Protein AF-0000000079921963 (afdb_homodimer)

Sequence (630 aa):
MKSNVCVDAGSIYCPCYLAETKDCIVCSHLGGDDFCDCTWQGVCIYQNFMKNNEKINEIRKDILCNIKRKTEIEKNIYLLEIEIPKNLALELVHPGSYVLLRGERRKEEKFNSPISVMNINLDENILSVVIEEIGPKTKDLLKNKKVYIKGPYGNGIFGLKYLKKIKDKKAILMTRGLSSVTLVNVTNQLLKNNNDVKIFIDKNGKKLLIVEEILKNKNIKLNYFDFSKEDFLIKNELKKELDLVFSAGSNSFNKKVMNLVDEVDEKIPLAITNNNLICCGEGLCGACIVNIKGEKIKTCKTQVEPRIYLKEALKMKSNVCVDAGSIYCPCYLAETKDCIVCSHLGGDDFCDCTWQGVCIYQNFMKNNEKINEIRKDILCNIKRKTEIEKNIYLLEIEIPKNLALELVHPGSYVLLRGERRKEEKFNSPISVMNINLDENILSVVIEEIGPKTKDLLKNKKVYIKGPYGNGIFGLKYLKKIKDKKAILMTRGLSSVTLVNVTNQLLKNNNDVKIFIDKNGKKLLIVEEILKNKNIKLNYFDFSKEDFLIKNELKKELDLVFSAGSNSFNKKVMNLVDEVDEKIPLAITNNNLICCGEGLCGACIVNIKGEKIKTCKTQVEPRIYLKEALK

Structure (mmCIF, N/CA/C/O backbone):
data_AF-0000000079921963-model_v1
#
loop_
_entity.id
_entity.type
_entity.pdbx_description
1 polymer 'NAD(P)H-flavin reductase'
#
loop_
_atom_site.group_PDB
_atom_site.id
_atom_site.type_symbol
_atom_site.label_atom_id
_atom_site.label_alt_id
_atom_site.label_comp_id
_atom_site.label_asym_id
_atom_site.label_entity_id
_atom_site.label_seq_id
_atom_site.pdbx_PDB_ins_code
_atom_site.Cartn_x
_atom_site.Cartn_y
_atom_site.Cartn_z
_atom_site.occupancy
_atom_site.B_iso_or_equiv
_atom_site.auth_seq_id
_atom_site.auth_comp_id
_atom_site.auth_asym_id
_atom_site.auth_atom_id
_atom_site.pdbx_PDB_model_num
ATOM 1 N N . MET A 1 1 ? -25.51 -6.729 -9.377 1 36.97 1 MET A N 1
ATOM 2 C CA . MET A 1 1 ? -24.988 -7.618 -8.343 1 36.97 1 MET A CA 1
ATOM 3 C C . MET A 1 1 ? -23.463 -7.625 -8.35 1 36.97 1 MET A C 1
ATOM 5 O O . MET A 1 1 ? -22.844 -7.849 -9.391 1 36.97 1 MET A O 1
ATOM 9 N N . LYS A 1 2 ? -22.839 -7.023 -7.405 1 50.98 2 LYS A N 1
ATOM 10 C CA . LYS A 1 2 ? -21.387 -6.918 -7.302 1 50.98 2 LYS A CA 1
ATOM 11 C C . LYS A 1 2 ? -20.733 -8.297 -7.319 1 50.98 2 LYS A C 1
ATOM 13 O O . LYS A 1 2 ? -20.989 -9.122 -6.44 1 50.98 2 LYS A O 1
ATOM 18 N N . SER A 1 3 ? -20.628 -9.05 -8.376 1 62.7 3 SER A N 1
ATOM 19 C CA . SER A 1 3 ? -20.141 -10.411 -8.577 1 62.7 3 SER A CA 1
ATOM 20 C C . SER A 1 3 ? -18.652 -10.517 -8.267 1 62.7 3 SER A C 1
ATOM 22 O O . SER A 1 3 ? -17.882 -11.049 -9.07 1 62.7 3 SER A O 1
ATOM 24 N N . ASN A 1 4 ? -18.322 -10.027 -6.995 1 78.42 4 ASN A N 1
ATOM 25 C CA . ASN A 1 4 ? -16.912 -10.19 -6.659 1 78.42 4 ASN A CA 1
ATOM 26 C C . ASN A 1 4 ? -16.629 -11.576 -6.084 1 78.42 4 ASN A C 1
ATOM 28 O O . ASN A 1 4 ? -17.483 -12.161 -5.417 1 78.42 4 ASN A O 1
ATOM 32 N N . VAL A 1 5 ? -15.636 -12.198 -6.515 1 85.76 5 VAL A N 1
ATOM 33 C CA . VAL A 1 5 ? -15.186 -13.493 -6.015 1 85.76 5 VAL A CA 1
ATOM 34 C C . VAL A 1 5 ? -13.953 -13.307 -5.134 1 85.76 5 VAL A C 1
ATOM 36 O O . VAL A 1 5 ? -12.967 -12.698 -5.555 1 85.76 5 VAL A O 1
ATOM 39 N N . CYS A 1 6 ? -14.155 -13.796 -3.887 1 92.01 6 CYS A N 1
ATOM 40 C CA . CYS A 1 6 ? -13.038 -13.748 -2.951 1 92.01 6 CYS A CA 1
ATOM 41 C C . CYS A 1 6 ? -12.306 -15.084 -2.906 1 92.01 6 CYS A C 1
ATOM 43 O O . CYS A 1 6 ? -12.933 -16.135 -2.761 1 92.01 6 CYS A O 1
ATOM 45 N N . VAL A 1 7 ? -11.029 -15.049 -2.915 1 91.99 7 VAL A N 1
ATOM 46 C CA . VAL A 1 7 ? -10.236 -16.272 -2.979 1 91.99 7 VAL A CA 1
ATOM 47 C C . VAL A 1 7 ? -10.273 -16.983 -1.628 1 91.99 7 VAL A C 1
ATOM 49 O O . VAL A 1 7 ? -9.975 -18.177 -1.539 1 91.99 7 VAL A O 1
ATOM 52 N N . ASP A 1 8 ? -10.596 -16.248 -0.568 1 91.72 8 ASP A N 1
ATOM 53 C CA . ASP A 1 8 ? -10.632 -16.842 0.765 1 91.72 8 ASP A CA 1
ATOM 54 C C . ASP A 1 8 ? -12.041 -17.31 1.119 1 91.72 8 ASP A C 1
ATOM 56 O O . ASP A 1 8 ? -12.257 -17.895 2.183 1 91.72 8 ASP A O 1
ATOM 60 N N . ALA A 1 9 ? -13.006 -17.051 0.234 1 88.48 9 ALA A N 1
ATOM 61 C CA . ALA A 1 9 ? -14.395 -17.364 0.555 1 88.48 9 ALA A CA 1
ATOM 62 C C . ALA A 1 9 ? -14.569 -18.852 0.847 1 88.48 9 ALA A C 1
ATOM 64 O O . ALA A 1 9 ? -14.181 -19.699 0.038 1 88.48 9 ALA A O 1
ATOM 65 N N . GLY A 1 10 ? -15.036 -19.144 2.031 1 84.68 10 GLY A N 1
ATOM 66 C CA . GLY A 1 10 ? -15.319 -20.523 2.396 1 84.68 10 GLY A CA 1
ATOM 67 C C . GLY A 1 10 ? -14.112 -21.251 2.958 1 84.68 10 GLY A C 1
ATOM 68 O O . GLY A 1 10 ? -14.226 -22.391 3.415 1 84.68 10 GLY A O 1
ATOM 69 N N . SER A 1 11 ? -12.966 -20.686 2.949 1 88.16 11 SER A N 1
ATOM 70 C CA . SER A 1 11 ? -11.775 -21.304 3.524 1 88.16 11 SER A CA 1
ATOM 71 C C . SER A 1 11 ? -11.755 -21.159 5.042 1 88.16 11 SER A C 1
ATOM 73 O O . SER A 1 11 ? -12.706 -20.644 5.634 1 88.16 11 SER A O 1
ATOM 75 N N . ILE A 1 12 ? -10.75 -21.632 5.65 1 90.89 12 ILE A N 1
ATOM 76 C CA . ILE A 1 12 ? -10.604 -21.554 7.1 1 90.89 12 ILE A CA 1
ATOM 77 C C . ILE A 1 12 ? -10.342 -20.107 7.514 1 90.89 12 ILE A C 1
ATOM 79 O O . ILE A 1 12 ? -10.438 -19.767 8.696 1 90.89 12 ILE A O 1
ATOM 83 N N . TYR A 1 13 ? -10.067 -19.233 6.623 1 92.02 13 TYR A N 1
ATOM 84 C CA . TYR A 1 13 ? -9.781 -17.835 6.925 1 92.02 13 TYR A CA 1
ATOM 85 C C . TYR A 1 13 ? -11.017 -16.968 6.715 1 92.02 13 TYR A C 1
ATOM 87 O O . TYR A 1 13 ? -10.941 -15.739 6.785 1 92.02 13 TYR A O 1
ATOM 95 N N . CYS A 1 14 ? -12.14 -17.583 6.478 1 91.33 14 CYS A N 1
ATOM 96 C CA . CYS A 1 14 ? -13.434 -16.941 6.275 1 91.33 14 CYS A CA 1
ATOM 97 C C . CYS A 1 14 ? -14.439 -17.394 7.327 1 91.33 14 CYS A C 1
ATOM 99 O O . CYS A 1 14 ? -14.614 -18.594 7.548 1 91.33 14 CYS A O 1
ATOM 101 N N . PRO A 1 15 ? -15.107 -16.461 7.955 1 92.94 15 PRO A N 1
ATOM 102 C CA . PRO A 1 15 ? -15.146 -15.003 7.825 1 92.94 15 PRO A CA 1
ATOM 103 C C . PRO A 1 15 ? -13.894 -14.327 8.379 1 92.94 15 PRO A C 1
ATOM 105 O O . PRO A 1 15 ? -13.307 -14.81 9.352 1 92.94 15 PRO A O 1
ATOM 108 N N . CYS A 1 16 ? -13.542 -13.359 7.747 1 93.75 16 CYS A N 1
ATOM 109 C CA . CYS A 1 16 ? -12.337 -12.642 8.149 1 93.75 16 CYS A CA 1
ATOM 110 C C . CYS A 1 16 ? -12.687 -11.306 8.794 1 93.75 16 CYS A C 1
ATOM 112 O O . CYS A 1 16 ? -13.844 -11.064 9.142 1 93.75 16 CYS A O 1
ATOM 114 N N . TYR A 1 17 ? -11.69 -10.438 9 1 92.73 17 TYR A N 1
ATOM 115 C CA . TYR A 1 17 ? -11.872 -9.166 9.692 1 92.73 17 TYR A CA 1
ATOM 116 C C . TYR A 1 17 ? -12.821 -8.257 8.92 1 92.73 17 TYR A C 1
ATOM 118 O O . TYR A 1 17 ? -13.573 -7.484 9.517 1 92.73 17 TYR A O 1
ATOM 126 N N . LEU A 1 18 ? -12.843 -8.34 7.643 1 94.08 18 LEU A N 1
ATOM 127 C CA . LEU A 1 18 ? -13.73 -7.518 6.827 1 94.08 18 LEU A CA 1
ATOM 128 C C . LEU A 1 18 ? -15.191 -7.811 7.149 1 94.08 18 LEU A C 1
ATOM 130 O O . LEU A 1 18 ? -16.037 -6.916 7.083 1 94.08 18 LEU A O 1
ATOM 134 N N . ALA A 1 19 ? -15.437 -9.014 7.482 1 91.84 19 ALA A N 1
ATOM 135 C CA . ALA A 1 19 ? -16.795 -9.397 7.858 1 91.84 19 ALA A CA 1
ATOM 136 C C . ALA A 1 19 ? -17.219 -8.712 9.154 1 91.84 19 ALA A C 1
ATOM 138 O O . ALA A 1 19 ? -18.352 -8.237 9.271 1 91.84 19 ALA A O 1
ATOM 139 N N . GLU A 1 20 ? -16.308 -8.631 10.071 1 90.95 20 GLU A N 1
ATOM 140 C CA . GLU A 1 20 ? -16.581 -8.036 11.376 1 90.95 20 GLU A CA 1
ATOM 141 C C . GLU A 1 20 ? -16.979 -6.569 11.242 1 90.95 20 GLU A C 1
ATOM 143 O O . GLU A 1 20 ? -17.784 -6.064 12.027 1 90.95 20 GLU A O 1
ATOM 148 N N . THR A 1 21 ? -16.508 -5.893 10.301 1 92.61 21 THR A N 1
ATOM 149 C CA . THR A 1 21 ? -16.731 -4.458 10.169 1 92.61 21 THR A CA 1
ATOM 150 C C . THR A 1 21 ? -17.738 -4.167 9.06 1 92.61 21 THR A C 1
ATOM 152 O O . THR A 1 21 ? -17.869 -3.024 8.617 1 92.61 21 THR A O 1
ATOM 155 N N . LYS A 1 22 ? -18.322 -5.191 8.506 1 91.64 22 LYS A N 1
ATOM 156 C CA . LYS A 1 22 ? -19.317 -5.068 7.443 1 91.64 22 LYS A CA 1
ATOM 157 C C . LYS A 1 22 ? -18.692 -4.511 6.168 1 91.64 22 LYS A C 1
ATOM 159 O O . LYS A 1 22 ? -19.257 -3.619 5.531 1 91.64 22 LYS A O 1
ATOM 164 N N . ASP A 1 23 ? -17.519 -5.057 5.9 1 92.89 23 ASP A N 1
ATOM 165 C CA . ASP A 1 23 ? -16.805 -4.674 4.685 1 92.89 23 ASP A CA 1
ATOM 166 C C . ASP A 1 23 ? -16.495 -5.896 3.823 1 92.89 23 ASP A C 1
ATOM 168 O O . ASP A 1 23 ? -15.574 -5.867 3.005 1 92.89 23 ASP A O 1
ATOM 172 N N . CYS A 1 24 ? -17.217 -6.936 4.048 1 91.66 24 CYS A N 1
ATOM 173 C CA . CYS A 1 24 ? -17.003 -8.154 3.275 1 91.66 24 CYS A CA 1
ATOM 174 C C . CYS A 1 24 ? -17.189 -7.895 1.785 1 91.66 24 CYS A C 1
ATOM 176 O O . CYS A 1 24 ? -18.12 -7.194 1.384 1 91.66 24 CYS A O 1
ATOM 178 N N . ILE A 1 25 ? -16.366 -8.483 1.027 1 89.62 25 ILE A N 1
ATOM 179 C CA . ILE A 1 25 ? -16.391 -8.213 -0.407 1 89.62 25 ILE A CA 1
ATOM 180 C C . ILE A 1 25 ? -17.434 -9.101 -1.082 1 89.62 25 ILE A C 1
ATOM 182 O O . ILE A 1 25 ? -17.844 -8.836 -2.214 1 89.62 25 ILE A O 1
ATOM 186 N N . VAL A 1 26 ? -17.856 -10.134 -0.413 1 88.6 26 VAL A N 1
ATOM 187 C CA . VAL A 1 26 ? -18.707 -11.13 -1.056 1 88.6 26 VAL A CA 1
ATOM 188 C C . VAL A 1 26 ? -20.103 -11.093 -0.439 1 88.6 26 VAL A C 1
ATOM 190 O O . VAL A 1 26 ? -21.1 -10.951 -1.151 1 88.6 26 VAL A O 1
ATOM 193 N N . CYS A 1 27 ? -20.274 -11.152 0.889 1 86.06 27 CYS A N 1
ATOM 194 C CA . CYS A 1 27 ? -21.55 -11.215 1.592 1 86.06 27 CYS A CA 1
ATOM 195 C C . CYS A 1 27 ? -22.188 -9.834 1.689 1 86.06 27 CYS A C 1
ATOM 197 O O . CYS A 1 27 ? -21.618 -8.923 2.291 1 86.06 27 CYS A O 1
ATOM 199 N N . SER A 1 28 ? -23.307 -9.661 1.231 1 86.58 28 SER A N 1
ATOM 200 C CA . SER A 1 28 ? -23.985 -8.369 1.231 1 86.58 28 SER A CA 1
ATOM 201 C C . SER A 1 28 ? -24.31 -7.915 2.65 1 86.58 28 SER A C 1
ATOM 203 O O . SER A 1 28 ? -24.165 -6.736 2.979 1 86.58 28 SER A O 1
ATOM 205 N N . HIS A 1 29 ? -24.721 -8.868 3.489 1 87.31 29 HIS A N 1
ATOM 206 C CA . HIS A 1 29 ? -25.029 -8.537 4.876 1 87.31 29 HIS A CA 1
ATOM 207 C C . HIS A 1 29 ? -23.795 -8.018 5.606 1 87.31 29 HIS A C 1
ATOM 209 O O . HIS A 1 29 ? -23.852 -6.981 6.27 1 87.31 29 HIS A O 1
ATOM 215 N N . LEU A 1 30 ? -22.793 -8.71 5.311 1 88.45 30 LEU A N 1
ATOM 216 C CA . LEU A 1 30 ? -21.556 -8.374 6.008 1 88.45 30 LEU A CA 1
ATOM 217 C C . LEU A 1 30 ? -20.773 -7.311 5.245 1 88.45 30 LEU A C 1
ATOM 219 O O . LEU A 1 30 ? -19.672 -6.934 5.652 1 88.45 30 LEU A O 1
ATOM 223 N N . GLY A 1 31 ? -21.314 -6.947 4.166 1 87.48 31 GLY A N 1
ATOM 224 C CA . GLY A 1 31 ? -20.748 -5.845 3.405 1 87.48 31 GLY A CA 1
ATOM 225 C C . GLY A 1 31 ? -21.452 -4.525 3.652 1 87.48 31 GLY A C 1
ATOM 226 O O . GLY A 1 31 ? -21.057 -3.493 3.105 1 87.48 31 GLY A O 1
ATOM 227 N N . GLY A 1 32 ? -22.521 -4.539 4.473 1 84.37 32 GLY A N 1
ATOM 228 C CA . GLY A 1 32 ? -23.153 -3.281 4.838 1 84.37 32 GLY A CA 1
ATOM 229 C C . GLY A 1 32 ? -24.628 -3.23 4.487 1 84.37 32 GLY A C 1
ATOM 230 O O . GLY A 1 32 ? -25.345 -2.328 4.926 1 84.37 32 GLY A O 1
ATOM 231 N N . ASP A 1 33 ? -25.106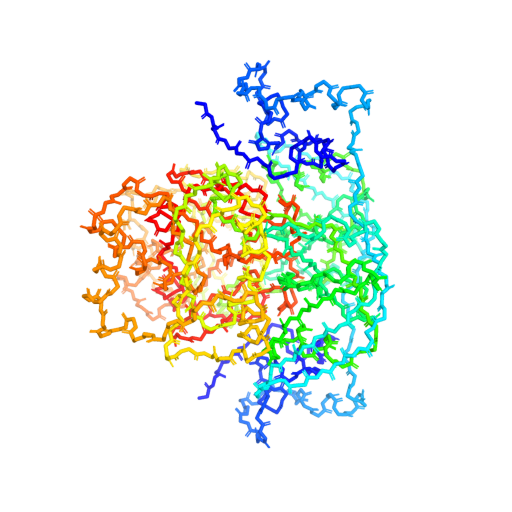 -4.262 3.755 1 84.59 33 ASP A N 1
ATOM 232 C CA . ASP A 1 33 ? -26.512 -4.266 3.362 1 84.59 33 ASP A CA 1
ATOM 233 C C . ASP A 1 33 ? -27.373 -4.967 4.41 1 84.59 33 ASP A C 1
ATOM 235 O O . ASP A 1 33 ? -26.859 -5.716 5.243 1 84.59 33 ASP A O 1
ATOM 239 N N . ASP A 1 34 ? -28.645 -4.706 4.255 1 84.51 34 ASP A N 1
ATOM 240 C CA . ASP A 1 34 ? -29.567 -5.29 5.224 1 84.51 34 ASP A CA 1
ATOM 241 C C . ASP A 1 34 ? -30.23 -6.546 4.664 1 84.51 34 ASP A C 1
ATOM 243 O O . ASP A 1 34 ? -31.012 -7.203 5.355 1 84.51 34 ASP A O 1
ATOM 247 N N . PHE A 1 35 ? -29.921 -6.836 3.371 1 83.61 35 PHE A N 1
ATOM 248 C CA . PHE A 1 35 ? -30.556 -7.988 2.742 1 83.61 35 PHE A CA 1
ATOM 249 C C . PHE A 1 35 ? -29.533 -8.82 1.977 1 83.61 35 PHE A C 1
ATOM 251 O O . PHE A 1 35 ? -28.459 -8.325 1.628 1 83.61 35 PHE A O 1
ATOM 258 N N . CYS A 1 36 ? -29.904 -10.133 1.903 1 77.93 36 CYS A N 1
ATOM 259 C CA . CYS A 1 36 ? -29.034 -11.043 1.167 1 77.93 36 CYS A CA 1
ATOM 260 C C . CYS A 1 36 ? -29.15 -10.813 -0.335 1 77.93 36 CYS A C 1
ATOM 262 O O . CYS A 1 36 ? -30.256 -10.765 -0.876 1 77.93 36 CYS A O 1
ATOM 264 N N . ASP A 1 37 ? -28.021 -10.486 -0.952 1 73.29 37 ASP A N 1
ATOM 265 C CA . ASP A 1 37 ? -27.961 -10.343 -2.404 1 73.29 37 ASP A CA 1
ATOM 266 C C . ASP A 1 37 ? -26.771 -11.106 -2.982 1 73.29 37 ASP A C 1
ATOM 268 O O . ASP A 1 37 ? -26.051 -10.588 -3.838 1 73.29 37 ASP A O 1
ATOM 272 N N . CYS A 1 38 ? -26.61 -12.331 -2.386 1 72.38 38 CYS A N 1
ATOM 273 C CA . CYS A 1 38 ? -25.383 -13.007 -2.791 1 72.38 38 CYS A CA 1
ATOM 274 C C . CYS A 1 38 ? -25.666 -14.063 -3.852 1 72.38 38 CYS A C 1
ATOM 276 O O . CYS A 1 38 ? -26.802 -14.522 -3.989 1 72.38 38 CYS A O 1
ATOM 278 N N . THR A 1 39 ? -24.627 -14.296 -4.757 1 68.53 39 THR A N 1
ATOM 279 C CA . THR A 1 39 ? -24.682 -15.42 -5.686 1 68.53 39 THR A CA 1
ATOM 280 C C . THR A 1 39 ? -24.187 -16.699 -5.016 1 68.53 39 THR A C 1
ATOM 282 O O . THR A 1 39 ? -22.988 -16.984 -5.02 1 68.53 39 THR A O 1
ATOM 285 N N . TRP A 1 40 ? -24.865 -17.087 -4.071 1 61.75 40 TRP A N 1
ATOM 286 C CA . TRP A 1 40 ? -24.519 -18.256 -3.268 1 61.75 40 TRP A CA 1
ATOM 287 C C . TRP A 1 40 ? -23.229 -18.898 -3.768 1 61.75 40 TRP A C 1
ATOM 289 O O . TRP A 1 40 ? -23.08 -19.156 -4.964 1 61.75 40 TRP A O 1
ATOM 299 N N . GLN A 1 41 ? -22.177 -18.963 -2.994 1 66.2 41 GLN A N 1
ATOM 300 C CA . GLN A 1 41 ? -20.858 -19.483 -3.338 1 66.2 41 GLN A CA 1
ATOM 301 C C . GLN A 1 41 ? -20.632 -20.862 -2.725 1 66.2 41 GLN A C 1
ATOM 303 O O . GLN A 1 41 ? -19.49 -21.295 -2.562 1 66.2 41 GLN A O 1
ATOM 308 N N . GLY A 1 42 ? -21.71 -21.497 -2.288 1 66.55 42 GLY A N 1
ATOM 309 C CA . GLY A 1 42 ? -21.589 -22.814 -1.683 1 66.55 42 GLY A CA 1
ATOM 310 C C . GLY A 1 42 ? -21.613 -22.779 -0.167 1 66.55 42 GLY A C 1
ATOM 311 O O . GLY A 1 42 ? -21.903 -23.789 0.478 1 66.55 42 GLY A O 1
ATOM 312 N N . VAL A 1 43 ? -21.248 -21.662 0.335 1 73.74 43 VAL A N 1
ATOM 313 C CA . VAL A 1 43 ? -21.269 -21.498 1.785 1 73.74 43 VAL A CA 1
ATOM 314 C C . VAL A 1 43 ? -21.855 -20.135 2.143 1 73.74 43 VAL A C 1
ATOM 316 O O . VAL A 1 43 ? -21.68 -19.163 1.405 1 73.74 43 VAL A O 1
ATOM 319 N N . CYS A 1 44 ? -22.622 -20.115 3.131 1 82.39 44 CYS A N 1
ATOM 320 C CA . CYS A 1 44 ? -23.143 -18.836 3.599 1 82.39 44 CYS A CA 1
ATOM 321 C C . CYS A 1 44 ? -22.177 -18.18 4.579 1 82.39 44 CYS A C 1
ATOM 323 O O . CYS A 1 44 ? -22.124 -18.558 5.751 1 82.39 44 CYS A O 1
ATOM 325 N N . ILE A 1 45 ? -21.522 -17.274 4.143 1 86.48 45 ILE A N 1
ATOM 326 C CA . ILE A 1 45 ? -20.515 -16.582 4.941 1 86.48 45 ILE A CA 1
ATOM 327 C C . ILE A 1 45 ? -21.182 -15.894 6.13 1 86.48 45 ILE A C 1
ATOM 329 O O . ILE A 1 45 ? -20.632 -15.875 7.233 1 86.48 45 ILE A O 1
ATOM 333 N N . TYR A 1 46 ? -22.367 -15.387 5.936 1 87.08 46 TYR A N 1
ATOM 334 C CA . TYR A 1 46 ? -23.117 -14.717 6.992 1 87.08 46 TYR A CA 1
ATOM 335 C C . TYR A 1 46 ? -23.458 -15.687 8.118 1 87.08 46 TYR A C 1
ATOM 337 O O . TYR A 1 46 ? -23.204 -15.4 9.29 1 87.08 46 TYR A O 1
ATOM 345 N N . GLN A 1 47 ? -23.976 -16.768 7.703 1 85.27 47 GLN A N 1
ATOM 346 C CA . GLN A 1 47 ? -24.354 -17.77 8.694 1 85.27 47 GLN A CA 1
ATOM 347 C C . GLN A 1 47 ? -23.133 -18.282 9.452 1 85.27 47 GLN A C 1
ATOM 349 O O . GLN A 1 47 ? -23.202 -18.528 10.658 1 85.27 47 GLN A O 1
ATOM 354 N N . ASN A 1 48 ? -22.087 -18.474 8.675 1 86.72 48 ASN A N 1
ATOM 355 C CA . ASN A 1 48 ? -20.859 -18.907 9.333 1 86.72 48 ASN A CA 1
ATOM 356 C C . ASN A 1 48 ? -20.391 -17.89 10.371 1 86.72 48 ASN A C 1
ATOM 358 O O . ASN A 1 48 ? -19.921 -18.265 11.446 1 86.72 48 ASN A O 1
ATOM 362 N N . PHE A 1 49 ? -20.559 -16.669 10.066 1 90.67 49 PHE A N 1
ATOM 363 C CA . PHE A 1 49 ? -20.185 -15.593 10.976 1 90.67 49 PHE A CA 1
ATOM 364 C C . PHE A 1 49 ? -21.079 -15.592 12.21 1 90.67 49 PHE A C 1
ATOM 366 O O . PHE A 1 49 ? -20.589 -15.495 13.337 1 90.67 49 PHE A O 1
ATOM 373 N N . MET A 1 50 ? -22.307 -15.791 12.027 1 90.31 50 MET A N 1
ATOM 374 C CA . MET A 1 50 ? -23.265 -15.801 13.128 1 90.31 50 MET A CA 1
ATOM 375 C C . MET A 1 50 ? -23.067 -17.029 14.01 1 90.31 50 MET A C 1
ATOM 377 O O . MET A 1 50 ? -23.115 -16.931 15.238 1 90.31 50 MET A O 1
ATOM 381 N N . LYS A 1 51 ? -22.837 -18.11 13.36 1 86.36 51 LYS A N 1
ATOM 382 C CA . LYS A 1 51 ? -22.648 -19.361 14.09 1 86.36 51 LYS A CA 1
ATOM 383 C C . LYS A 1 51 ? -21.385 -19.312 14.945 1 86.36 51 LYS A C 1
ATOM 385 O O . LYS A 1 51 ? -21.299 -19.987 15.974 1 86.36 51 LYS A O 1
ATOM 390 N N . ASN A 1 52 ? -20.443 -18.515 14.447 1 88.07 52 ASN A N 1
ATOM 391 C CA . ASN A 1 52 ? -19.197 -18.346 15.188 1 88.07 52 ASN A CA 1
ATOM 392 C C . ASN A 1 52 ? -19.294 -17.202 16.194 1 88.07 52 ASN A C 1
ATOM 394 O O . ASN A 1 52 ? -18.307 -16.513 16.454 1 88.07 52 ASN A O 1
ATOM 398 N N . ASN A 1 53 ? -20.485 -16.855 16.603 1 90.19 53 ASN A N 1
ATOM 399 C CA . ASN A 1 53 ? -20.743 -15.81 17.588 1 90.19 53 ASN A CA 1
ATOM 400 C C . ASN A 1 53 ? -20.198 -14.461 17.13 1 90.19 53 ASN A C 1
ATOM 402 O O . ASN A 1 53 ? -19.615 -13.72 17.924 1 90.19 53 ASN A O 1
ATOM 406 N N . GLU A 1 54 ? -20.171 -14.263 15.819 1 88.34 54 GLU A N 1
ATOM 407 C CA . GLU A 1 54 ? -19.783 -13.004 15.19 1 88.34 54 GLU A CA 1
ATOM 408 C C . GLU A 1 54 ? -18.298 -12.719 15.394 1 88.34 54 GLU A C 1
ATOM 410 O O . GLU A 1 54 ? -17.907 -11.575 15.635 1 88.34 54 GLU A O 1
ATOM 415 N N . LYS A 1 55 ? -17.638 -13.79 15.461 1 88.92 55 LYS A N 1
ATOM 416 C CA . LYS A 1 55 ? -16.181 -13.708 15.524 1 88.92 55 LYS A CA 1
ATOM 417 C C . LYS A 1 55 ? -15.547 -14.19 14.223 1 88.92 55 LYS A C 1
ATOM 419 O O . LYS A 1 55 ? -16.134 -14.999 13.502 1 88.92 55 LYS A O 1
ATOM 424 N N . ILE A 1 56 ? -14.36 -13.681 13.971 1 90.23 56 ILE A N 1
ATOM 425 C CA . ILE A 1 56 ? -13.649 -14.075 12.76 1 90.23 56 ILE A CA 1
ATOM 426 C C . ILE A 1 56 ? -12.983 -15.433 12.972 1 90.23 56 ILE A C 1
ATOM 428 O O . ILE A 1 56 ? -12.823 -15.882 14.109 1 90.23 56 ILE A O 1
ATOM 432 N N . ASN A 1 57 ? -12.636 -16.089 11.846 1 89.67 57 ASN A N 1
ATOM 433 C CA . ASN A 1 57 ? -11.96 -17.382 11.875 1 89.67 57 ASN A CA 1
ATOM 434 C C . ASN A 1 57 ? -10.461 -17.225 12.115 1 89.67 57 ASN A C 1
ATOM 436 O O . ASN A 1 57 ? -10.027 -16.263 12.752 1 89.67 57 ASN A O 1
ATOM 440 N N . GLU A 1 58 ? -9.699 -18.145 11.662 1 81.82 58 GLU A N 1
ATOM 441 C CA . GLU A 1 58 ? -8.252 -18.197 11.846 1 81.82 58 GLU A CA 1
ATOM 442 C C . GLU A 1 58 ? -7.562 -17.044 11.123 1 81.82 58 GLU A C 1
ATOM 444 O O . GLU A 1 58 ? -8.003 -16.624 10.051 1 81.82 58 GLU A O 1
ATOM 449 N N . ILE A 1 59 ? -6.559 -16.554 11.755 1 87.46 59 ILE A N 1
ATOM 450 C CA . ILE A 1 59 ? -5.703 -15.537 11.156 1 87.46 59 ILE A CA 1
ATOM 451 C C . ILE A 1 59 ? -4.374 -16.162 10.738 1 87.46 59 ILE A C 1
ATOM 453 O O . ILE A 1 59 ? -3.872 -17.072 11.402 1 87.46 59 ILE A O 1
ATOM 457 N N . ARG A 1 60 ? -3.912 -15.795 9.668 1 93.63 60 ARG A N 1
ATOM 458 C CA . ARG A 1 60 ? -2.613 -16.284 9.217 1 93.63 60 ARG A CA 1
ATOM 459 C C . ARG A 1 60 ? -1.509 -15.878 10.187 1 93.63 60 ARG A C 1
ATOM 461 O O . ARG A 1 60 ? -1.406 -14.709 10.565 1 93.63 60 ARG A O 1
ATOM 468 N N . LYS A 1 61 ? -0.711 -16.809 10.53 1 92.31 61 LYS A N 1
ATOM 469 C CA . LYS A 1 61 ? 0.35 -16.573 11.505 1 92.31 61 LYS A CA 1
ATOM 470 C C . LYS A 1 61 ? 1.721 -16.575 10.836 1 92.31 61 LYS A C 1
ATOM 472 O O . LYS A 1 61 ? 1.893 -17.155 9.762 1 92.31 61 LYS A O 1
ATOM 477 N N . ASP A 1 62 ? 2.657 -15.928 11.473 1 95.97 62 ASP A N 1
ATOM 478 C CA . ASP A 1 62 ? 4.055 -15.967 11.053 1 95.97 62 ASP A CA 1
ATOM 479 C C . ASP A 1 62 ? 4.733 -17.253 11.519 1 95.97 62 ASP A C 1
ATOM 481 O O . ASP A 1 62 ? 4.648 -17.615 12.694 1 95.97 62 ASP A O 1
ATOM 485 N N . ILE A 1 63 ? 5.356 -17.899 10.61 1 97.65 63 ILE A N 1
ATOM 486 C CA . ILE A 1 63 ? 6.106 -19.105 10.944 1 97.65 63 ILE A CA 1
ATOM 487 C C . ILE A 1 63 ? 7.583 -18.901 10.617 1 97.65 63 ILE A C 1
ATOM 489 O O . ILE A 1 63 ? 7.93 -18.51 9.5 1 97.65 63 ILE A O 1
ATOM 493 N N . LEU A 1 64 ? 8.406 -19.09 11.607 1 98.23 64 LEU A N 1
ATOM 494 C CA . LEU A 1 64 ? 9.842 -19.015 11.363 1 98.23 64 LEU A CA 1
ATOM 495 C C . LEU A 1 64 ? 10.35 -20.298 10.713 1 98.23 64 LEU A C 1
ATOM 497 O O . LEU A 1 64 ? 10.157 -21.391 11.251 1 98.23 64 LEU A O 1
ATOM 501 N N . CYS A 1 65 ? 10.953 -20.171 9.56 1 98.6 65 CYS A N 1
ATOM 502 C CA . CYS A 1 65 ? 11.39 -21.331 8.791 1 98.6 65 CYS A CA 1
ATOM 503 C C . CYS A 1 65 ? 12.863 -21.215 8.419 1 98.6 65 CYS A C 1
ATOM 505 O O . CYS A 1 65 ? 13.379 -20.109 8.246 1 98.6 65 CYS A O 1
ATOM 507 N N . ASN A 1 66 ? 13.501 -22.294 8.157 1 98.37 66 ASN A N 1
ATOM 508 C CA . ASN A 1 66 ? 14.905 -22.345 7.764 1 98.37 66 ASN A CA 1
ATOM 509 C C . ASN A 1 66 ? 15.066 -22.272 6.248 1 98.37 66 ASN A C 1
ATOM 511 O O . ASN A 1 66 ? 14.335 -22.934 5.51 1 98.37 66 ASN A O 1
ATOM 515 N N . ILE A 1 67 ? 16.027 -21.521 5.86 1 98.54 67 ILE A N 1
ATOM 516 C CA . ILE A 1 67 ? 16.458 -21.568 4.467 1 98.54 67 ILE A CA 1
ATOM 517 C C . ILE A 1 67 ? 17.45 -22.712 4.272 1 98.54 67 ILE A C 1
ATOM 519 O O . ILE A 1 67 ? 18.569 -22.665 4.789 1 98.54 67 ILE A O 1
ATOM 523 N N . LYS A 1 68 ? 17.066 -23.629 3.564 1 98.14 68 LYS A N 1
ATOM 524 C CA . LYS A 1 68 ? 17.919 -24.793 3.337 1 98.14 68 LYS A CA 1
ATOM 525 C C . LYS A 1 68 ? 19.018 -24.48 2.326 1 98.14 68 LYS A C 1
ATOM 527 O O . LYS A 1 68 ? 20.145 -24.961 2.458 1 98.14 68 LYS A O 1
ATOM 532 N N . ARG A 1 69 ? 18.64 -23.817 1.33 1 97.46 69 ARG A N 1
ATOM 533 C CA . ARG A 1 69 ? 19.572 -23.503 0.252 1 97.46 69 ARG A CA 1
ATOM 534 C C . ARG A 1 69 ? 19.28 -22.129 -0.342 1 97.46 69 ARG A C 1
ATOM 536 O O . ARG A 1 69 ? 18.118 -21.76 -0.524 1 97.46 69 ARG A O 1
ATOM 543 N N . LYS A 1 70 ? 20.298 -21.414 -0.582 1 97.37 70 LYS A N 1
ATOM 544 C CA . LYS A 1 70 ? 20.281 -20.13 -1.276 1 97.37 70 LYS A CA 1
ATOM 545 C C . LYS A 1 70 ? 21.289 -20.111 -2.422 1 97.37 70 LYS A C 1
ATOM 547 O O . LYS A 1 70 ? 22.491 -20.274 -2.201 1 97.37 70 LYS A O 1
ATOM 552 N N . THR A 1 71 ? 20.806 -19.877 -3.63 1 97 71 THR A N 1
ATOM 553 C CA . THR A 1 71 ? 21.672 -19.907 -4.803 1 97 71 THR A CA 1
ATOM 554 C C . THR A 1 71 ? 21.411 -18.7 -5.7 1 97 71 THR A C 1
ATOM 556 O O . THR A 1 71 ? 20.263 -18.418 -6.051 1 97 71 THR A O 1
ATOM 559 N N . GLU A 1 72 ? 22.416 -17.979 -6.039 1 96.38 72 GLU A N 1
ATOM 560 C CA . GLU A 1 72 ? 22.26 -16.931 -7.043 1 96.38 72 GLU A CA 1
ATOM 561 C C . GLU A 1 72 ? 22.156 -17.522 -8.446 1 96.38 72 GLU A C 1
ATOM 563 O O . GLU A 1 72 ? 23.103 -18.138 -8.938 1 96.38 72 GLU A O 1
ATOM 568 N N . ILE A 1 73 ? 21.105 -17.35 -9.087 1 95.21 73 ILE A N 1
ATOM 569 C CA . ILE A 1 73 ? 20.876 -18.018 -10.364 1 95.21 73 ILE A CA 1
ATOM 570 C C . ILE A 1 73 ? 21.082 -17.028 -11.508 1 95.21 73 ILE A C 1
ATOM 572 O O . ILE A 1 73 ? 21.299 -17.43 -12.654 1 95.21 73 ILE A O 1
ATOM 576 N N . GLU A 1 74 ? 20.895 -15.822 -11.285 1 93.52 74 GLU A N 1
ATOM 577 C CA . GLU A 1 74 ? 21.225 -14.685 -12.139 1 93.52 74 GLU A CA 1
ATOM 578 C C . GLU A 1 74 ? 21.73 -13.505 -11.316 1 93.52 74 GLU A C 1
ATOM 580 O O . GLU A 1 74 ? 21.663 -13.525 -10.085 1 93.52 74 GLU A O 1
ATOM 585 N N . LYS A 1 75 ? 22.311 -12.581 -12.012 1 93.28 75 LYS A N 1
ATOM 586 C CA . LYS A 1 75 ? 22.809 -11.413 -11.291 1 93.28 75 LYS A CA 1
ATOM 587 C C .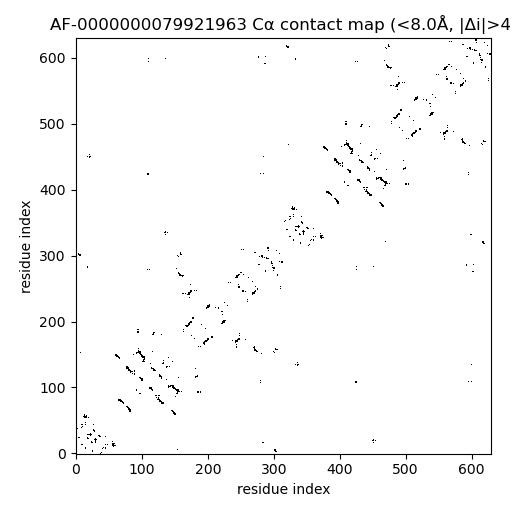 LYS A 1 75 ? 21.725 -10.815 -10.399 1 93.28 75 LYS A C 1
ATOM 589 O O . LYS A 1 75 ? 20.672 -10.399 -10.886 1 93.28 75 LYS A O 1
ATOM 594 N N . ASN A 1 76 ? 21.867 -10.842 -9.12 1 94.96 76 ASN A N 1
ATOM 595 C CA . ASN A 1 76 ? 20.99 -10.269 -8.105 1 94.96 76 ASN A CA 1
ATOM 596 C C . ASN A 1 76 ? 19.659 -11.012 -8.029 1 94.96 76 ASN A C 1
ATOM 598 O O . ASN A 1 76 ? 18.653 -10.45 -7.593 1 94.96 76 ASN A O 1
ATOM 602 N N . ILE A 1 77 ? 19.667 -12.203 -8.602 1 97.22 77 ILE A N 1
ATOM 603 C CA . ILE A 1 77 ? 18.474 -13.04 -8.52 1 97.22 77 ILE A CA 1
ATOM 604 C C . ILE A 1 77 ? 18.813 -14.353 -7.818 1 97.22 77 ILE A C 1
ATOM 606 O O . ILE A 1 77 ? 19.742 -15.057 -8.219 1 97.22 77 ILE A O 1
ATOM 610 N N . TYR A 1 78 ? 18.002 -14.723 -6.828 1 98.11 78 TYR A N 1
ATOM 611 C CA . TYR A 1 78 ? 18.34 -15.85 -5.965 1 98.11 78 TYR A CA 1
ATOM 612 C C . TYR A 1 78 ? 17.192 -16.851 -5.901 1 98.11 78 TYR A C 1
ATOM 614 O O . TYR A 1 78 ? 16.024 -16.462 -5.828 1 98.11 78 TYR A O 1
ATOM 622 N N . LEU A 1 79 ? 17.541 -18.084 -5.963 1 98.05 79 LEU A N 1
ATOM 623 C CA . LEU A 1 79 ? 16.645 -19.182 -5.621 1 98.05 79 LEU A CA 1
ATOM 624 C C . LEU A 1 79 ? 16.764 -19.54 -4.143 1 98.05 79 LEU A C 1
ATOM 626 O O . LEU A 1 79 ? 17.86 -19.821 -3.654 1 98.05 79 LEU A O 1
ATOM 630 N N . LEU A 1 80 ? 15.655 -19.481 -3.446 1 98.53 80 LEU A N 1
ATOM 631 C CA . LEU A 1 80 ? 15.604 -19.91 -2.053 1 98.53 80 LEU A CA 1
ATOM 632 C C . LEU A 1 80 ? 14.775 -21.181 -1.905 1 98.53 80 LEU A C 1
ATOM 634 O O . LEU A 1 80 ? 13.67 -21.273 -2.444 1 98.53 80 LEU A O 1
ATOM 638 N N . GLU A 1 81 ? 15.347 -22.086 -1.272 1 98.68 81 GLU A N 1
ATOM 639 C CA . GLU A 1 81 ? 14.628 -23.278 -0.834 1 98.68 81 GLU A CA 1
ATOM 640 C C . GLU A 1 81 ? 14.402 -23.263 0.675 1 98.68 81 GLU A C 1
ATOM 642 O O . GLU A 1 81 ? 15.356 -23.328 1.452 1 98.68 81 GLU A O 1
ATOM 647 N N . ILE A 1 82 ? 13.148 -23.288 1.034 1 98.82 82 ILE A N 1
ATOM 648 C CA . ILE A 1 82 ? 12.782 -23.079 2.431 1 98.82 82 ILE A CA 1
ATOM 649 C C . ILE A 1 82 ? 12.012 -24.291 2.949 1 98.82 82 ILE A C 1
ATOM 651 O O . ILE A 1 82 ? 11.058 -24.747 2.314 1 98.82 82 ILE A O 1
ATOM 655 N N . GLU A 1 83 ? 12.383 -24.793 4.077 1 98.71 83 GLU A N 1
ATOM 656 C CA . GLU A 1 83 ? 11.627 -25.853 4.737 1 98.71 83 GLU A CA 1
ATOM 657 C C . GLU A 1 83 ? 10.394 -25.294 5.442 1 98.71 83 GLU A C 1
ATOM 659 O O . GLU A 1 83 ? 10.507 -24.42 6.303 1 98.71 83 GLU A O 1
ATOM 664 N N . ILE A 1 84 ? 9.261 -25.827 5.054 1 98.45 84 ILE A N 1
ATOM 665 C CA . ILE A 1 84 ? 8.031 -25.299 5.634 1 98.45 84 ILE A CA 1
ATOM 666 C C . ILE A 1 84 ? 7.198 -26.443 6.207 1 98.45 84 ILE A C 1
ATOM 668 O O . ILE A 1 84 ? 7.428 -27.61 5.882 1 98.45 84 ILE A O 1
ATOM 672 N N . PRO A 1 85 ? 6.25 -26.154 7.085 1 97.77 85 PRO A N 1
ATOM 673 C CA . PRO A 1 85 ? 5.362 -27.204 7.591 1 97.77 85 PRO A CA 1
ATOM 674 C C . PRO A 1 85 ? 4.535 -27.859 6.486 1 97.77 85 PRO A C 1
ATOM 676 O O . PRO A 1 85 ? 4.136 -27.19 5.53 1 97.77 85 PRO A O 1
ATOM 679 N N . LYS A 1 86 ? 4.206 -29.053 6.72 1 96.99 86 LYS A N 1
ATOM 680 C CA . LYS A 1 86 ? 3.511 -29.854 5.716 1 96.99 86 LYS A CA 1
ATOM 681 C C . LYS A 1 86 ? 2.159 -29.242 5.363 1 96.99 86 LYS A C 1
ATOM 683 O O . LYS A 1 86 ? 1.782 -29.191 4.191 1 96.99 86 LYS A O 1
ATOM 688 N N . ASN A 1 87 ? 1.471 -28.816 6.346 1 95.2 87 ASN A N 1
ATOM 689 C CA . ASN A 1 87 ? 0.144 -28.259 6.103 1 95.2 87 ASN A CA 1
ATOM 690 C C . ASN A 1 87 ? 0.208 -27.03 5.202 1 95.2 87 ASN A C 1
ATOM 692 O O . ASN A 1 87 ? -0.626 -26.864 4.31 1 95.2 87 ASN A O 1
ATOM 696 N N . LEU A 1 88 ? 1.177 -26.206 5.411 1 96.84 88 LEU A N 1
ATOM 697 C CA . LEU A 1 88 ? 1.354 -25.027 4.571 1 96.84 88 LEU A CA 1
ATOM 698 C C . LEU A 1 88 ? 1.747 -25.424 3.152 1 96.84 88 LEU A C 1
ATOM 700 O O . LEU A 1 88 ? 1.25 -24.85 2.181 1 96.84 88 LEU A O 1
ATOM 704 N N . ALA A 1 89 ? 2.607 -26.385 3.056 1 97.17 89 ALA A N 1
ATOM 705 C CA . ALA A 1 89 ? 3.042 -26.873 1.75 1 97.17 89 ALA A CA 1
ATOM 706 C C . ALA A 1 89 ? 1.853 -27.332 0.912 1 97.17 89 ALA A C 1
ATOM 708 O O . ALA A 1 89 ? 1.748 -26.989 -0.268 1 97.17 89 ALA A O 1
ATOM 709 N N . LEU A 1 90 ? 0.934 -27.989 1.546 1 94.76 90 LEU A N 1
ATOM 710 C CA . LEU A 1 90 ? -0.235 -28.533 0.864 1 94.76 90 LEU A CA 1
ATOM 711 C C . LEU A 1 90 ? -1.115 -27.414 0.318 1 94.76 90 LEU A C 1
ATOM 713 O O . LEU A 1 90 ? -1.742 -27.568 -0.733 1 94.76 90 LEU A O 1
ATOM 717 N N . GLU A 1 91 ? -1.09 -26.338 0.958 1 94.11 91 GLU A N 1
ATOM 718 C CA . GLU A 1 91 ? -1.964 -25.23 0.583 1 94.11 91 GLU A CA 1
ATOM 719 C C . GLU A 1 91 ? -1.319 -24.356 -0.488 1 94.11 91 GLU A C 1
ATOM 721 O O . GLU A 1 91 ? -1.998 -23.558 -1.138 1 94.11 91 GLU A O 1
ATOM 726 N N . LEU A 1 92 ? -0.052 -24.514 -0.724 1 96.78 92 LEU A N 1
ATOM 727 C CA . LEU A 1 92 ? 0.681 -23.59 -1.583 1 96.78 92 LEU A CA 1
ATOM 728 C C . LEU A 1 92 ? 0.917 -24.201 -2.961 1 96.78 92 LEU A C 1
ATOM 730 O O . LEU A 1 92 ? 1.487 -23.554 -3.842 1 96.78 92 LEU A O 1
ATOM 734 N N . VAL A 1 93 ? 0.395 -25.364 -3.257 1 93.86 93 VAL A N 1
ATOM 735 C CA . VAL A 1 93 ? 0.682 -26.079 -4.497 1 93.86 93 VAL A CA 1
ATOM 736 C C . VAL A 1 93 ? -0.167 -25.507 -5.631 1 93.86 93 VAL A C 1
ATOM 738 O O . VAL A 1 93 ? 0.094 -25.775 -6.806 1 93.86 93 VAL A O 1
ATOM 741 N N . HIS A 1 94 ? -1.119 -24.706 -5.341 1 91.82 94 HIS A N 1
ATOM 742 C CA . HIS A 1 94 ? -2.082 -24.238 -6.332 1 91.82 94 HIS A CA 1
ATOM 743 C C . HIS A 1 94 ? -1.547 -23.027 -7.09 1 91.82 94 HIS A C 1
ATOM 745 O O . HIS A 1 94 ? -0.831 -22.2 -6.521 1 91.82 94 HIS A O 1
ATOM 751 N N . PRO A 1 95 ? -1.959 -22.926 -8.371 1 95.05 95 PRO A N 1
ATOM 752 C CA . PRO A 1 95 ? -1.57 -21.724 -9.113 1 95.05 95 PRO A CA 1
ATOM 753 C C . PRO A 1 95 ? -2.04 -20.437 -8.439 1 95.05 95 PRO A C 1
ATOM 755 O O . PRO A 1 95 ? -3.154 -20.382 -7.912 1 95.05 95 PRO A O 1
ATOM 758 N N . GLY A 1 96 ? -1.192 -19.453 -8.463 1 96.07 96 GLY A N 1
ATOM 759 C CA . GLY A 1 96 ? -1.567 -18.163 -7.904 1 96.07 96 GLY A CA 1
ATOM 760 C C . GLY A 1 96 ? -1.188 -18.013 -6.443 1 96.07 96 GLY A C 1
ATOM 761 O O . GLY A 1 96 ? -1.422 -16.964 -5.841 1 96.07 96 GLY A O 1
ATOM 762 N N . SER A 1 97 ? -0.518 -19.034 -5.914 1 97.49 97 SER A N 1
ATOM 763 C CA . SER A 1 97 ? -0.115 -18.997 -4.512 1 97.49 97 SER A CA 1
ATOM 764 C C . SER A 1 97 ? 1.086 -18.079 -4.307 1 97.49 97 SER A C 1
ATOM 766 O O . SER A 1 97 ? 2.003 -18.055 -5.13 1 97.49 97 SER A O 1
ATOM 768 N N . TYR A 1 98 ? 1.069 -17.346 -3.238 1 98.41 98 TYR A N 1
ATOM 769 C CA . TYR A 1 98 ? 2.219 -16.563 -2.8 1 98.41 98 TYR A CA 1
ATOM 770 C C . TYR A 1 98 ? 2.286 -16.495 -1.279 1 98.41 98 TYR A C 1
ATOM 772 O O . TYR A 1 98 ? 1.376 -16.963 -0.59 1 98.41 98 TYR A O 1
ATOM 780 N N . VAL A 1 99 ? 3.364 -16.062 -0.799 1 98.64 99 VAL A N 1
ATOM 781 C CA . VAL A 1 99 ? 3.601 -15.918 0.634 1 98.64 99 VAL A CA 1
ATOM 782 C C . VAL A 1 99 ? 4.226 -14.554 0.92 1 98.64 99 VAL A C 1
ATOM 784 O O . VAL A 1 99 ? 4.738 -13.896 0.011 1 98.64 99 VAL A O 1
ATOM 787 N N . LEU A 1 100 ? 4.083 -14.111 2.104 1 98.45 100 LEU A N 1
ATOM 788 C CA . LEU A 1 100 ? 4.834 -12.96 2.596 1 98.45 100 LEU A CA 1
ATOM 789 C C . LEU A 1 100 ? 6.072 -13.408 3.366 1 98.45 100 LEU A C 1
ATOM 791 O O . LEU A 1 100 ? 5.971 -14.2 4.305 1 98.45 100 LEU A O 1
ATOM 795 N N . LEU A 1 101 ? 7.233 -12.885 2.952 1 98.48 101 LEU A N 1
ATOM 796 C CA . LEU A 1 101 ? 8.494 -13.275 3.574 1 98.48 101 LEU A CA 1
ATOM 797 C C . LEU A 1 101 ? 9.172 -12.076 4.227 1 98.48 101 LEU A C 1
ATOM 799 O O . LEU A 1 101 ? 9.13 -10.966 3.692 1 98.48 101 LEU A O 1
ATOM 803 N N . ARG A 1 102 ? 9.789 -12.292 5.281 1 97.27 102 ARG A N 1
ATOM 804 C CA . ARG A 1 102 ? 10.656 -11.3 5.909 1 97.27 102 ARG A CA 1
ATOM 805 C C . ARG A 1 102 ? 11.795 -11.971 6.669 1 97.27 102 ARG A C 1
ATOM 807 O O . ARG A 1 102 ? 11.661 -13.11 7.12 1 97.27 102 ARG A O 1
ATOM 814 N N . GLY A 1 103 ? 12.885 -11.307 6.779 1 96.6 103 GLY A N 1
ATOM 815 C CA . GLY A 1 103 ? 14.038 -11.853 7.478 1 96.6 103 GLY A CA 1
ATOM 816 C C . GLY A 1 103 ? 13.773 -12.12 8.948 1 96.6 103 GLY A C 1
ATOM 817 O O . GLY A 1 103 ? 12.923 -11.47 9.559 1 96.6 103 GLY A O 1
ATOM 818 N N . GLU A 1 104 ? 14.494 -12.942 9.513 1 96.34 104 GLU A N 1
ATOM 819 C CA . GLU A 1 104 ? 14.282 -13.391 10.886 1 96.34 104 GLU A CA 1
ATOM 820 C C . GLU A 1 104 ? 14.522 -12.259 11.881 1 96.34 104 GLU A C 1
ATOM 822 O O . GLU A 1 104 ? 13.978 -12.271 12.987 1 96.34 104 GLU A O 1
ATOM 827 N N . ARG A 1 105 ? 15.259 -11.296 11.485 1 92.03 105 ARG A N 1
ATOM 828 C CA . ARG A 1 105 ? 15.605 -10.215 12.402 1 92.03 105 ARG A CA 1
ATOM 829 C C . ARG A 1 105 ? 14.535 -9.129 12.396 1 92.03 105 ARG A C 1
ATOM 831 O O . ARG A 1 105 ? 14.593 -8.189 13.191 1 92.03 105 ARG A O 1
ATOM 838 N N . ARG A 1 106 ? 13.612 -9.279 11.502 1 92.75 106 ARG A N 1
ATOM 839 C CA . ARG A 1 106 ? 12.568 -8.275 11.323 1 92.75 106 ARG A CA 1
ATOM 840 C C . ARG A 1 106 ? 11.218 -8.797 11.802 1 92.75 106 ARG A C 1
ATOM 842 O O . ARG A 1 106 ? 10.473 -9.407 11.03 1 92.75 106 ARG A O 1
ATOM 849 N N . LYS A 1 107 ? 10.814 -8.386 12.952 1 89.7 107 LYS A N 1
ATOM 850 C CA . LYS A 1 107 ? 9.578 -8.918 13.52 1 89.7 107 LYS A CA 1
ATOM 851 C C . LYS A 1 107 ? 8.367 -8.122 13.043 1 89.7 107 LYS A C 1
ATOM 853 O O . LYS A 1 107 ? 7.249 -8.641 13.015 1 89.7 107 LYS A O 1
ATOM 858 N N . GLU A 1 108 ? 8.574 -6.941 12.637 1 92.62 108 GLU A N 1
ATOM 859 C CA . GLU A 1 108 ? 7.473 -6.064 12.252 1 92.62 108 GLU A CA 1
ATOM 860 C C . GLU A 1 108 ? 6.941 -6.421 10.866 1 92.62 108 GLU A C 1
ATOM 862 O O . GLU A 1 108 ? 7.716 -6.731 9.959 1 92.62 108 GLU A O 1
ATOM 867 N N . GLU A 1 109 ? 5.675 -6.241 10.635 1 93.94 109 GLU A N 1
ATOM 868 C CA . GLU A 1 109 ? 5.001 -6.668 9.412 1 93.94 109 GLU A CA 1
ATOM 869 C C . GLU A 1 109 ? 5.363 -5.763 8.239 1 93.94 109 GLU A C 1
ATOM 871 O O . GLU A 1 109 ? 5.201 -6.147 7.078 1 93.94 109 GLU A O 1
ATOM 876 N N . LYS A 1 110 ? 5.794 -4.646 8.571 1 93.82 110 LYS A N 1
ATOM 877 C CA . LYS A 1 110 ? 6.125 -3.716 7.495 1 93.82 110 LYS A CA 1
ATOM 878 C C . LYS A 1 110 ? 7.249 -4.265 6.62 1 93.82 110 LYS A C 1
ATOM 880 O O . LYS A 1 110 ? 7.478 -3.772 5.513 1 93.82 110 LYS A O 1
ATOM 885 N N . PHE A 1 111 ? 7.981 -5.26 7.052 1 95.72 111 PHE A N 1
ATOM 886 C CA . PHE A 1 111 ? 9.099 -5.838 6.314 1 95.72 111 PHE A CA 1
ATOM 887 C C . PHE A 1 111 ? 8.631 -6.999 5.445 1 95.72 111 PHE A C 1
ATOM 889 O O . PHE A 1 111 ? 9.421 -7.581 4.699 1 95.72 111 PHE A O 1
ATOM 896 N N . ASN A 1 112 ? 7.352 -7.308 5.477 1 97.27 112 ASN A N 1
ATOM 897 C CA . ASN A 1 112 ? 6.823 -8.394 4.658 1 97.27 112 ASN A CA 1
ATOM 898 C C . ASN A 1 112 ? 6.97 -8.095 3.169 1 97.27 112 ASN A C 1
ATOM 900 O O . ASN A 1 112 ? 6.715 -6.973 2.728 1 97.27 112 ASN A O 1
ATOM 904 N N . SER A 1 113 ? 7.393 -9.102 2.461 1 97.43 113 SER A N 1
ATOM 905 C CA . SER A 1 113 ? 7.479 -9.029 1.006 1 97.43 113 SER A CA 1
ATOM 906 C C . SER A 1 113 ? 6.677 -10.147 0.348 1 97.43 113 SER A C 1
ATOM 908 O O . SER A 1 113 ? 6.895 -11.326 0.636 1 97.43 113 SER A O 1
ATOM 910 N N . PRO A 1 114 ? 5.754 -9.771 -0.479 1 97.76 114 PRO A N 1
ATOM 911 C CA . PRO A 1 114 ? 5.047 -10.82 -1.217 1 97.76 114 PRO A CA 1
ATOM 912 C C . PRO A 1 114 ? 5.933 -11.515 -2.248 1 97.76 114 PRO A C 1
ATOM 914 O O . PRO A 1 114 ? 6.579 -10.85 -3.062 1 97.76 114 PRO A O 1
ATOM 917 N N . ILE A 1 115 ? 5.979 -12.816 -2.196 1 98.43 115 ILE A N 1
ATOM 918 C CA . ILE A 1 115 ? 6.814 -13.6 -3.1 1 98.43 115 ILE A CA 1
ATOM 919 C C . ILE A 1 115 ? 6.002 -14.755 -3.682 1 98.43 115 ILE A C 1
ATOM 921 O O . ILE A 1 115 ? 5.357 -15.503 -2.943 1 98.43 115 ILE A O 1
ATOM 925 N N . SER A 1 116 ? 6.062 -14.88 -4.961 1 98.02 116 SER A N 1
ATOM 926 C CA . SER A 1 116 ? 5.347 -15.956 -5.64 1 98.02 116 SER A CA 1
ATOM 927 C C . SER A 1 116 ? 5.935 -17.318 -5.289 1 98.02 116 SER A C 1
ATOM 929 O O . SER A 1 116 ? 7.153 -17.463 -5.171 1 98.02 116 SER A O 1
ATOM 931 N N . VAL A 1 117 ? 5.082 -18.292 -5.18 1 98.25 117 VAL A N 1
ATOM 932 C CA . VAL A 1 117 ? 5.513 -19.675 -5.005 1 98.25 117 VAL A CA 1
ATOM 933 C C . VAL A 1 117 ? 5.886 -20.276 -6.358 1 98.25 117 VAL A C 1
ATOM 935 O O . VAL A 1 117 ? 5.041 -20.386 -7.25 1 98.25 117 VAL A O 1
ATOM 938 N N . MET A 1 118 ? 7.044 -20.628 -6.494 1 97.91 118 MET A N 1
ATOM 939 C CA . MET A 1 118 ? 7.47 -21.242 -7.749 1 97.91 118 MET A CA 1
ATOM 940 C C . MET A 1 118 ? 7.14 -22.731 -7.765 1 97.91 118 MET A C 1
ATOM 942 O O . MET A 1 118 ? 6.592 -23.239 -8.745 1 97.91 118 MET A O 1
ATOM 946 N N . ASN A 1 119 ? 7.504 -23.325 -6.649 1 96.22 119 ASN A N 1
ATOM 947 C CA . ASN A 1 119 ? 7.338 -24.773 -6.582 1 96.22 119 ASN A CA 1
ATOM 948 C C . ASN A 1 119 ? 7.301 -25.267 -5.138 1 96.22 119 ASN A C 1
ATOM 950 O O . ASN A 1 119 ? 7.854 -24.625 -4.244 1 96.22 119 ASN A O 1
ATOM 954 N N . ILE A 1 120 ? 6.603 -26.374 -4.959 1 97.23 120 ILE A N 1
ATOM 955 C CA . ILE A 1 120 ? 6.573 -27.071 -3.678 1 97.23 120 ILE A CA 1
ATOM 956 C C . ILE A 1 120 ? 6.997 -28.525 -3.872 1 97.23 120 ILE A C 1
ATOM 958 O O . ILE A 1 120 ? 6.43 -29.238 -4.703 1 97.23 120 ILE A O 1
ATOM 962 N N . ASN A 1 121 ? 8.008 -28.872 -3.188 1 96.33 121 ASN A N 1
ATOM 963 C CA . ASN A 1 121 ? 8.311 -30.291 -3.039 1 96.33 121 ASN A CA 1
ATOM 964 C C . ASN A 1 121 ? 7.605 -30.891 -1.827 1 96.33 121 ASN A C 1
ATOM 966 O O . ASN A 1 121 ? 8.04 -30.696 -0.69 1 96.33 121 ASN A O 1
ATOM 970 N N . LEU A 1 122 ? 6.583 -31.578 -2.01 1 95.3 122 LEU A N 1
ATOM 971 C CA . LEU A 1 122 ? 5.739 -32.08 -0.931 1 95.3 122 LEU A CA 1
ATOM 972 C C . LEU A 1 122 ? 6.449 -33.184 -0.155 1 95.3 122 LEU A C 1
ATOM 974 O O . LEU A 1 122 ? 6.206 -33.362 1.041 1 95.3 122 LEU A O 1
ATOM 978 N N . ASP A 1 123 ? 7.311 -33.938 -0.782 1 96.11 123 ASP A N 1
ATOM 979 C CA . ASP A 1 123 ? 8.02 -35.031 -0.124 1 96.11 123 ASP A CA 1
ATOM 980 C C . ASP A 1 123 ? 8.975 -34.503 0.943 1 96.11 123 ASP A C 1
ATOM 982 O O . ASP A 1 123 ? 9.128 -35.113 2.004 1 96.11 123 ASP A O 1
ATOM 986 N N . GLU A 1 124 ? 9.507 -33.363 0.651 1 97.28 124 GLU A N 1
ATOM 987 C CA . GLU A 1 124 ? 10.502 -32.807 1.563 1 97.28 124 GLU A CA 1
ATOM 988 C C . GLU A 1 124 ? 9.971 -31.56 2.264 1 97.28 124 GLU A C 1
ATOM 990 O O . GLU A 1 124 ? 10.643 -30.995 3.13 1 97.28 124 GLU A O 1
ATOM 995 N N . ASN A 1 125 ? 8.794 -31.125 1.893 1 97.75 125 ASN A N 1
ATOM 996 C CA . ASN A 1 125 ? 8.186 -29.905 2.414 1 97.75 125 ASN A CA 1
ATOM 997 C C . ASN A 1 125 ? 9.073 -28.688 2.17 1 97.75 125 ASN A C 1
ATOM 999 O O . ASN A 1 125 ? 9.356 -27.924 3.095 1 97.75 125 ASN A O 1
ATOM 1003 N N . ILE A 1 126 ? 9.492 -28.571 0.944 1 98.61 126 ILE A N 1
ATOM 1004 C CA . ILE A 1 126 ? 10.372 -27.468 0.572 1 98.61 126 ILE A CA 1
ATOM 1005 C C . ILE A 1 126 ? 9.623 -26.495 -0.336 1 98.61 126 ILE A C 1
ATOM 1007 O O . ILE A 1 126 ? 9.056 -26.897 -1.355 1 98.61 126 ILE A O 1
ATOM 1011 N N . LEU A 1 127 ? 9.633 -25.312 0.05 1 98.69 127 LEU A N 1
ATOM 1012 C CA . LEU A 1 127 ? 9.137 -24.2 -0.753 1 98.69 127 LEU A CA 1
ATOM 1013 C C . LEU A 1 127 ? 10.265 -23.568 -1.562 1 98.69 127 LEU A C 1
ATOM 1015 O O . LEU A 1 127 ? 11.298 -23.192 -1.006 1 98.69 127 LEU A O 1
ATOM 1019 N N . SER A 1 128 ? 10.11 -23.473 -2.854 1 98.5 128 SER A N 1
ATOM 1020 C CA . SER A 1 128 ? 11.07 -22.796 -3.72 1 98.5 128 SER A CA 1
ATOM 1021 C C . SER A 1 128 ? 10.539 -21.443 -4.181 1 98.5 128 SER A C 1
ATOM 1023 O O . SER A 1 128 ? 9.446 -21.358 -4.744 1 98.5 128 SER A O 1
ATOM 1025 N N . VAL A 1 129 ? 11.343 -20.435 -3.953 1 98.44 129 VAL A N 1
ATOM 1026 C CA . VAL A 1 129 ? 10.986 -19.094 -4.403 1 98.44 129 VAL A CA 1
ATOM 1027 C C . VAL A 1 129 ? 12.189 -18.438 -5.078 1 98.44 129 VAL A C 1
ATOM 1029 O O . VAL A 1 129 ? 13.335 -18.816 -4.822 1 98.44 129 VAL A O 1
ATOM 1032 N N . VAL A 1 130 ? 11.905 -17.507 -5.954 1 98.16 130 VAL A N 1
ATOM 1033 C CA . VAL A 1 130 ? 12.935 -16.703 -6.604 1 98.16 130 VAL A CA 1
ATOM 1034 C C . VAL A 1 130 ? 12.779 -15.239 -6.201 1 98.16 130 VAL A C 1
ATOM 1036 O O . VAL A 1 130 ? 11.681 -14.682 -6.274 1 98.16 130 VAL A O 1
ATOM 1039 N N . ILE A 1 131 ? 13.85 -14.638 -5.753 1 97.74 131 ILE A N 1
ATOM 1040 C CA . ILE A 1 131 ? 13.816 -13.272 -5.241 1 97.74 131 ILE A CA 1
ATOM 1041 C C . ILE A 1 131 ? 14.877 -12.43 -5.945 1 97.74 131 ILE A C 1
ATOM 1043 O O . ILE A 1 131 ? 16.034 -12.842 -6.054 1 97.74 131 ILE A O 1
ATOM 1047 N N . GLU A 1 132 ? 14.435 -11.352 -6.472 1 96.51 132 GLU A N 1
ATOM 1048 C CA . GLU A 1 132 ? 15.372 -10.359 -6.99 1 96.51 132 GLU A CA 1
ATOM 1049 C C . GLU A 1 132 ? 15.77 -9.359 -5.908 1 96.51 132 GLU A C 1
ATOM 1051 O O . GLU A 1 132 ? 14.91 -8.812 -5.215 1 96.51 132 GLU A O 1
ATOM 1056 N N . GLU A 1 133 ? 17.015 -9.207 -5.72 1 95.42 133 GLU A N 1
ATOM 1057 C CA . GLU A 1 133 ? 17.54 -8.255 -4.746 1 95.42 133 GLU A CA 1
ATOM 1058 C C . GLU A 1 133 ? 17.423 -6.822 -5.255 1 95.42 133 GLU A C 1
ATOM 1060 O O . GLU A 1 133 ? 18.364 -6.288 -5.845 1 95.42 133 GLU A O 1
ATOM 1065 N N . ILE A 1 134 ? 16.344 -6.166 -4.969 1 91.24 134 ILE A N 1
ATOM 1066 C CA . ILE A 1 134 ? 16.082 -4.871 -5.588 1 91.24 134 ILE A CA 1
ATOM 1067 C C . ILE A 1 134 ? 15.848 -3.82 -4.505 1 91.24 134 ILE A C 1
ATOM 1069 O O . ILE A 1 134 ? 16.334 -2.692 -4.611 1 91.24 134 ILE A O 1
ATOM 1073 N N . GLY A 1 135 ? 15.142 -4.118 -3.512 1 92.19 135 GLY A N 1
ATOM 1074 C CA . GLY A 1 135 ? 14.76 -3.135 -2.51 1 92.19 135 GLY A CA 1
ATOM 1075 C C . GLY A 1 135 ? 15.215 -3.502 -1.11 1 92.19 135 GLY A C 1
ATOM 1076 O O . GLY A 1 135 ? 15.852 -4.539 -0.911 1 92.19 135 GLY A O 1
ATOM 1077 N N . PRO A 1 136 ? 14.928 -2.599 -0.154 1 93.69 136 PRO A N 1
ATOM 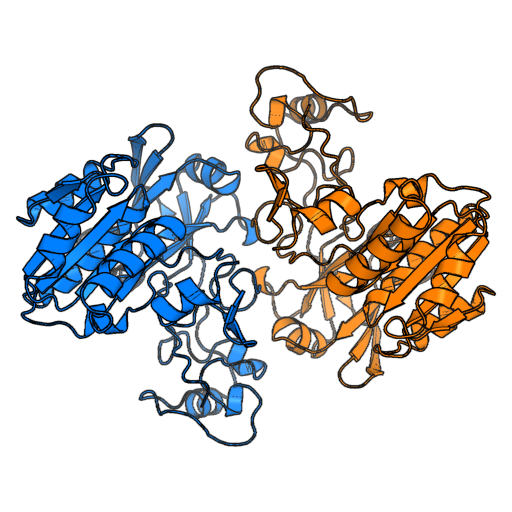1078 C CA . PRO A 1 136 ? 15.414 -2.804 1.213 1 93.69 136 PRO A CA 1
ATOM 1079 C C . PRO A 1 136 ? 14.941 -4.125 1.815 1 93.69 136 PRO A C 1
ATOM 1081 O O . PRO A 1 136 ? 15.708 -4.802 2.505 1 93.69 136 PRO A O 1
ATOM 1084 N N . LYS A 1 137 ? 13.78 -4.521 1.572 1 96.17 137 LYS A N 1
ATOM 1085 C CA . LYS A 1 137 ? 13.227 -5.723 2.19 1 96.17 137 LYS A CA 1
ATOM 1086 C C . LYS A 1 137 ? 13.887 -6.981 1.634 1 96.17 137 LYS A C 1
ATOM 1088 O O . LYS A 1 137 ? 14.284 -7.867 2.393 1 96.17 137 LYS A O 1
ATOM 1093 N N . THR A 1 138 ? 14 -7.039 0.306 1 96.85 138 THR A N 1
ATOM 1094 C CA . THR A 1 138 ? 14.571 -8.237 -0.3 1 96.85 138 THR A CA 1
ATOM 1095 C C . THR A 1 138 ? 16.071 -8.316 -0.033 1 96.85 138 THR A C 1
ATOM 1097 O O . THR A 1 138 ? 16.611 -9.402 0.187 1 96.85 138 THR A O 1
ATOM 1100 N N . LYS A 1 139 ? 16.765 -7.172 -0.019 1 95.8 139 LYS A N 1
ATOM 1101 C CA . LYS A 1 139 ? 18.18 -7.147 0.341 1 95.8 139 LYS A CA 1
ATOM 1102 C C . LYS A 1 139 ? 18.396 -7.671 1.758 1 95.8 139 LYS A C 1
ATOM 1104 O O . LYS A 1 139 ? 19.29 -8.487 1.994 1 95.8 139 LYS A O 1
ATOM 1109 N N . ASP A 1 140 ? 17.544 -7.237 2.64 1 95.33 140 ASP A N 1
ATOM 1110 C CA . ASP A 1 140 ? 17.648 -7.673 4.029 1 95.33 140 ASP A CA 1
ATOM 1111 C C . ASP A 1 140 ? 17.335 -9.161 4.162 1 95.33 140 ASP A C 1
ATOM 1113 O O . ASP A 1 140 ? 18.06 -9.895 4.838 1 95.33 140 ASP A O 1
ATOM 1117 N N . LEU A 1 141 ? 16.298 -9.53 3.538 1 96.46 141 LEU A N 1
ATOM 1118 C CA . LEU A 1 141 ? 15.829 -10.91 3.585 1 96.46 141 LEU A CA 1
ATOM 1119 C C . LEU A 1 141 ? 16.933 -11.874 3.161 1 96.46 141 LEU A C 1
ATOM 1121 O O . LEU A 1 141 ? 17.137 -12.909 3.799 1 96.46 141 LEU A O 1
ATOM 1125 N N . LEU A 1 142 ? 17.686 -11.561 2.169 1 96.73 142 LEU A N 1
ATOM 1126 C CA . LEU A 1 142 ? 18.667 -12.442 1.546 1 96.73 142 LEU A CA 1
ATOM 1127 C C . LEU A 1 142 ? 19.917 -12.562 2.412 1 96.73 142 LEU A C 1
ATOM 1129 O O . LEU A 1 142 ? 20.767 -13.422 2.168 1 96.73 142 LEU A O 1
ATOM 1133 N N . LYS A 1 143 ? 20.011 -11.79 3.488 1 95.37 143 LYS A N 1
ATOM 1134 C CA . LYS A 1 143 ? 21.148 -11.85 4.402 1 95.37 143 LYS A CA 1
ATOM 1135 C C . LYS A 1 143 ? 20.865 -12.791 5.57 1 95.37 143 LYS A C 1
ATOM 1137 O O . LYS A 1 143 ? 21.724 -12.999 6.429 1 95.37 143 LYS A O 1
ATOM 1142 N N . ASN A 1 144 ? 19.707 -13.433 5.584 1 96.41 144 ASN A N 1
ATOM 1143 C CA . ASN A 1 144 ? 19.278 -14.224 6.733 1 96.41 144 ASN A CA 1
ATOM 1144 C C . ASN A 1 144 ? 19.358 -15.72 6.445 1 96.41 144 ASN A C 1
ATOM 1146 O O . ASN A 1 144 ? 19.343 -16.135 5.285 1 96.41 144 ASN A O 1
ATOM 1150 N N . LYS A 1 145 ? 19.442 -16.515 7.514 1 97.24 145 LYS A N 1
ATOM 1151 C CA . LYS A 1 145 ? 19.424 -17.971 7.411 1 97.24 145 LYS A CA 1
ATOM 1152 C C . LYS A 1 145 ? 18.017 -18.52 7.627 1 97.24 145 LYS A C 1
ATOM 1154 O O . LYS A 1 145 ? 17.733 -19.668 7.277 1 97.24 145 LYS A O 1
ATOM 1159 N N . LYS A 1 146 ? 17.238 -17.739 8.309 1 98.34 146 LYS A N 1
ATOM 1160 C CA . LYS A 1 146 ? 15.827 -18.049 8.518 1 98.34 146 LYS A CA 1
ATOM 1161 C C . LYS A 1 146 ? 14.936 -16.91 8.031 1 98.34 146 LYS A C 1
ATOM 1163 O O . LYS A 1 146 ? 15.404 -15.785 7.843 1 98.34 146 LYS A O 1
ATOM 1168 N N . VAL A 1 147 ? 13.699 -17.283 7.803 1 98.47 147 VAL A N 1
ATOM 1169 C CA . VAL A 1 147 ? 12.733 -16.277 7.372 1 98.47 147 VAL A CA 1
ATOM 1170 C C . VAL A 1 147 ? 11.382 -16.541 8.033 1 98.47 147 VAL A C 1
ATOM 1172 O O . VAL A 1 147 ? 11.025 -17.694 8.29 1 98.47 147 VAL A O 1
ATOM 1175 N N . TYR A 1 148 ? 10.697 -15.485 8.336 1 98.43 148 TYR A N 1
ATOM 1176 C CA . TYR A 1 148 ? 9.279 -15.593 8.662 1 98.43 148 TYR A CA 1
ATOM 1177 C C . TYR A 1 148 ? 8.438 -15.735 7.399 1 98.43 148 TYR A C 1
ATOM 1179 O O . TYR A 1 148 ? 8.651 -15.017 6.42 1 98.43 148 TYR A O 1
ATOM 1187 N N . ILE A 1 149 ? 7.536 -16.709 7.455 1 98.56 149 ILE A N 1
ATOM 1188 C CA . ILE A 1 149 ? 6.61 -16.926 6.349 1 98.56 149 ILE A CA 1
ATOM 1189 C C . ILE A 1 149 ? 5.175 -16.732 6.832 1 98.56 149 ILE A C 1
ATOM 1191 O O . ILE A 1 149 ? 4.775 -17.296 7.853 1 98.56 149 ILE A O 1
ATOM 1195 N N . LYS A 1 150 ? 4.511 -15.942 6.164 1 97.72 150 LYS A N 1
ATOM 1196 C CA . LYS A 1 150 ? 3.074 -15.795 6.374 1 97.72 150 LYS A CA 1
ATOM 1197 C C . LYS A 1 150 ? 2.292 -16.191 5.125 1 97.72 150 LYS A C 1
ATOM 1199 O O . LYS A 1 150 ? 2.561 -15.687 4.033 1 97.72 150 LYS A O 1
ATOM 1204 N N . GLY A 1 151 ? 1.343 -17.068 5.182 1 96.73 151 GLY A N 1
ATOM 1205 C CA . GLY A 1 151 ? 0.535 -17.594 4.094 1 96.73 151 GLY A CA 1
ATOM 1206 C C . GLY A 1 151 ? -0.397 -18.71 4.527 1 96.73 151 GLY A C 1
ATOM 1207 O O . GLY A 1 151 ? -0.527 -18.988 5.721 1 96.73 151 GLY A O 1
ATOM 1208 N N . PRO A 1 152 ? -1.182 -19.303 3.69 1 96.95 152 PRO A N 1
ATOM 1209 C CA . PRO A 1 152 ? -1.103 -19.13 2.238 1 96.95 152 PRO A CA 1
ATOM 1210 C C . PRO A 1 152 ? -1.981 -17.987 1.732 1 96.95 152 PRO A C 1
ATOM 1212 O O . PRO A 1 152 ? -3.002 -17.669 2.347 1 96.95 152 PRO A O 1
ATOM 1215 N N . TYR A 1 153 ? -1.534 -17.377 0.608 1 97.9 153 TYR A N 1
ATOM 1216 C CA . TYR A 1 153 ? -2.349 -16.451 -0.17 1 97.9 153 TYR A CA 1
ATOM 1217 C C . TYR A 1 153 ? -2.571 -16.974 -1.584 1 97.9 153 TYR A C 1
ATOM 1219 O O . TYR A 1 153 ? -1.707 -17.654 -2.144 1 97.9 153 TYR A O 1
ATOM 1227 N N . GLY A 1 154 ? -3.741 -16.67 -2.174 1 96.23 154 GLY A N 1
ATOM 1228 C CA . GLY A 1 154 ? -4.075 -17.428 -3.369 1 96.23 154 GLY A CA 1
ATOM 1229 C C . GLY A 1 154 ? -4.449 -16.549 -4.548 1 96.23 154 GLY A C 1
ATOM 1230 O O . GLY A 1 154 ? -4.905 -17.046 -5.58 1 96.23 154 GLY A O 1
ATOM 1231 N N . ASN A 1 155 ? -4.226 -15.195 -4.433 1 96.89 155 ASN A N 1
ATOM 1232 C CA . ASN A 1 155 ? -4.696 -14.331 -5.511 1 96.89 155 ASN A CA 1
ATOM 1233 C C . ASN A 1 155 ? -3.534 -13.755 -6.316 1 96.89 155 ASN A C 1
ATOM 1235 O O . ASN A 1 155 ? -3.517 -12.562 -6.622 1 96.89 155 ASN A O 1
ATOM 1239 N N . GLY A 1 156 ? -2.625 -14.614 -6.628 1 98.07 156 GLY A N 1
ATOM 1240 C CA . GLY A 1 156 ? -1.493 -14.192 -7.437 1 98.07 156 GLY A CA 1
ATOM 1241 C C . GLY A 1 156 ? -1.785 -14.209 -8.926 1 98.07 156 GLY A C 1
ATOM 1242 O O . GLY A 1 156 ? -0.966 -13.757 -9.729 1 98.07 156 GLY A O 1
ATOM 1243 N N . ILE A 1 157 ? -2.937 -14.741 -9.319 1 98.03 157 ILE A N 1
ATOM 1244 C CA . ILE A 1 157 ? -3.344 -14.836 -10.717 1 98.03 157 ILE A CA 1
ATOM 1245 C C . ILE A 1 157 ? -4.797 -14.389 -10.862 1 98.03 157 ILE A C 1
ATOM 1247 O O . ILE A 1 157 ? -5.652 -14.763 -10.056 1 98.03 157 ILE A O 1
ATOM 1251 N N . PHE A 1 158 ? -5.023 -13.494 -11.808 1 97.61 158 PHE A N 1
ATOM 1252 C CA . PHE A 1 158 ? -6.388 -13.202 -12.229 1 97.61 158 PHE A CA 1
ATOM 1253 C C . PHE A 1 158 ? -6.856 -14.201 -13.281 1 97.61 158 PHE A C 1
ATOM 1255 O O . PHE A 1 158 ? -6.096 -14.563 -14.181 1 97.61 158 PHE A O 1
ATOM 1262 N N . GLY A 1 159 ? -8.131 -14.659 -13.15 1 96.37 159 GLY A N 1
ATOM 1263 C CA . GLY A 1 159 ? -8.664 -15.633 -14.09 1 96.37 159 GLY A CA 1
ATOM 1264 C C . GLY A 1 159 ? -8.402 -17.068 -13.674 1 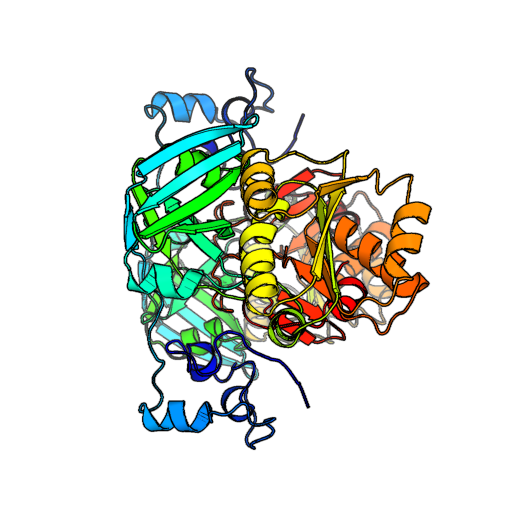96.37 159 GLY A C 1
ATOM 1265 O O . GLY A 1 159 ? -8.25 -17.948 -14.524 1 96.37 159 GLY A O 1
ATOM 1266 N N . LEU A 1 160 ? -8.26 -17.279 -12.396 1 93.99 160 LEU A N 1
ATOM 1267 C CA . LEU A 1 160 ? -8.003 -18.611 -11.858 1 93.99 160 LEU A CA 1
ATOM 1268 C C . LEU A 1 160 ? -9.083 -19.593 -12.299 1 93.99 160 LEU A C 1
ATOM 1270 O O . LEU A 1 160 ? -8.798 -20.769 -12.536 1 93.99 160 LEU A O 1
ATOM 1274 N N . LYS A 1 161 ? -10.282 -19.125 -12.425 1 91.56 161 LYS A N 1
ATOM 1275 C CA . LYS A 1 161 ? -11.4 -19.984 -12.805 1 91.56 161 LYS A CA 1
ATOM 1276 C C . LYS A 1 161 ? -11.149 -20.648 -14.155 1 91.56 161 LYS A C 1
ATOM 1278 O O . LYS A 1 161 ? -11.523 -21.804 -14.363 1 91.56 161 LYS A O 1
ATOM 1283 N N . TYR A 1 162 ? -10.472 -19.987 -14.998 1 94.08 162 TYR A N 1
ATOM 1284 C CA . TYR A 1 162 ? -10.212 -20.528 -16.327 1 94.08 162 TYR A CA 1
ATOM 1285 C C . TYR A 1 162 ? -9.171 -21.64 -16.27 1 94.08 162 TYR A C 1
ATOM 1287 O O . TYR A 1 162 ? -9.24 -22.603 -17.037 1 94.08 162 TYR A O 1
ATOM 1295 N N . LEU A 1 163 ? -8.246 -21.492 -15.346 1 92.23 163 LEU A N 1
ATOM 1296 C CA . LEU A 1 163 ? -7.218 -22.511 -15.164 1 92.23 163 LEU A CA 1
ATOM 1297 C C . LEU A 1 163 ? -7.806 -23.77 -14.535 1 92.23 163 LEU A C 1
ATOM 1299 O O . LEU A 1 163 ? -7.391 -24.884 -14.863 1 92.23 163 LEU A O 1
ATOM 1303 N N . LYS A 1 164 ? -8.745 -23.57 -13.732 1 86.52 164 LYS A N 1
ATOM 1304 C CA . LYS A 1 164 ? -9.314 -24.683 -12.977 1 86.52 164 LYS A CA 1
ATOM 1305 C C . LYS A 1 164 ? -10.357 -25.431 -13.803 1 86.52 164 LYS A C 1
ATOM 1307 O O . LYS A 1 164 ? -10.57 -26.629 -13.605 1 86.52 164 LYS A O 1
ATOM 1312 N N . LYS A 1 165 ? -10.911 -24.836 -14.782 1 89.18 165 LYS A N 1
ATOM 1313 C CA . LYS A 1 165 ? -12.053 -25.395 -15.499 1 89.18 165 LYS A CA 1
ATOM 1314 C C . LYS A 1 165 ? -11.608 -26.103 -16.776 1 89.18 165 LYS A C 1
ATOM 1316 O O . LYS A 1 165 ? -12.373 -26.867 -17.367 1 89.18 165 LYS A O 1
ATOM 1321 N N . ILE A 1 166 ? -10.421 -25.997 -17.134 1 91.78 166 ILE A N 1
ATOM 1322 C CA . ILE A 1 166 ? -9.984 -26.486 -18.437 1 91.78 166 ILE A CA 1
ATOM 1323 C C . ILE A 1 166 ? -9.511 -27.933 -18.314 1 91.78 166 ILE A C 1
ATOM 1325 O O . ILE A 1 166 ? -8.779 -28.276 -17.383 1 91.78 166 ILE A O 1
ATOM 1329 N N . LYS A 1 167 ? -10.025 -28.85 -19.159 1 94.01 167 LYS A N 1
ATOM 1330 C CA . LYS A 1 167 ? -9.658 -30.263 -19.217 1 94.01 167 LYS A CA 1
ATOM 1331 C C . LYS A 1 167 ? -9.63 -30.765 -20.657 1 94.01 167 LYS A C 1
ATOM 1333 O O . LYS A 1 167 ? -10.529 -30.46 -21.444 1 94.01 167 LYS A O 1
ATOM 1338 N N . ASP A 1 168 ? -8.59 -31.499 -20.996 1 95.25 168 ASP A N 1
ATOM 1339 C CA . ASP A 1 168 ? -8.44 -32.111 -22.313 1 95.25 168 ASP A CA 1
ATOM 1340 C C . ASP A 1 168 ? -8.531 -31.062 -23.419 1 95.25 168 ASP A C 1
ATOM 1342 O O . ASP A 1 168 ? -9.232 -31.26 -24.413 1 95.25 168 ASP A O 1
ATOM 1346 N N . LYS A 1 169 ? -7.926 -29.978 -23.139 1 94.86 169 LYS A N 1
ATOM 1347 C CA . LYS A 1 169 ? -7.965 -28.864 -24.081 1 94.86 169 LYS A CA 1
ATOM 1348 C C . LYS A 1 169 ? -6.566 -28.313 -24.339 1 94.86 169 LYS A C 1
ATOM 1350 O O . LYS A 1 169 ? -5.574 -28.885 -23.883 1 94.86 169 LYS A O 1
ATOM 1355 N N . LYS A 1 170 ? -6.529 -27.305 -25.176 1 94.88 170 LYS A N 1
ATOM 1356 C CA . LYS A 1 170 ? -5.257 -26.699 -25.557 1 94.88 170 LYS A CA 1
ATOM 1357 C C . LYS A 1 170 ? -5.045 -25.368 -24.84 1 94.88 170 LYS A C 1
ATOM 1359 O O . LYS A 1 170 ? -5.936 -24.517 -24.825 1 94.88 170 LYS A O 1
ATOM 1364 N N . ALA A 1 171 ? -3.868 -25.276 -24.228 1 95.71 171 ALA A N 1
ATOM 1365 C CA . ALA A 1 171 ? -3.517 -24.049 -23.518 1 95.71 171 ALA A CA 1
ATOM 1366 C C . ALA A 1 171 ? -2.162 -23.518 -23.978 1 95.71 171 ALA A C 1
ATOM 1368 O O . ALA A 1 171 ? -1.228 -24.291 -24.202 1 95.71 171 ALA A O 1
ATOM 1369 N N . ILE A 1 172 ? -2.066 -22.198 -24.12 1 96.1 172 ILE A N 1
ATOM 1370 C CA . ILE A 1 172 ? -0.809 -21.528 -24.433 1 96.1 172 ILE A CA 1
ATOM 1371 C C . ILE A 1 172 ? -0.397 -20.632 -23.267 1 96.1 172 ILE A C 1
ATOM 1373 O O . ILE A 1 172 ? -1.198 -19.829 -22.78 1 96.1 172 ILE A O 1
ATOM 1377 N N . LEU A 1 173 ? 0.781 -20.825 -22.823 1 97.26 173 LEU A N 1
ATOM 1378 C CA . LEU A 1 173 ? 1.359 -19.995 -21.772 1 97.26 173 LEU A CA 1
ATOM 1379 C C . LEU A 1 173 ? 2.442 -19.081 -22.334 1 97.26 173 LEU A C 1
ATOM 1381 O O . LEU A 1 173 ? 3.323 -19.535 -23.07 1 97.26 173 LEU A O 1
ATOM 1385 N N . MET A 1 174 ? 2.389 -17.824 -22.019 1 96.55 174 MET A N 1
ATOM 1386 C CA . MET A 1 174 ? 3.373 -16.836 -22.45 1 96.55 174 MET A CA 1
ATOM 1387 C C . MET A 1 174 ? 3.984 -16.117 -21.252 1 96.55 174 MET A C 1
ATOM 1389 O O . MET A 1 174 ? 3.282 -15.797 -20.291 1 96.55 174 MET A O 1
ATOM 1393 N N . THR A 1 175 ? 5.302 -15.917 -21.337 1 97.38 175 THR A N 1
ATOM 1394 C CA . THR A 1 175 ? 5.927 -15.296 -20.174 1 97.38 175 THR A CA 1
ATOM 1395 C C . THR A 1 175 ? 7.088 -14.401 -20.598 1 97.38 175 THR A C 1
ATOM 1397 O O . THR A 1 175 ? 7.637 -14.562 -21.69 1 97.38 175 THR A O 1
ATOM 1400 N N . ARG A 1 176 ? 7.327 -13.444 -19.746 1 95.63 176 ARG A N 1
ATOM 1401 C CA . ARG A 1 176 ? 8.489 -12.567 -19.851 1 95.63 176 ARG A CA 1
ATOM 1402 C C . ARG A 1 176 ? 9.078 -12.272 -18.475 1 95.63 176 ARG A C 1
ATOM 1404 O O . ARG A 1 176 ? 8.355 -11.881 -17.556 1 95.63 176 ARG A O 1
ATOM 1411 N N . GLY A 1 177 ? 10.355 -12.528 -18.33 1 93.58 177 GLY A N 1
ATOM 1412 C CA . GLY A 1 177 ? 11.072 -12.104 -17.138 1 93.58 177 GLY A CA 1
ATOM 1413 C C . GLY A 1 177 ? 10.831 -13.007 -15.943 1 93.58 177 GLY A C 1
ATOM 1414 O O . GLY A 1 177 ? 10.717 -14.226 -16.092 1 93.58 177 GLY A O 1
ATOM 1415 N N . LEU A 1 178 ? 10.828 -12.448 -14.748 1 94.95 178 LEU A N 1
ATOM 1416 C CA . LEU A 1 178 ? 10.79 -13.182 -13.488 1 94.95 178 LEU A CA 1
ATOM 1417 C C . LEU A 1 178 ? 9.428 -13.838 -13.282 1 94.95 178 LEU A C 1
ATOM 1419 O O . LEU A 1 178 ? 9.303 -14.787 -12.505 1 94.95 178 LEU A O 1
ATOM 1423 N N . SER A 1 179 ? 8.447 -13.365 -13.968 1 96.3 179 SER A N 1
ATOM 1424 C CA . SER A 1 179 ? 7.1 -13.902 -13.807 1 96.3 179 SER A CA 1
ATOM 1425 C C . SER A 1 179 ? 7.021 -15.35 -14.281 1 96.3 179 SER A C 1
ATOM 1427 O O . SER A 1 179 ? 6.046 -16.049 -13.998 1 96.3 179 SER A O 1
ATOM 1429 N N . SER A 1 180 ? 8.068 -15.849 -14.945 1 96.69 180 SER A N 1
ATOM 1430 C CA . SER A 1 180 ? 8.103 -17.226 -15.428 1 96.69 180 SER A CA 1
ATOM 1431 C C . SER A 1 180 ? 8.015 -18.219 -14.274 1 96.69 180 SER A C 1
ATOM 1433 O O . SER A 1 180 ? 7.649 -19.379 -14.472 1 96.69 180 SER A O 1
ATOM 1435 N N . VAL A 1 181 ? 8.27 -17.758 -13.069 1 97.35 181 VAL A N 1
ATOM 1436 C CA . VAL A 1 181 ? 8.24 -18.634 -11.902 1 97.35 181 VAL A CA 1
ATOM 1437 C C . VAL A 1 181 ? 6.833 -19.195 -11.714 1 97.35 181 VAL A C 1
ATOM 1439 O O . VAL A 1 181 ? 6.662 -20.289 -11.171 1 97.35 181 VAL A O 1
ATOM 1442 N N . THR A 1 182 ? 5.868 -18.51 -12.173 1 97.09 182 THR A N 1
ATOM 1443 C CA . THR A 1 182 ? 4.479 -18.908 -11.975 1 97.09 182 THR A CA 1
ATOM 1444 C C . THR A 1 182 ? 4.099 -20.039 -12.926 1 97.09 182 THR A C 1
ATOM 1446 O O . THR A 1 182 ? 3.087 -20.713 -12.725 1 97.09 182 THR A O 1
ATOM 1449 N N . LEU A 1 183 ? 4.877 -20.285 -13.935 1 97.4 183 LEU A N 1
ATOM 1450 C CA . LEU A 1 183 ? 4.545 -21.267 -14.961 1 97.4 183 LEU A CA 1
ATOM 1451 C C . LEU A 1 183 ? 4.577 -22.681 -14.391 1 97.4 183 LEU A C 1
ATOM 1453 O O . LEU A 1 183 ? 3.863 -23.564 -14.871 1 97.4 183 LEU A O 1
ATOM 1457 N N . VAL A 1 184 ? 5.375 -22.874 -13.382 1 96.6 184 VAL A N 1
ATOM 1458 C CA . VAL A 1 184 ? 5.575 -24.226 -12.868 1 96.6 184 VAL A CA 1
ATOM 1459 C C . VAL A 1 184 ? 4.261 -24.766 -12.31 1 96.6 184 VAL A C 1
ATOM 1461 O O . VAL A 1 184 ? 3.75 -25.784 -12.781 1 96.6 184 VAL A O 1
ATOM 1464 N N . ASN A 1 185 ? 3.673 -24.033 -11.419 1 95.38 185 ASN A N 1
ATOM 1465 C CA . ASN A 1 185 ? 2.435 -24.492 -10.799 1 95.38 185 ASN A CA 1
ATOM 1466 C C . ASN A 1 185 ? 1.271 -24.465 -11.785 1 95.38 185 ASN A C 1
ATOM 1468 O O . ASN A 1 185 ? 0.391 -25.327 -11.736 1 95.38 185 ASN A O 1
ATOM 1472 N N . VAL A 1 186 ? 1.282 -23.5 -12.63 1 97.1 186 VAL A N 1
ATOM 1473 C CA . VAL A 1 186 ? 0.226 -23.421 -13.633 1 97.1 186 VAL A CA 1
ATOM 1474 C C . VAL A 1 186 ? 0.299 -24.633 -14.559 1 97.1 186 VAL A C 1
ATOM 1476 O O . VAL A 1 186 ? -0.716 -25.279 -14.828 1 97.1 186 VAL A O 1
ATOM 1479 N N . THR A 1 187 ? 1.503 -24.96 -15.004 1 96.97 187 THR A N 1
ATOM 1480 C CA . THR A 1 187 ? 1.706 -26.106 -15.883 1 96.97 187 THR A CA 1
ATOM 1481 C C . THR A 1 187 ? 1.319 -27.404 -15.179 1 96.97 187 THR A C 1
ATOM 1483 O O . THR A 1 187 ? 0.651 -28.258 -15.764 1 96.97 187 THR A O 1
ATOM 1486 N N . ASN A 1 188 ? 1.729 -27.526 -13.903 1 94.18 188 ASN A N 1
ATOM 1487 C CA . ASN A 1 188 ? 1.35 -28.707 -13.136 1 94.18 188 ASN A CA 1
ATOM 1488 C C . ASN A 1 188 ? -0.163 -28.907 -13.125 1 94.18 188 ASN A C 1
ATOM 1490 O O . ASN A 1 188 ? -0.649 -30.016 -13.351 1 94.18 188 ASN A O 1
ATOM 1494 N N . GLN A 1 189 ? -0.858 -27.825 -12.921 1 92.76 189 GLN A N 1
ATOM 1495 C CA . GLN A 1 189 ? -2.315 -27.88 -12.856 1 92.76 189 GLN A CA 1
ATOM 1496 C C . GLN A 1 189 ? -2.911 -28.27 -14.206 1 92.76 189 GLN A C 1
ATOM 1498 O O . GLN A 1 189 ? -3.825 -29.094 -14.272 1 92.76 189 GLN A O 1
ATOM 1503 N N . LEU A 1 190 ? -2.42 -27.749 -15.242 1 95.13 190 LEU A N 1
ATOM 1504 C CA . LEU A 1 190 ? -2.954 -27.991 -16.578 1 95.13 190 LEU A CA 1
ATOM 1505 C C . LEU A 1 190 ? -2.668 -29.42 -17.027 1 95.13 190 LEU A C 1
ATOM 1507 O O . LEU A 1 190 ? -3.528 -30.07 -17.626 1 95.13 190 LEU A O 1
ATOM 1511 N N . LEU A 1 191 ? -1.473 -29.908 -16.71 1 95.69 191 LEU A N 1
ATOM 1512 C CA . LEU A 1 191 ? -1.098 -31.263 -17.102 1 95.69 191 LEU A CA 1
ATOM 1513 C C . LEU A 1 191 ? -1.9 -32.297 -16.32 1 95.69 191 LEU A C 1
ATOM 1515 O O . LEU A 1 191 ? -2.246 -33.354 -16.853 1 95.69 191 LEU A O 1
ATOM 1519 N N . LYS A 1 192 ? -2.142 -31.966 -15.089 1 92.47 192 LYS A N 1
ATOM 1520 C CA . LYS A 1 192 ? -2.953 -32.853 -14.261 1 92.47 192 LYS A CA 1
ATOM 1521 C C . LYS A 1 192 ? -4.314 -33.112 -14.902 1 92.47 192 LYS A C 1
ATOM 1523 O O . LYS A 1 192 ? -4.886 -34.192 -14.741 1 92.47 192 LYS A O 1
ATOM 1528 N N . ASN A 1 193 ? -4.798 -32.164 -15.646 1 93.06 193 ASN A N 1
ATOM 1529 C CA . ASN A 1 193 ? -6.099 -32.276 -16.295 1 93.06 193 ASN A CA 1
ATOM 1530 C C . ASN A 1 193 ? -5.961 -32.641 -17.77 1 93.06 193 ASN A C 1
ATOM 1532 O O . ASN A 1 193 ? -6.863 -32.377 -18.567 1 93.06 193 ASN A O 1
ATOM 1536 N N . ASN A 1 194 ? -4.851 -33.132 -18.184 1 94.69 194 ASN A N 1
ATOM 1537 C CA . ASN A 1 194 ? -4.565 -33.687 -19.503 1 94.69 194 ASN A CA 1
ATOM 1538 C C . ASN A 1 194 ? -4.666 -32.623 -20.592 1 94.69 194 ASN A C 1
ATOM 1540 O O . ASN A 1 194 ? -5.185 -32.888 -21.678 1 94.69 194 ASN A O 1
ATOM 1544 N N . ASN A 1 195 ? -4.37 -31.422 -20.248 1 94.44 195 ASN A N 1
ATOM 1545 C CA . ASN A 1 195 ? -4.347 -30.366 -21.255 1 94.44 195 ASN A CA 1
ATOM 1546 C C . ASN A 1 195 ? -3.055 -30.395 -22.067 1 94.44 195 ASN A C 1
ATOM 1548 O O . ASN A 1 195 ? -2.009 -30.809 -21.564 1 94.44 195 ASN A O 1
ATOM 1552 N N . ASP A 1 196 ? -3.196 -30.092 -23.339 1 94.69 196 ASP A N 1
ATOM 1553 C CA . ASP A 1 196 ? -2.027 -29.851 -24.179 1 94.69 196 ASP A CA 1
ATOM 1554 C C . ASP A 1 196 ? -1.47 -28.447 -23.956 1 94.69 196 ASP A C 1
ATOM 1556 O O . ASP A 1 196 ? -2.145 -27.454 -24.233 1 94.69 196 ASP A O 1
ATOM 1560 N N . VAL A 1 197 ? -0.202 -28.406 -23.477 1 96.02 197 VAL A N 1
ATOM 1561 C CA . VAL A 1 197 ? 0.351 -27.125 -23.05 1 96.02 197 VAL A CA 1
ATOM 1562 C C . VAL A 1 197 ? 1.515 -26.736 -23.959 1 96.02 197 VAL A C 1
ATOM 1564 O O . VAL A 1 197 ? 2.426 -27.535 -24.187 1 96.02 197 VAL A O 1
ATOM 1567 N N . LYS A 1 198 ? 1.461 -25.545 -24.49 1 94.29 198 LYS A N 1
ATOM 1568 C CA . LYS A 1 198 ? 2.568 -24.922 -25.211 1 94.29 198 LYS A CA 1
ATOM 1569 C C . LYS A 1 198 ? 3.043 -23.657 -24.502 1 94.29 198 LYS A C 1
ATOM 1571 O O . LYS A 1 198 ? 2.229 -22.849 -24.051 1 94.29 198 LYS A O 1
ATOM 1576 N N . ILE A 1 199 ? 4.343 -23.516 -24.411 1 96.36 199 ILE A N 1
ATOM 1577 C CA . ILE A 1 199 ? 4.881 -22.378 -23.673 1 96.36 199 ILE A CA 1
ATOM 1578 C C . ILE A 1 199 ? 5.712 -21.503 -24.608 1 96.36 199 ILE A C 1
ATOM 1580 O O . ILE A 1 199 ? 6.538 -22.008 -25.371 1 96.36 199 ILE A O 1
ATOM 1584 N N . PHE A 1 200 ? 5.461 -20.231 -24.563 1 94.91 200 PHE A N 1
ATOM 1585 C CA . PHE A 1 200 ? 6.212 -19.222 -25.301 1 94.91 200 PHE A CA 1
ATOM 1586 C C . PHE A 1 200 ? 6.935 -18.28 -24.346 1 94.91 200 PHE A C 1
ATOM 1588 O O . PHE A 1 200 ? 6.31 -17.664 -23.481 1 94.91 200 PHE A O 1
ATOM 1595 N N . ILE A 1 201 ? 8.247 -18.125 -24.488 1 95.52 201 ILE A N 1
ATOM 1596 C CA . ILE A 1 201 ? 9.08 -17.289 -23.63 1 95.52 201 ILE A CA 1
ATOM 1597 C C . ILE A 1 201 ? 9.638 -16.118 -24.436 1 95.52 201 ILE A C 1
ATOM 1599 O O . ILE A 1 201 ? 10.182 -16.309 -25.526 1 95.52 201 ILE A O 1
ATOM 1603 N N . ASP A 1 202 ? 9.506 -14.965 -23.925 1 94.85 202 ASP A N 1
ATOM 1604 C CA . ASP A 1 202 ? 10.062 -13.784 -24.578 1 94.85 202 ASP A CA 1
ATOM 1605 C C . ASP A 1 202 ? 11.587 -13.79 -24.518 1 94.85 202 ASP A C 1
ATOM 1607 O O . ASP A 1 202 ? 12.171 -13.85 -23.434 1 94.85 202 ASP A O 1
ATOM 1611 N N . LYS A 1 203 ? 12.228 -13.56 -25.608 1 91.97 203 LYS A N 1
ATOM 1612 C CA . LYS A 1 203 ? 13.684 -13.604 -25.715 1 91.97 203 LYS A CA 1
ATOM 1613 C C . LYS A 1 203 ? 14.321 -12.385 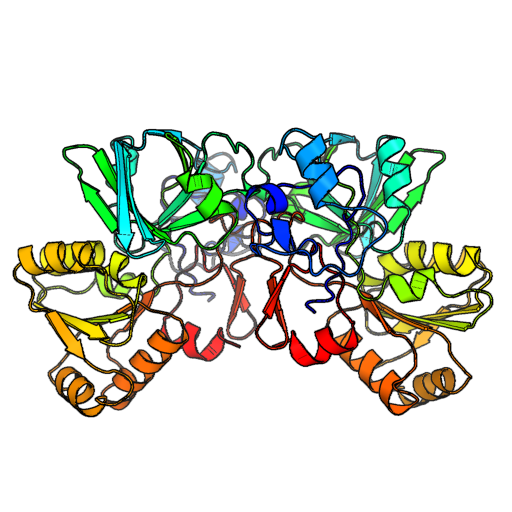-25.056 1 91.97 203 LYS A C 1
ATOM 1615 O O . LYS A 1 203 ? 15.493 -12.42 -24.675 1 91.97 203 LYS A O 1
ATOM 1620 N N . ASN A 1 204 ? 13.561 -11.411 -24.883 1 90.35 204 ASN A N 1
ATOM 1621 C CA . ASN A 1 204 ? 14.111 -10.133 -24.444 1 90.35 204 ASN A CA 1
ATOM 1622 C C . ASN A 1 204 ? 14.019 -9.974 -22.929 1 90.35 204 ASN A C 1
ATOM 1624 O O . ASN A 1 204 ? 14.506 -8.987 -22.374 1 90.35 204 ASN A O 1
ATOM 1628 N N . GLY A 1 205 ? 13.482 -10.88 -22.251 1 88.41 205 GLY A N 1
ATOM 1629 C CA . GLY A 1 205 ? 13.364 -10.796 -20.804 1 88.41 205 GLY A CA 1
ATOM 1630 C C . GLY A 1 205 ? 14.42 -11.601 -20.071 1 88.41 205 GLY A C 1
ATOM 1631 O O . GLY A 1 205 ? 15.193 -12.333 -20.693 1 88.41 205 GLY A O 1
ATOM 1632 N N . LYS A 1 206 ? 14.475 -11.442 -18.706 1 87.71 206 LYS A N 1
ATOM 1633 C CA . LYS A 1 206 ? 15.349 -12.258 -17.868 1 87.71 206 LYS A CA 1
ATOM 1634 C C . LYS A 1 206 ? 15.015 -13.74 -18.006 1 87.71 206 LYS A C 1
ATOM 1636 O O . LYS A 1 206 ? 13.842 -14.118 -18.032 1 87.71 206 LYS A O 1
ATOM 1641 N N . LYS A 1 207 ? 16.013 -14.473 -18.093 1 86.17 207 LYS A N 1
ATOM 1642 C CA . LYS A 1 207 ? 15.82 -15.914 -18.234 1 86.17 207 LYS A CA 1
ATOM 1643 C C . LYS A 1 207 ? 16.086 -16.635 -16.916 1 86.17 207 LYS A C 1
ATOM 1645 O O . LYS A 1 207 ? 17.073 -16.35 -16.234 1 86.17 207 LYS A O 1
ATOM 1650 N N . LEU A 1 208 ? 15.125 -17.474 -16.594 1 93.83 208 LEU A N 1
ATOM 1651 C CA . LEU A 1 208 ? 15.298 -18.333 -15.427 1 93.83 208 LEU A CA 1
ATOM 1652 C C . LEU A 1 208 ? 15.495 -19.786 -15.847 1 93.83 208 LEU A C 1
ATOM 1654 O O . LEU A 1 208 ? 14.524 -20.532 -15.993 1 93.83 208 LEU A O 1
ATOM 1658 N N . LEU A 1 209 ? 16.72 -20.179 -15.951 1 93.46 209 LEU A N 1
ATOM 1659 C CA . LEU A 1 209 ? 17.076 -21.494 -16.474 1 93.46 209 LEU A CA 1
ATOM 1660 C C . LEU A 1 209 ? 16.474 -22.601 -15.616 1 93.46 209 LEU A C 1
ATOM 1662 O O . LEU A 1 209 ? 16.073 -23.646 -16.135 1 93.46 209 LEU A O 1
ATOM 1666 N N . ILE A 1 210 ? 16.419 -22.371 -14.395 1 94.22 210 ILE A N 1
ATOM 1667 C CA . ILE A 1 210 ? 15.9 -23.386 -13.485 1 94.22 210 ILE A CA 1
ATOM 1668 C C . ILE A 1 210 ? 14.437 -23.673 -13.812 1 94.22 210 ILE A C 1
ATOM 1670 O O . ILE A 1 210 ? 13.996 -24.824 -13.756 1 94.22 210 ILE A O 1
ATOM 1674 N N . VAL A 1 211 ? 13.696 -22.64 -14.111 1 95.43 211 VAL A N 1
ATOM 1675 C CA . VAL A 1 211 ? 12.291 -22.805 -14.468 1 95.43 211 VAL A CA 1
ATOM 1676 C C . VAL A 1 211 ? 12.178 -23.556 -15.793 1 95.43 211 VAL A C 1
ATOM 1678 O O . VAL A 1 211 ? 11.374 -24.482 -15.922 1 95.43 211 VAL A O 1
ATOM 1681 N N . GLU A 1 212 ? 13.026 -23.177 -16.711 1 95.42 212 GLU A N 1
ATOM 1682 C CA . GLU A 1 212 ? 13.02 -23.82 -18.022 1 95.42 212 GLU A CA 1
ATOM 1683 C C . GLU A 1 212 ? 13.341 -25.307 -17.908 1 95.42 212 GLU A C 1
ATOM 1685 O O . GLU A 1 212 ? 12.705 -26.137 -18.561 1 95.42 212 GLU A O 1
ATOM 1690 N N . GLU A 1 213 ? 14.257 -25.574 -17.081 1 95.23 213 GLU A N 1
ATOM 1691 C CA . GLU A 1 213 ? 14.646 -26.967 -16.882 1 95.23 213 GLU A CA 1
ATOM 1692 C C . GLU A 1 213 ? 13.505 -27.777 -16.272 1 95.23 213 GLU A C 1
ATOM 1694 O O . GLU A 1 213 ? 13.241 -28.904 -16.696 1 95.23 213 GLU A O 1
ATOM 1699 N N . ILE A 1 214 ? 12.866 -27.219 -15.288 1 94.29 214 ILE A N 1
ATOM 1700 C CA . ILE A 1 214 ? 11.739 -27.891 -14.65 1 94.29 214 ILE A CA 1
ATOM 1701 C C . ILE A 1 214 ? 10.661 -28.19 -15.689 1 94.29 214 ILE A C 1
ATOM 1703 O O . ILE A 1 214 ? 10.11 -29.293 -15.722 1 94.29 214 ILE A O 1
ATOM 1707 N N . LEU A 1 215 ? 10.429 -27.241 -16.558 1 95.75 215 LEU A N 1
ATOM 1708 C CA . LEU A 1 215 ? 9.375 -27.371 -17.558 1 95.75 215 LEU A CA 1
ATOM 1709 C C . LEU A 1 215 ? 9.776 -28.362 -18.645 1 95.75 215 LEU A C 1
ATOM 1711 O O . LEU A 1 215 ? 8.951 -29.157 -19.102 1 95.75 215 LEU A O 1
ATOM 1715 N N . LYS A 1 216 ? 11.029 -28.35 -19.042 1 94.74 216 LYS A N 1
ATOM 1716 C CA . LYS A 1 216 ? 11.525 -29.295 -20.038 1 94.74 216 LYS A CA 1
ATOM 1717 C C . LYS A 1 216 ? 11.425 -30.731 -19.531 1 94.74 216 LYS A C 1
ATOM 1719 O O . LYS A 1 216 ? 11.13 -31.647 -20.301 1 94.74 216 LYS A O 1
ATOM 1724 N N . ASN A 1 217 ? 11.63 -30.884 -18.322 1 93.39 217 ASN A N 1
ATOM 1725 C CA . ASN A 1 217 ? 11.559 -32.208 -17.714 1 93.39 217 ASN A CA 1
ATOM 1726 C C . ASN A 1 217 ? 10.136 -32.758 -17.733 1 93.39 217 ASN A C 1
ATOM 1728 O O . ASN A 1 217 ? 9.927 -33.959 -17.55 1 93.39 217 ASN A O 1
ATOM 1732 N N . LYS A 1 218 ? 9.19 -31.932 -17.947 1 92.5 218 LYS A N 1
ATOM 1733 C CA . LYS A 1 218 ? 7.797 -32.355 -18.067 1 92.5 218 LYS A CA 1
ATOM 1734 C C . LYS A 1 218 ? 7.419 -32.593 -19.526 1 92.5 218 LYS A C 1
ATOM 1736 O O . LYS A 1 218 ? 6.237 -32.71 -19.856 1 92.5 218 LYS A O 1
ATOM 1741 N N . ASN A 1 219 ? 8.408 -32.579 -20.424 1 90.18 219 ASN A N 1
ATOM 1742 C CA . ASN A 1 219 ? 8.263 -32.83 -21.854 1 90.18 219 ASN A CA 1
ATOM 1743 C C . ASN A 1 219 ? 7.443 -31.737 -22.535 1 90.18 219 ASN A C 1
ATOM 1745 O O . ASN A 1 219 ? 6.591 -32.028 -23.376 1 90.18 219 ASN A O 1
ATOM 1749 N N . ILE A 1 220 ? 7.578 -30.619 -22.034 1 93.06 220 ILE A N 1
ATOM 1750 C CA . ILE A 1 220 ? 6.92 -29.475 -22.657 1 93.06 220 ILE A CA 1
ATOM 1751 C C . ILE A 1 220 ? 7.917 -28.722 -23.535 1 93.06 220 ILE A C 1
ATOM 1753 O O . ILE A 1 220 ? 9.04 -28.44 -23.11 1 93.06 220 ILE A O 1
ATOM 1757 N N . LYS A 1 221 ? 7.513 -28.488 -24.738 1 88.75 221 LYS A N 1
ATOM 1758 C CA . LYS A 1 221 ? 8.348 -27.722 -25.659 1 88.75 221 LYS A CA 1
ATOM 1759 C C . LYS A 1 221 ? 8.297 -26.231 -25.337 1 88.75 221 LYS A C 1
ATOM 1761 O O . LYS A 1 221 ? 7.215 -25.651 -25.229 1 88.75 221 LYS A O 1
ATOM 1766 N N . LEU A 1 222 ? 9.465 -25.636 -25.164 1 94.98 222 LEU A N 1
ATOM 1767 C CA . LEU A 1 222 ? 9.59 -24.201 -24.931 1 94.98 222 LEU A CA 1
ATOM 1768 C C . LEU A 1 222 ? 9.909 -23.466 -26.229 1 94.98 222 LEU A C 1
ATOM 1770 O O . LEU A 1 222 ? 10.819 -23.859 -26.962 1 94.98 222 LEU A O 1
ATOM 1774 N N . ASN A 1 223 ? 9.144 -22.487 -26.55 1 93.29 223 ASN A N 1
ATOM 1775 C CA . ASN A 1 223 ? 9.341 -21.647 -27.727 1 93.29 223 ASN A CA 1
ATOM 1776 C C . ASN A 1 223 ? 9.8 -20.243 -27.343 1 93.29 223 ASN A C 1
ATOM 1778 O O . ASN A 1 223 ? 9.206 -19.609 -26.47 1 93.29 223 ASN A O 1
ATOM 1782 N N . TYR A 1 224 ? 10.871 -19.881 -27.979 1 93.53 224 TYR A N 1
ATOM 1783 C CA . TYR A 1 224 ? 11.412 -18.556 -27.699 1 93.53 224 TYR A CA 1
ATOM 1784 C C . TYR A 1 224 ? 11.043 -17.572 -28.803 1 93.53 224 TYR A C 1
ATOM 1786 O O . TYR A 1 224 ? 11.224 -17.862 -29.988 1 93.53 224 TYR A O 1
ATOM 1794 N N . PHE A 1 225 ? 10.472 -16.424 -28.37 1 89.5 225 PHE A N 1
ATOM 1795 C CA . PHE A 1 225 ? 9.972 -15.454 -29.338 1 89.5 225 PHE A CA 1
ATOM 1796 C C . PHE A 1 225 ? 10.308 -14.033 -28.903 1 89.5 225 PHE A C 1
ATOM 1798 O O . PHE A 1 225 ? 10.441 -13.759 -27.709 1 89.5 225 PHE A O 1
ATOM 1805 N N . ASP A 1 226 ? 10.439 -13.204 -29.958 1 91.84 226 ASP A N 1
ATOM 1806 C CA . ASP A 1 226 ? 10.504 -11.767 -29.714 1 91.84 226 ASP A CA 1
ATOM 1807 C C . ASP A 1 226 ? 9.118 -11.132 -29.799 1 91.84 226 ASP A C 1
ATOM 1809 O O . ASP A 1 226 ? 8.66 -10.771 -30.885 1 91.84 226 ASP A O 1
ATOM 1813 N N . PHE A 1 227 ? 8.514 -10.879 -28.724 1 88.85 227 PHE A N 1
ATOM 1814 C CA . PHE A 1 227 ? 7.141 -10.391 -28.662 1 88.85 227 PHE A CA 1
ATOM 1815 C C . PHE A 1 227 ? 7.044 -8.978 -29.227 1 88.85 227 PHE A C 1
ATOM 1817 O O . PHE A 1 227 ? 5.948 -8.494 -29.517 1 88.85 227 PHE A O 1
ATOM 1824 N N . SER A 1 228 ? 8.105 -8.292 -29.362 1 84.93 228 SER A N 1
ATOM 1825 C CA . SER A 1 228 ? 8.109 -6.943 -29.92 1 84.93 228 SER A CA 1
ATOM 1826 C C . SER A 1 228 ? 8.134 -6.976 -31.444 1 84.93 228 SER A C 1
ATOM 1828 O O . SER A 1 228 ? 7.738 -6.009 -32.097 1 84.93 228 SER A O 1
ATOM 1830 N N . LYS A 1 229 ? 8.503 -8.14 -32.08 1 85.32 229 LYS A N 1
ATOM 1831 C CA . LYS A 1 229 ? 8.743 -8.149 -33.52 1 85.32 229 LYS A CA 1
ATOM 1832 C C . LYS A 1 229 ? 7.986 -9.289 -34.196 1 85.32 229 LYS A C 1
ATOM 1834 O O . LYS A 1 229 ? 7.745 -9.25 -35.405 1 85.32 229 LYS A O 1
ATOM 1839 N N . GLU A 1 230 ? 7.696 -10.306 -33.462 1 86.99 230 GLU A N 1
ATOM 1840 C CA . GLU A 1 230 ? 7.217 -11.53 -34.098 1 86.99 230 GLU A CA 1
ATOM 1841 C C . GLU A 1 230 ? 5.756 -11.799 -33.748 1 86.99 230 GLU A C 1
ATOM 1843 O O . GLU A 1 230 ? 5.369 -12.946 -33.517 1 86.99 230 GLU A O 1
ATOM 1848 N N . ASP A 1 231 ? 5.009 -10.801 -33.68 1 85.47 231 ASP A N 1
ATOM 1849 C CA . ASP A 1 231 ? 3.599 -10.888 -33.315 1 85.47 231 ASP A CA 1
ATOM 1850 C C . ASP A 1 231 ? 2.846 -11.83 -34.251 1 85.47 231 ASP A C 1
ATOM 1852 O O . ASP A 1 231 ? 1.95 -12.558 -33.819 1 85.47 231 ASP A O 1
ATOM 1856 N N . PHE A 1 232 ? 3.237 -11.833 -35.502 1 86.17 232 PHE A N 1
ATOM 1857 C CA . PHE A 1 232 ? 2.53 -12.629 -36.499 1 86.17 232 PHE A CA 1
ATOM 1858 C C . PHE A 1 232 ? 2.668 -14.117 -36.2 1 86.17 232 PHE A C 1
ATOM 1860 O O . PHE A 1 232 ? 1.729 -14.887 -36.412 1 86.17 232 PHE A O 1
ATOM 1867 N N . LEU A 1 233 ? 3.777 -14.527 -35.691 1 84.31 233 LEU A N 1
ATOM 1868 C CA . LEU A 1 233 ? 3.999 -15.932 -35.365 1 84.31 233 LEU A CA 1
ATOM 1869 C C . LEU A 1 233 ? 3.116 -16.365 -34.199 1 84.31 233 LEU A C 1
ATOM 1871 O O . LEU A 1 233 ? 2.563 -17.467 -34.209 1 84.31 233 LEU A O 1
ATOM 1875 N N . ILE A 1 234 ? 3.01 -15.52 -33.251 1 84.8 234 ILE A N 1
ATOM 1876 C CA . ILE A 1 234 ? 2.195 -15.814 -32.078 1 84.8 234 ILE A CA 1
ATOM 1877 C C . ILE A 1 234 ? 0.722 -15.884 -32.477 1 84.8 234 ILE A C 1
ATOM 1879 O O . ILE A 1 234 ? -0.007 -16.771 -32.029 1 84.8 234 ILE A O 1
ATOM 1883 N N . LYS A 1 235 ? 0.326 -14.961 -33.314 1 88.09 235 LYS A N 1
ATOM 1884 C CA . LYS A 1 235 ? -1.058 -14.939 -33.777 1 88.09 235 LYS A CA 1
ATOM 1885 C C . LYS A 1 235 ? -1.415 -16.232 -34.505 1 88.09 235 LYS A C 1
ATOM 1887 O O . LYS A 1 235 ? -2.523 -16.751 -34.353 1 88.09 235 LYS A O 1
ATOM 1892 N N . ASN A 1 236 ? -0.454 -16.709 -35.253 1 88.32 236 ASN A N 1
ATOM 1893 C CA . ASN A 1 236 ? -0.684 -17.961 -35.968 1 88.32 236 ASN A CA 1
ATOM 1894 C C . ASN A 1 236 ? -0.898 -19.125 -35.005 1 88.32 236 ASN A C 1
ATOM 1896 O O . ASN A 1 236 ? -1.688 -20.029 -35.282 1 88.32 236 ASN A O 1
ATOM 1900 N N . GLU A 1 237 ? -0.202 -19.104 -33.955 1 86.43 237 GLU A N 1
ATOM 1901 C CA . GLU A 1 237 ? -0.366 -20.141 -32.941 1 86.43 237 GLU A CA 1
ATOM 1902 C C . GLU A 1 237 ? -1.719 -20.024 -32.246 1 86.43 237 GLU A C 1
ATOM 1904 O O . GLU A 1 237 ? -2.335 -21.034 -31.899 1 86.43 237 GLU A O 1
ATOM 1909 N N . LEU A 1 238 ? -2.17 -18.849 -32.092 1 87.49 238 LEU A N 1
ATOM 1910 C CA . LEU A 1 238 ? -3.422 -18.584 -31.39 1 87.49 238 LEU A CA 1
ATOM 1911 C C . LEU A 1 238 ? -4.618 -19.01 -32.234 1 87.49 238 LEU A C 1
ATOM 1913 O O . LEU A 1 238 ? -5.689 -19.303 -31.697 1 87.49 238 LEU A O 1
ATOM 1917 N N . LYS A 1 239 ? -4.498 -19.062 -33.521 1 86.56 239 LYS A N 1
ATOM 1918 C CA . LYS A 1 239 ? -5.578 -19.407 -34.441 1 86.56 239 LYS A CA 1
ATOM 1919 C C . LYS A 1 239 ? -5.877 -20.903 -34.4 1 86.56 239 LYS A C 1
ATOM 1921 O O . LYS A 1 239 ? -6.901 -21.351 -34.922 1 86.56 239 LYS A O 1
ATOM 1926 N N . LYS A 1 240 ? -5.043 -21.707 -33.787 1 80.28 240 LYS A N 1
ATOM 1927 C CA . LYS A 1 240 ? -5.189 -23.16 -33.753 1 80.28 240 LYS A CA 1
ATOM 1928 C C . LYS A 1 240 ? -6.155 -23.59 -32.653 1 80.28 240 LYS A C 1
ATOM 1930 O O . LYS A 1 240 ? -5.915 -24.582 -31.962 1 80.28 240 LYS A O 1
ATOM 1935 N N . GLU A 1 241 ? -7.293 -23.058 -32.498 1 75.58 241 GLU A N 1
ATOM 1936 C CA . GLU A 1 241 ? -8.365 -23.385 -31.562 1 75.58 241 GLU A CA 1
ATOM 1937 C C . GLU A 1 241 ? -7.839 -23.48 -30.132 1 75.58 241 GLU A C 1
ATOM 1939 O O . GLU A 1 241 ? -7.718 -24.577 -29.582 1 75.58 241 GLU A O 1
ATOM 1944 N N . LEU A 1 242 ? -7.675 -22.502 -29.519 1 85.84 242 LEU A N 1
ATOM 1945 C CA . LEU A 1 242 ? -7.149 -22.425 -28.16 1 85.84 242 LEU A CA 1
ATOM 1946 C C . LEU A 1 242 ? -8.277 -22.257 -27.149 1 85.84 242 LEU A C 1
ATOM 1948 O O . LEU A 1 242 ? -9.267 -21.574 -27.423 1 85.84 242 LEU A O 1
ATOM 1952 N N . ASP A 1 243 ? -8.02 -22.941 -26.018 1 91.38 243 ASP A N 1
ATOM 1953 C CA . ASP A 1 243 ? -9.04 -22.905 -24.974 1 91.38 243 ASP A CA 1
ATOM 1954 C C . ASP A 1 243 ? -8.609 -22.007 -23.817 1 91.38 243 ASP A C 1
ATOM 1956 O O . ASP A 1 243 ? -9.438 -21.594 -23.003 1 91.38 243 ASP A O 1
ATOM 1960 N N . LEU A 1 244 ? -7.354 -21.674 -23.806 1 96.54 244 LEU A N 1
ATOM 1961 C CA . LEU A 1 244 ? -6.869 -20.839 -22.712 1 96.54 244 LEU A CA 1
ATOM 1962 C C . LEU A 1 244 ? -5.521 -20.217 -23.059 1 96.54 244 LEU A C 1
ATOM 1964 O O . LEU A 1 244 ? -4.659 -20.878 -23.644 1 96.54 244 LEU A O 1
ATOM 1968 N N . VAL A 1 245 ? -5.382 -18.963 -22.721 1 97.57 245 VAL A N 1
ATOM 1969 C CA . VAL A 1 245 ? -4.084 -18.297 -22.745 1 97.57 245 VAL A CA 1
ATOM 1970 C C . VAL A 1 245 ? -3.735 -17.795 -21.346 1 97.57 245 VAL A C 1
ATOM 1972 O O . VAL A 1 245 ? -4.563 -17.17 -20.679 1 97.57 245 VAL A O 1
ATOM 1975 N N . PHE A 1 246 ? -2.561 -18.105 -20.877 1 98.19 246 PHE A N 1
ATOM 1976 C CA . PHE A 1 246 ? -2.023 -17.565 -19.634 1 98.19 246 PHE A CA 1
ATOM 1977 C C . PHE A 1 246 ? -0.829 -16.659 -19.91 1 98.19 246 PHE A C 1
ATOM 1979 O O . PHE A 1 246 ? 0.114 -17.058 -20.596 1 98.19 246 PHE A O 1
ATOM 1986 N N . SER A 1 247 ? -0.904 -15.468 -19.42 1 98.31 247 SER A N 1
ATOM 1987 C CA . SER A 1 247 ? 0.154 -14.482 -19.617 1 98.31 247 SER A CA 1
ATOM 1988 C C . SER A 1 247 ? 0.825 -14.119 -18.297 1 98.31 247 SER A C 1
ATOM 1990 O O . SER A 1 247 ? 0.166 -13.65 -17.367 1 98.31 247 SER A O 1
ATOM 1992 N N . ALA A 1 248 ? 2.108 -14.346 -18.22 1 98.19 248 ALA A N 1
ATOM 1993 C CA . ALA A 1 248 ? 2.894 -14.044 -17.026 1 98.19 248 ALA A CA 1
ATOM 1994 C C . ALA A 1 248 ? 3.984 -13.022 -17.332 1 98.19 248 ALA A C 1
ATOM 1996 O O . ALA A 1 248 ? 5.026 -13.365 -17.895 1 98.19 248 ALA A O 1
ATOM 1997 N N . GLY A 1 249 ? 3.825 -11.828 -16.938 1 97.06 249 GLY A N 1
ATOM 1998 C CA . GLY A 1 249 ? 4.739 -10.715 -17.139 1 97.06 249 GLY A CA 1
ATOM 1999 C C . GLY A 1 249 ? 4.253 -9.422 -16.512 1 97.06 249 GLY A C 1
ATOM 2000 O O . GLY A 1 249 ? 3.34 -9.433 -15.684 1 97.06 249 GLY A O 1
ATOM 2001 N N . SER A 1 250 ? 4.894 -8.328 -16.849 1 95.81 250 SER A N 1
ATOM 2002 C CA . SER A 1 250 ? 4.447 -7.015 -16.397 1 95.81 250 SER A CA 1
ATOM 2003 C C . SER A 1 250 ? 3.055 -6.691 -16.931 1 95.81 250 SER A C 1
ATOM 2005 O O . SER A 1 250 ? 2.549 -7.381 -17.818 1 95.81 250 SER A O 1
ATOM 2007 N N . ASN A 1 251 ? 2.486 -5.681 -16.375 1 96.44 251 ASN A N 1
ATOM 2008 C CA . ASN A 1 251 ? 1.169 -5.271 -16.85 1 96.44 251 ASN A CA 1
ATOM 2009 C C . ASN A 1 251 ? 1.205 -4.866 -18.321 1 96.44 251 ASN A C 1
ATOM 2011 O O . ASN A 1 251 ? 0.275 -5.161 -19.073 1 96.44 251 ASN A O 1
ATOM 2015 N N . SER A 1 252 ? 2.279 -4.255 -18.718 1 94.83 252 SER A N 1
ATOM 2016 C CA . SER A 1 252 ? 2.418 -3.897 -20.126 1 94.83 252 SER A CA 1
ATOM 2017 C C . SER A 1 252 ? 2.521 -5.138 -21.005 1 94.83 252 SER A C 1
ATOM 2019 O O . SER A 1 252 ? 1.929 -5.19 -22.086 1 94.83 252 SER A O 1
ATOM 2021 N N . PHE A 1 253 ? 3.232 -6.114 -20.562 1 96.08 253 PHE A N 1
ATOM 2022 C CA . PHE A 1 253 ? 3.336 -7.372 -21.293 1 96.08 253 PHE A CA 1
ATOM 2023 C C . PHE A 1 253 ? 1.981 -8.063 -21.378 1 96.08 253 PHE A C 1
ATOM 2025 O O . PHE A 1 253 ? 1.565 -8.495 -22.455 1 96.08 253 PHE A O 1
ATOM 2032 N N . ASN A 1 254 ? 1.293 -8.156 -20.279 1 97.78 254 ASN A N 1
ATOM 2033 C CA . ASN A 1 254 ? -0.017 -8.797 -20.245 1 97.78 254 ASN A CA 1
ATOM 2034 C C . ASN A 1 254 ? -1.01 -8.095 -21.167 1 97.78 254 ASN A C 1
ATOM 2036 O O . ASN A 1 254 ? -1.844 -8.746 -21.799 1 97.78 254 ASN A O 1
ATOM 2040 N N . LYS A 1 255 ? -0.933 -6.791 -21.174 1 97.07 255 LYS A N 1
ATOM 2041 C CA . LYS A 1 255 ? -1.808 -6.035 -22.065 1 97.07 255 LYS A CA 1
ATOM 2042 C C . LYS A 1 255 ? -1.496 -6.335 -23.528 1 97.07 255 LYS A C 1
ATOM 2044 O O . LYS A 1 255 ? -2.407 -6.485 -24.345 1 97.07 255 LYS A O 1
ATOM 2049 N N . LYS A 1 256 ? -0.225 -6.434 -23.864 1 95.53 256 LYS A N 1
ATOM 2050 C CA . LYS A 1 256 ? 0.173 -6.796 -25.221 1 95.53 256 LYS A CA 1
ATOM 2051 C C . LYS A 1 256 ? -0.369 -8.17 -25.605 1 95.53 256 LYS A C 1
ATOM 2053 O O . LYS A 1 256 ? -0.912 -8.345 -26.698 1 95.53 256 LYS A O 1
ATOM 2058 N N . VAL A 1 257 ? -0.224 -9.087 -24.724 1 96.5 257 VAL A N 1
ATOM 2059 C CA . VAL A 1 257 ? -0.711 -10.44 -24.971 1 96.5 257 VAL A CA 1
ATOM 2060 C C . VAL A 1 257 ? -2.228 -10.418 -25.147 1 96.5 257 VAL A C 1
ATOM 2062 O O . VAL A 1 257 ? -2.761 -11.05 -26.062 1 96.5 257 VAL A O 1
ATOM 2065 N N . MET A 1 258 ? -2.905 -9.67 -24.25 1 97.18 258 MET A N 1
ATOM 2066 C CA . MET A 1 258 ? -4.356 -9.55 -24.358 1 97.18 258 MET A CA 1
ATOM 2067 C C . MET A 1 258 ? -4.759 -9.043 -25.738 1 97.18 258 MET A C 1
ATOM 2069 O O . MET A 1 258 ? -5.658 -9.6 -26.371 1 97.18 258 MET A O 1
ATOM 2073 N N . ASN A 1 259 ? -4.076 -8.023 -26.181 1 96.08 259 ASN A N 1
ATOM 2074 C CA . ASN A 1 259 ? -4.39 -7.446 -27.483 1 96.08 259 ASN A CA 1
ATOM 2075 C C . ASN A 1 259 ? -4.181 -8.456 -28.609 1 96.08 259 ASN A C 1
ATOM 2077 O O . ASN A 1 259 ? -4.989 -8.535 -29.535 1 96.08 259 ASN A O 1
ATOM 2081 N N . LEU A 1 260 ? -3.125 -9.202 -28.562 1 94.55 260 LEU A N 1
ATOM 2082 C CA . LEU A 1 260 ? -2.855 -10.229 -29.562 1 94.55 260 LEU A CA 1
ATOM 2083 C C . LEU A 1 260 ? -3.958 -11.282 -29.572 1 94.55 260 LEU A C 1
ATOM 2085 O O . LEU A 1 260 ? -4.427 -11.686 -30.639 1 94.55 260 LEU A O 1
ATOM 2089 N N . VAL A 1 261 ? -4.355 -11.693 -28.376 1 95.75 261 VAL A N 1
ATOM 2090 C CA . VAL A 1 261 ? -5.4 -12.703 -28.248 1 95.75 261 VAL A CA 1
ATOM 2091 C C . VAL A 1 261 ? -6.717 -12.156 -28.795 1 95.75 261 VAL A C 1
ATOM 2093 O O . VAL A 1 261 ? -7.416 -12.839 -29.546 1 95.75 261 VAL A O 1
ATOM 2096 N N . ASP A 1 262 ? -6.992 -10.919 -28.443 1 95.45 262 ASP A N 1
ATOM 2097 C CA . ASP A 1 262 ? -8.26 -10.303 -28.821 1 95.45 262 ASP A CA 1
ATOM 2098 C C . ASP A 1 262 ? -8.334 -10.082 -30.33 1 95.45 262 ASP A C 1
ATOM 2100 O O . ASP A 1 262 ? -9.423 -10.08 -30.91 1 95.45 262 ASP A O 1
ATOM 2104 N N . GLU A 1 263 ? -7.228 -9.849 -30.956 1 94.3 263 GLU A N 1
ATOM 2105 C CA . GLU A 1 263 ? -7.178 -9.71 -32.408 1 94.3 263 GLU A CA 1
ATOM 2106 C C . GLU A 1 263 ? -7.599 -11.002 -33.102 1 94.3 263 GLU A C 1
ATOM 2108 O O . GLU A 1 263 ? -8.125 -10.972 -34.216 1 94.3 263 GLU A O 1
ATOM 2113 N N . VAL A 1 264 ? -7.355 -12.087 -32.475 1 93.97 264 VAL A N 1
ATOM 2114 C CA . VAL A 1 264 ? -7.699 -13.385 -33.044 1 93.97 264 VAL A CA 1
ATOM 2115 C C . VAL A 1 264 ? -9.114 -13.776 -32.623 1 93.97 264 VAL A C 1
ATOM 2117 O O . VAL A 1 264 ? -9.956 -14.089 -33.468 1 93.97 264 VAL A O 1
ATOM 2120 N N . ASP A 1 265 ? -9.37 -13.798 -31.309 1 94.51 265 ASP A N 1
ATOM 2121 C CA . ASP A 1 265 ? -10.673 -14.153 -30.756 1 94.51 265 ASP A CA 1
ATOM 2122 C C . ASP A 1 265 ? -10.82 -13.642 -29.324 1 94.51 265 ASP A C 1
ATOM 2124 O O . ASP A 1 265 ? -10.208 -14.183 -28.401 1 94.51 265 ASP A O 1
ATOM 2128 N N . GLU A 1 266 ? -11.686 -12.755 -29.104 1 93.59 266 GLU A N 1
ATOM 2129 C CA . GLU A 1 266 ? -11.869 -12.13 -27.798 1 93.59 266 GLU A CA 1
ATOM 2130 C C . GLU A 1 266 ? -12.525 -13.094 -26.812 1 93.59 266 GLU A C 1
ATOM 2132 O O . GLU A 1 266 ? -12.55 -12.836 -25.607 1 93.59 266 GLU A O 1
ATOM 2137 N N . LYS A 1 267 ? -13 -14.16 -27.307 1 94.3 267 LYS A N 1
ATOM 2138 C CA . LYS A 1 267 ? -13.713 -15.104 -26.451 1 94.3 267 LYS A CA 1
ATOM 2139 C C . LYS A 1 267 ? -12.747 -16.081 -25.787 1 94.3 267 LYS A C 1
ATOM 2141 O O . LYS A 1 267 ? -13.124 -16.801 -24.859 1 94.3 267 LYS A O 1
ATOM 2146 N N . ILE A 1 268 ? -11.538 -16.144 -26.261 1 95.26 268 ILE A N 1
ATOM 2147 C CA . ILE A 1 268 ? -10.544 -17.031 -25.668 1 95.26 268 ILE A CA 1
ATOM 2148 C C . ILE A 1 268 ? -10.289 -16.624 -24.218 1 95.26 268 ILE A C 1
ATOM 2150 O O . ILE A 1 268 ? -9.935 -15.476 -23.943 1 95.26 268 ILE A O 1
ATOM 2154 N N . PRO A 1 269 ? -10.473 -17.547 -23.262 1 96.5 269 PRO A N 1
ATOM 2155 C CA . PRO A 1 269 ? -10.196 -17.225 -21.86 1 96.5 269 PRO A CA 1
ATOM 2156 C C . PRO A 1 269 ? -8.749 -16.796 -21.628 1 96.5 269 PRO A C 1
ATOM 2158 O O . PRO A 1 269 ? -7.828 -17.378 -22.208 1 96.5 269 PRO A O 1
ATOM 2161 N N . LEU A 1 270 ? -8.623 -15.761 -20.878 1 97.91 270 LEU A N 1
ATOM 2162 C CA . LEU A 1 270 ? -7.317 -15.192 -20.563 1 97.91 270 LEU A CA 1
ATOM 2163 C C . LEU A 1 270 ? -7.094 -15.147 -19.055 1 97.91 270 LEU A C 1
ATOM 2165 O O . LEU A 1 270 ? -7.976 -14.723 -18.305 1 97.91 270 LEU A O 1
ATOM 2169 N N . ALA A 1 271 ? -5.997 -15.661 -18.603 1 98.3 271 ALA A N 1
ATOM 2170 C CA . ALA A 1 271 ? -5.527 -15.5 -17.229 1 98.3 271 ALA A CA 1
ATOM 2171 C C . ALA A 1 271 ? -4.184 -14.776 -17.191 1 98.3 271 ALA A C 1
ATOM 2173 O O . ALA A 1 271 ? -3.376 -14.904 -18.114 1 98.3 271 ALA A O 1
ATOM 2174 N N . ILE A 1 272 ? -3.966 -13.948 -16.151 1 98.7 272 ILE A N 1
ATOM 2175 C CA . ILE A 1 272 ? -2.737 -13.165 -16.08 1 98.7 272 ILE A CA 1
ATOM 2176 C C . ILE A 1 272 ? -2.219 -13.147 -14.644 1 98.7 272 ILE A C 1
ATOM 2178 O O . ILE A 1 272 ? -2.982 -13.363 -13.7 1 98.7 272 ILE A O 1
ATOM 2182 N N . THR A 1 273 ? -0.961 -12.87 -14.506 1 98.43 273 THR A N 1
ATOM 2183 C CA . THR A 1 273 ? -0.391 -12.675 -13.177 1 98.43 273 THR A CA 1
ATOM 2184 C C . THR A 1 273 ? -0.909 -11.383 -12.551 1 98.43 273 THR A C 1
ATOM 2186 O O . THR A 1 273 ? -1.104 -10.385 -13.247 1 98.43 273 THR A O 1
ATOM 2189 N N . ASN A 1 274 ? -1.156 -11.451 -11.263 1 97.76 274 ASN A N 1
ATOM 2190 C CA . ASN A 1 274 ? -1.503 -10.277 -10.47 1 97.76 274 ASN A CA 1
ATOM 2191 C C . ASN A 1 274 ? -0.258 -9.516 -10.021 1 97.76 274 ASN A C 1
ATOM 2193 O O . ASN A 1 274 ? 0.444 -9.951 -9.106 1 97.76 274 ASN A O 1
ATOM 2197 N N . ASN A 1 275 ? -0.018 -8.34 -10.587 1 96.1 275 ASN A N 1
ATOM 2198 C CA . ASN A 1 275 ? 1.204 -7.585 -10.334 1 96.1 275 ASN A CA 1
ATOM 2199 C C . ASN A 1 275 ? 0.955 -6.416 -9.385 1 96.1 275 ASN A C 1
ATOM 2201 O O . ASN A 1 275 ? 1.809 -5.541 -9.233 1 96.1 275 ASN A O 1
ATOM 2205 N N . ASN A 1 276 ? -0.222 -6.375 -8.859 1 95.39 276 ASN A N 1
ATOM 2206 C CA . ASN A 1 276 ? -0.541 -5.253 -7.983 1 95.39 276 ASN A CA 1
ATOM 2207 C C . ASN A 1 276 ? 0.294 -5.284 -6.706 1 95.39 276 ASN A C 1
ATOM 2209 O O . ASN A 1 276 ? 0.724 -6.351 -6.266 1 95.39 276 ASN A O 1
ATOM 2213 N N . LEU A 1 277 ? 0.561 -4.089 -6.185 1 95.69 277 LEU A N 1
ATOM 2214 C CA . LEU A 1 277 ? 1.244 -3.99 -4.9 1 95.69 277 LEU A CA 1
ATOM 2215 C C . LEU A 1 277 ? 0.407 -4.618 -3.79 1 95.69 277 LEU A C 1
ATOM 2217 O O . LEU A 1 277 ? -0.783 -4.323 -3.662 1 95.69 277 LEU A O 1
ATOM 2221 N N . ILE A 1 278 ? 0.992 -5.515 -3.062 1 97.01 278 ILE A N 1
ATOM 2222 C CA . ILE A 1 278 ? 0.354 -6.174 -1.927 1 97.01 278 ILE A CA 1
ATOM 2223 C C . ILE A 1 278 ? 1.219 -6.007 -0.68 1 97.01 278 ILE A C 1
ATOM 2225 O O . ILE A 1 278 ? 2.405 -6.345 -0.689 1 97.01 278 ILE A O 1
ATOM 2229 N N . CYS A 1 279 ? 0.636 -5.466 0.371 1 96.47 279 CYS A N 1
ATOM 2230 C CA . CYS A 1 279 ? 1.404 -5.26 1.594 1 96.47 279 CYS A CA 1
ATOM 2231 C C . CYS A 1 279 ? 0.922 -6.185 2.704 1 96.47 279 CYS A C 1
ATOM 2233 O O . CYS A 1 279 ? 1.723 -6.88 3.331 1 96.47 279 CYS A O 1
ATOM 2235 N N . CYS A 1 280 ? -0.389 -6.243 2.899 1 96.55 280 CYS A N 1
ATOM 2236 C CA . CYS A 1 280 ? -0.864 -7.052 4.015 1 96.55 280 CYS A CA 1
ATOM 2237 C C . CYS A 1 280 ? -1.434 -8.378 3.524 1 96.55 280 CYS A C 1
ATOM 2239 O O . CYS A 1 280 ? -1.497 -9.349 4.279 1 96.55 280 CYS A O 1
ATOM 2241 N N . GLY A 1 281 ? -2.019 -8.374 2.309 1 96.53 281 GLY A N 1
ATOM 2242 C CA . GLY A 1 281 ? -2.588 -9.582 1.733 1 96.53 281 GLY A CA 1
ATOM 2243 C C . GLY A 1 281 ? -3.949 -9.932 2.305 1 96.53 281 GLY A C 1
ATOM 2244 O O . GLY A 1 281 ? -4.5 -10.993 2.004 1 96.53 281 GLY A O 1
ATOM 2245 N N . GLU A 1 282 ? -4.56 -9.04 3.116 1 95.96 282 GLU A N 1
ATOM 2246 C CA . GLU A 1 282 ? -5.789 -9.365 3.833 1 95.96 282 GLU A CA 1
ATOM 2247 C C . GLU A 1 282 ? -6.906 -8.384 3.487 1 95.96 282 GLU A C 1
ATOM 2249 O O . GLU A 1 282 ? -7.982 -8.423 4.087 1 95.96 282 GLU A O 1
ATOM 2254 N N . GLY A 1 283 ? -6.618 -7.489 2.626 1 94.82 283 GLY A N 1
ATOM 2255 C CA . GLY A 1 283 ? -7.613 -6.505 2.231 1 94.82 283 GLY A CA 1
ATOM 2256 C C . GLY A 1 283 ? -7.783 -5.388 3.243 1 94.82 283 GLY A C 1
ATOM 2257 O O . GLY A 1 283 ? -8.803 -4.696 3.246 1 94.82 283 GLY A O 1
ATOM 2258 N N . LEU A 1 284 ? -6.777 -5.173 4.082 1 95.47 284 LEU A N 1
ATOM 2259 C CA . LEU A 1 284 ? -6.937 -4.236 5.188 1 95.47 284 LEU A CA 1
ATOM 2260 C C . LEU A 1 284 ? -6.174 -2.943 4.92 1 95.47 284 LEU A C 1
ATOM 2262 O O . LEU A 1 284 ? -6.687 -1.851 5.172 1 95.47 284 LEU A O 1
ATOM 2266 N N . CYS A 1 285 ? -4.991 -3.035 4.332 1 95.02 285 CYS A N 1
ATOM 2267 C CA . CYS A 1 285 ? -4.11 -1.874 4.284 1 95.02 285 CYS A CA 1
ATOM 2268 C C . CYS A 1 285 ? -4.451 -0.979 3.099 1 95.02 285 CYS A C 1
ATOM 2270 O O . CYS A 1 285 ? -4.033 0.179 3.05 1 95.02 285 CYS A O 1
ATOM 2272 N N . GLY A 1 286 ? -5.075 -1.556 2.091 1 93.9 286 GLY A N 1
ATOM 2273 C CA . GLY A 1 286 ? -5.55 -0.756 0.973 1 93.9 286 GLY A CA 1
ATOM 2274 C C . GLY A 1 286 ? -4.516 -0.593 -0.125 1 93.9 286 GLY A C 1
ATOM 2275 O O . GLY A 1 286 ? -4.806 -0.019 -1.177 1 93.9 286 GLY A O 1
ATOM 2276 N N . ALA A 1 287 ? -3.341 -1.121 0.002 1 96.09 287 ALA A N 1
ATOM 2277 C CA . ALA A 1 287 ? -2.265 -0.932 -0.967 1 96.09 287 ALA A CA 1
ATOM 2278 C C . ALA A 1 287 ? -2.619 -1.564 -2.31 1 96.09 287 ALA A C 1
ATOM 2280 O O . ALA A 1 287 ? -2.183 -1.09 -3.361 1 96.09 287 ALA A O 1
ATOM 2281 N N . CYS A 1 288 ? -3.465 -2.513 -2.274 1 97 288 CYS A N 1
ATOM 2282 C CA . CYS A 1 288 ? -3.739 -3.287 -3.48 1 97 288 CYS A CA 1
ATOM 2283 C C . CYS A 1 288 ? -4.987 -2.771 -4.188 1 97 288 CYS A C 1
ATOM 2285 O O . CYS A 1 288 ? -5.441 -3.365 -5.167 1 97 288 CYS A O 1
ATOM 2287 N N . ILE A 1 289 ? -5.59 -1.696 -3.7 1 95.53 289 ILE A N 1
ATOM 2288 C CA . ILE A 1 289 ? -6.882 -1.242 -4.201 1 95.53 289 ILE A CA 1
ATOM 2289 C C . ILE A 1 289 ? -6.713 -0.639 -5.594 1 95.53 289 ILE A C 1
ATOM 2291 O O . ILE A 1 289 ? -5.801 0.159 -5.825 1 95.53 289 ILE A O 1
ATOM 2295 N N . VAL A 1 290 ? -7.555 -1.054 -6.485 1 95.19 290 VAL A N 1
ATOM 2296 C CA . VAL A 1 290 ? -7.663 -0.458 -7.813 1 95.19 290 VAL A CA 1
ATOM 2297 C C . VAL A 1 290 ? -9.103 -0.018 -8.066 1 95.19 290 VAL A C 1
ATOM 2299 O O . VAL A 1 290 ? -10.039 -0.563 -7.476 1 95.19 290 VAL A O 1
ATOM 2302 N N . ASN A 1 291 ? -9.235 0.969 -8.891 1 92.7 291 ASN A N 1
ATOM 2303 C CA . ASN A 1 291 ? -10.56 1.442 -9.276 1 92.7 291 ASN A CA 1
ATOM 2304 C C . ASN A 1 291 ? -11.007 0.837 -10.604 1 92.7 291 ASN A C 1
ATOM 2306 O O . ASN A 1 291 ? -10.326 0.986 -11.62 1 92.7 291 ASN A O 1
ATOM 2310 N N . ILE A 1 292 ? -12.054 0.137 -10.617 1 92.91 292 ILE A N 1
ATOM 2311 C CA . ILE A 1 292 ? -12.66 -0.43 -11.817 1 92.91 292 ILE A CA 1
ATOM 2312 C C . ILE A 1 292 ? -14.114 0.022 -11.924 1 92.91 292 ILE A C 1
ATOM 2314 O O . ILE A 1 292 ? -14.951 -0.36 -11.103 1 92.91 292 ILE A O 1
ATOM 2318 N N . LYS A 1 293 ? -14.413 0.823 -12.906 1 88.27 293 LYS A N 1
ATOM 2319 C CA . LYS A 1 293 ? -15.76 1.331 -13.148 1 88.27 293 LYS A CA 1
ATOM 2320 C C . LYS A 1 293 ? -16.326 2.004 -11.901 1 88.27 293 LYS A C 1
ATOM 2322 O O . LYS A 1 293 ? -17.446 1.703 -11.48 1 88.27 293 LYS A O 1
ATOM 2327 N N . GLY A 1 294 ? -15.433 2.707 -11.156 1 87.04 294 GLY A N 1
ATOM 2328 C CA . GLY A 1 294 ? -15.859 3.502 -10.015 1 87.04 294 GLY A CA 1
ATOM 2329 C C . GLY A 1 294 ? -15.862 2.724 -8.713 1 87.04 294 GLY A C 1
ATOM 2330 O O . GLY A 1 294 ? -16.171 3.275 -7.654 1 87.04 294 GLY A O 1
ATOM 2331 N N . GLU A 1 295 ? -15.501 1.493 -8.796 1 90.13 295 GLU A N 1
ATOM 2332 C CA . GLU A 1 295 ? -15.488 0.657 -7.599 1 90.13 295 GLU A CA 1
ATOM 2333 C C . GLU A 1 295 ? -14.06 0.363 -7.147 1 90.13 295 GLU A C 1
ATOM 2335 O O . GLU A 1 295 ? -13.195 0.052 -7.969 1 90.13 295 GLU A O 1
ATOM 2340 N N . LYS A 1 296 ? -13.877 0.448 -5.898 1 92.28 296 LYS A N 1
ATOM 2341 C CA . LYS A 1 296 ? -12.585 0.108 -5.309 1 92.28 296 LYS A CA 1
ATOM 2342 C C . LYS A 1 296 ? -12.47 -1.394 -5.066 1 92.28 296 LYS A C 1
ATOM 2344 O O . LYS A 1 296 ? -13.243 -1.964 -4.292 1 92.28 296 LYS A O 1
ATOM 2349 N N . ILE A 1 297 ? -11.544 -2.004 -5.723 1 95 297 ILE A N 1
ATOM 2350 C CA . ILE A 1 297 ? -11.398 -3.454 -5.649 1 95 297 ILE A CA 1
ATOM 2351 C C . ILE A 1 297 ? -10.11 -3.806 -4.91 1 95 297 ILE A C 1
ATOM 2353 O O . ILE A 1 297 ? -9.035 -3.302 -5.247 1 95 297 ILE A O 1
ATOM 2357 N N . LYS A 1 298 ? -10.239 -4.653 -3.877 1 96.07 298 LYS A N 1
ATOM 2358 C CA . LYS A 1 298 ? -9.085 -5.191 -3.162 1 96.07 298 LYS A CA 1
ATOM 2359 C C . LYS A 1 298 ? -8.504 -6.401 -3.889 1 96.07 298 LYS A C 1
ATOM 2361 O O . LYS A 1 298 ? -8.941 -7.533 -3.67 1 96.07 298 LYS A O 1
ATOM 2366 N N . THR A 1 299 ? -7.426 -6.224 -4.604 1 97.11 299 THR A N 1
ATOM 2367 C CA . THR A 1 299 ? -6.973 -7.203 -5.586 1 97.11 299 THR A CA 1
ATOM 2368 C C . THR A 1 299 ? -6.153 -8.302 -4.917 1 97.11 299 THR A C 1
ATOM 2370 O O . THR A 1 299 ? -5.871 -9.334 -5.529 1 97.11 299 THR A O 1
ATOM 2373 N N . CYS A 1 300 ? -5.805 -8.122 -3.647 1 97.56 300 CYS A N 1
ATOM 2374 C CA . CYS A 1 300 ? -5.085 -9.199 -2.977 1 97.56 300 CYS A CA 1
ATOM 2375 C C . CYS A 1 300 ? -6.021 -10.357 -2.648 1 97.56 300 CYS A C 1
ATOM 2377 O O . CYS A 1 300 ? -5.569 -11.483 -2.434 1 97.56 300 CYS A O 1
ATOM 2379 N N . LYS A 1 301 ? -7.358 -10.019 -2.736 1 95.3 301 LYS A N 1
ATOM 2380 C CA . LYS A 1 301 ? -8.328 -11.039 -2.35 1 95.3 301 LYS A CA 1
ATOM 2381 C C . LYS A 1 301 ? -9.335 -11.292 -3.468 1 95.3 301 LYS A C 1
ATOM 2383 O O . LYS A 1 301 ? -9.88 -12.391 -3.582 1 95.3 301 LYS A O 1
ATOM 2388 N N . THR A 1 302 ? -9.593 -10.31 -4.244 1 95.56 302 THR A N 1
ATOM 2389 C CA . THR A 1 302 ? -10.704 -10.358 -5.187 1 95.56 302 THR A CA 1
ATOM 2390 C C . THR A 1 302 ? -10.233 -10.843 -6.554 1 95.56 302 THR A C 1
ATOM 2392 O O . THR A 1 302 ? -9.314 -10.267 -7.141 1 95.56 302 THR A O 1
ATOM 2395 N N . GLN A 1 303 ? -10.875 -11.829 -7.028 1 95.07 303 GLN A N 1
ATOM 2396 C CA . GLN A 1 303 ? -10.683 -12.224 -8.42 1 95.07 303 GLN A CA 1
ATOM 2397 C C . GLN A 1 303 ? -11.309 -11.207 -9.371 1 95.07 303 GLN A C 1
ATOM 2399 O O . GLN A 1 303 ? -12.451 -10.788 -9.176 1 95.07 303 GLN A O 1
ATOM 2404 N N . VAL A 1 304 ? -10.525 -10.863 -10.342 1 94.64 304 VAL A N 1
ATOM 2405 C CA . VAL A 1 304 ? -10.976 -9.886 -11.329 1 94.64 304 VAL A CA 1
ATOM 2406 C C . VAL A 1 304 ? -10.824 -10.463 -12.734 1 94.64 304 VAL A C 1
ATOM 2408 O O . VAL A 1 304 ? -9.899 -11.234 -12.999 1 94.64 304 VAL A O 1
ATOM 2411 N N . GLU A 1 305 ? -11.774 -10.107 -13.545 1 95.83 305 GLU A N 1
ATOM 2412 C CA . GLU A 1 305 ? -11.611 -10.477 -14.948 1 95.83 305 G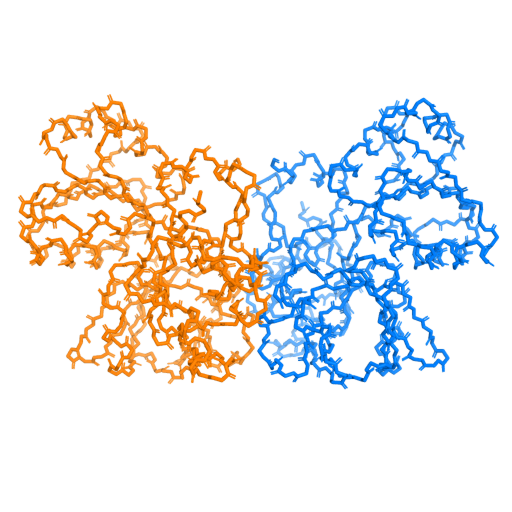LU A CA 1
ATOM 2413 C C . GLU A 1 305 ? -10.384 -9.805 -15.557 1 95.83 305 GLU A C 1
ATOM 2415 O O . GLU A 1 305 ? -10.289 -8.576 -15.578 1 95.83 305 GLU A O 1
ATOM 2420 N N . PRO A 1 306 ? -9.5 -10.619 -16.119 1 97.34 306 PRO A N 1
ATOM 2421 C CA . PRO A 1 306 ? -8.218 -10.083 -16.582 1 97.34 306 PRO A CA 1
ATOM 2422 C C . PRO A 1 306 ? -8.384 -8.942 -17.584 1 97.34 306 PRO A C 1
ATOM 2424 O O . PRO A 1 306 ? -7.722 -7.908 -17.462 1 97.34 306 PRO A O 1
ATOM 2427 N N . ARG A 1 307 ? -9.285 -9.096 -18.52 1 97.13 307 ARG A N 1
ATOM 2428 C CA . ARG A 1 307 ? -9.477 -8.079 -19.549 1 97.13 307 ARG A CA 1
ATOM 2429 C C . ARG A 1 307 ? -9.999 -6.78 -18.944 1 97.13 307 ARG A C 1
ATOM 2431 O O . ARG A 1 307 ? -9.548 -5.693 -19.312 1 97.13 307 ARG A O 1
ATOM 2438 N N . ILE A 1 308 ? -10.874 -6.925 -17.995 1 95.95 308 ILE A N 1
ATOM 2439 C CA . ILE A 1 308 ? -11.418 -5.748 -17.327 1 95.95 308 ILE A CA 1
ATOM 2440 C C . ILE A 1 308 ? -10.318 -5.053 -16.528 1 95.95 308 ILE A C 1
ATOM 2442 O O . ILE A 1 308 ? -10.193 -3.826 -16.568 1 95.95 308 ILE A O 1
ATOM 2446 N N . TYR A 1 309 ? -9.492 -5.794 -15.899 1 96.58 309 TYR A N 1
ATOM 2447 C CA . TYR A 1 309 ? -8.376 -5.242 -15.139 1 96.58 309 TYR A CA 1
ATOM 2448 C C . TYR A 1 309 ? -7.422 -4.476 -16.049 1 96.58 309 TYR A C 1
ATOM 2450 O O . TYR A 1 309 ? -7.08 -3.325 -15.772 1 96.58 309 TYR A O 1
ATOM 2458 N N . LEU A 1 310 ? -7.051 -5.09 -17.132 1 97.22 310 LEU A N 1
ATOM 2459 C CA . LEU A 1 310 ? -6.046 -4.515 -18.019 1 97.22 310 LEU A CA 1
ATOM 2460 C C . LEU A 1 310 ? -6.592 -3.28 -18.729 1 97.22 310 LEU A C 1
ATOM 2462 O O . LEU A 1 310 ? -5.842 -2.347 -19.026 1 97.22 310 LEU A O 1
ATOM 2466 N N . LYS A 1 311 ? -7.876 -3.2 -18.935 1 95.51 311 LYS A N 1
ATOM 2467 C CA . LYS A 1 311 ? -8.473 -2.093 -19.676 1 95.51 311 LYS A CA 1
ATOM 2468 C C . LYS A 1 311 ? -8.86 -0.95 -18.742 1 95.51 311 LYS A C 1
ATOM 2470 O O . LYS A 1 311 ? -8.777 0.221 -19.118 1 95.51 311 LYS A O 1
ATOM 2475 N N . GLU A 1 312 ? -9.18 -1.33 -17.46 1 92.86 312 GLU A N 1
ATOM 2476 C CA . GLU A 1 312 ? -9.847 -0.32 -16.643 1 92.86 312 GLU A CA 1
ATOM 2477 C C . GLU A 1 312 ? -8.995 0.066 -15.437 1 92.86 312 GLU A C 1
ATOM 2479 O O . GLU A 1 312 ? -9.144 1.159 -14.889 1 92.86 312 GLU A O 1
ATOM 2484 N N . ALA A 1 313 ? -8.217 -0.781 -14.991 1 89.44 313 ALA A N 1
ATOM 2485 C CA . ALA A 1 313 ? -7.547 -0.55 -13.714 1 89.44 313 ALA A CA 1
ATOM 2486 C C . ALA A 1 313 ? -6.196 0.129 -13.918 1 89.44 313 ALA A C 1
ATOM 2488 O O . ALA A 1 313 ? -5.655 0.739 -12.993 1 89.44 313 ALA A O 1
ATOM 2489 N N . LEU A 1 314 ? -5.633 -0.121 -15.057 1 79.66 314 LEU A N 1
ATOM 2490 C CA . LEU A 1 314 ? -4.293 0.405 -15.294 1 79.66 314 LEU A CA 1
ATOM 2491 C C . LEU A 1 314 ? -4.355 1.844 -15.795 1 79.66 314 LEU A C 1
ATOM 2493 O O . LEU A 1 314 ? -5.238 2.195 -16.582 1 79.66 314 LEU A O 1
ATOM 2497 N N . LYS A 1 315 ? -3.821 2.765 -14.976 1 60.6 315 LYS A N 1
ATOM 2498 C CA . LYS A 1 315 ? -3.773 4.184 -15.319 1 60.6 315 LYS A CA 1
ATOM 2499 C C . LYS A 1 315 ? -2.811 4.438 -16.476 1 60.6 315 LYS A C 1
ATOM 2501 O O . LYS A 1 315 ? -1.793 3.755 -16.605 1 60.6 315 LYS A O 1
ATOM 2506 N N . MET B 1 1 ? 21.912 15.59 -9.509 1 37.18 1 MET B N 1
ATOM 2507 C CA . MET B 1 1 ? 21.931 15.299 -8.078 1 37.18 1 MET B CA 1
ATOM 2508 C C . MET B 1 1 ? 20.521 15.05 -7.555 1 37.18 1 MET B C 1
ATOM 2510 O O . MET B 1 1 ? 19.61 15.839 -7.812 1 37.18 1 MET B O 1
ATOM 2514 N N . LYS B 1 2 ? 20.248 13.867 -7.182 1 51.3 2 LYS B N 1
ATOM 2515 C CA . LYS B 1 2 ? 18.922 13.497 -6.694 1 51.3 2 LYS B CA 1
ATOM 2516 C C . LYS B 1 2 ? 18.513 14.359 -5.503 1 51.3 2 LYS B C 1
ATOM 2518 O O . LYS B 1 2 ? 19.202 14.382 -4.481 1 51.3 2 LYS B O 1
ATOM 2523 N N . SER B 1 3 ? 18.064 15.585 -5.6 1 62.96 3 SER B N 1
ATOM 2524 C CA . SER B 1 3 ? 17.702 16.624 -4.641 1 62.96 3 SER B CA 1
ATOM 2525 C C . SER B 1 3 ? 16.489 16.212 -3.812 1 62.96 3 SER B C 1
ATOM 2527 O O . SER B 1 3 ? 15.623 17.038 -3.517 1 62.96 3 SER B O 1
ATOM 2529 N N . ASN B 1 4 ? 16.584 14.888 -3.313 1 78.32 4 ASN B N 1
ATOM 2530 C CA . ASN B 1 4 ? 15.437 14.518 -2.49 1 78.32 4 ASN B CA 1
ATOM 2531 C C . ASN B 1 4 ? 15.631 14.944 -1.037 1 78.32 4 ASN B C 1
ATOM 2533 O O . ASN B 1 4 ? 16.757 14.971 -0.538 1 78.32 4 ASN B O 1
ATOM 2537 N N . VAL B 1 5 ? 14.667 15.49 -0.437 1 85.65 5 VAL B N 1
ATOM 2538 C CA . VAL B 1 5 ? 14.662 15.888 0.967 1 85.65 5 VAL B CA 1
ATOM 2539 C C . VAL B 1 5 ? 13.821 14.907 1.779 1 85.65 5 VAL B C 1
ATOM 2541 O O . VAL B 1 5 ? 12.661 14.651 1.447 1 85.65 5 VAL B O 1
ATOM 2544 N N . CYS B 1 6 ? 14.539 14.334 2.785 1 91.86 6 CYS B N 1
ATOM 2545 C CA . CYS B 1 6 ? 13.847 13.422 3.689 1 91.86 6 CYS B CA 1
ATOM 2546 C C . CYS B 1 6 ? 13.427 14.137 4.968 1 91.86 6 CYS B C 1
ATOM 2548 O O . CYS B 1 6 ? 14.237 14.821 5.596 1 91.86 6 CYS B O 1
ATOM 2550 N N . VAL B 1 7 ? 12.25 13.907 5.405 1 91.94 7 VAL B N 1
ATOM 2551 C CA . VAL B 1 7 ? 11.717 14.619 6.561 1 91.94 7 VAL B CA 1
ATOM 2552 C C . VAL B 1 7 ? 12.36 14.085 7.839 1 91.94 7 VAL B C 1
ATOM 2554 O O . VAL B 1 7 ? 12.322 14.742 8.882 1 91.94 7 VAL B O 1
ATOM 2557 N N . ASP B 1 8 ? 12.912 12.874 7.777 1 91.58 8 ASP B N 1
ATOM 2558 C CA . ASP B 1 8 ? 13.527 12.279 8.959 1 91.58 8 ASP B CA 1
ATOM 2559 C C . ASP B 1 8 ? 15.028 12.56 8.997 1 91.58 8 ASP B C 1
ATOM 2561 O O . ASP B 1 8 ? 15.71 12.187 9.954 1 91.58 8 ASP B O 1
ATOM 2565 N N . ALA B 1 9 ? 15.547 13.214 7.954 1 88.23 9 ALA B N 1
ATOM 2566 C CA . ALA B 1 9 ? 16.99 13.418 7.867 1 88.23 9 ALA B CA 1
ATOM 2567 C C . ALA B 1 9 ? 17.508 14.196 9.073 1 88.23 9 ALA B C 1
ATOM 2569 O O . ALA B 1 9 ? 17.006 15.278 9.385 1 88.23 9 ALA B O 1
ATOM 2570 N N . GLY B 1 10 ? 18.413 13.58 9.801 1 84.56 10 GLY B N 1
ATOM 2571 C CA . GLY B 1 10 ? 19.038 14.253 10.928 1 84.56 10 GLY B CA 1
ATOM 2572 C C . GLY B 1 1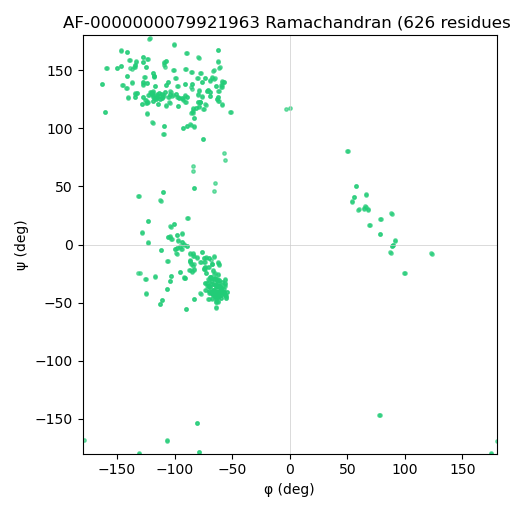0 ? 18.261 14.099 12.222 1 84.56 10 GLY B C 1
ATOM 2573 O O . GLY B 1 10 ? 18.724 14.519 13.284 1 84.56 10 GLY B O 1
ATOM 2574 N N . SER B 1 11 ? 17.111 13.552 12.209 1 88.16 11 SER B N 1
ATOM 2575 C CA . SER B 1 11 ? 16.333 13.32 13.421 1 88.16 11 SER B CA 1
ATOM 2576 C C . SER B 1 11 ? 16.84 12.097 14.178 1 88.16 11 SER B C 1
ATOM 2578 O O . SER B 1 11 ? 17.834 11.484 13.783 1 88.16 11 SER B O 1
ATOM 2580 N N . ILE B 1 12 ? 16.22 11.78 15.233 1 90.78 12 ILE B N 1
ATOM 2581 C CA . ILE B 1 12 ? 16.599 10.629 16.046 1 90.78 12 ILE B CA 1
ATOM 2582 C C . ILE B 1 12 ? 16.261 9.339 15.301 1 90.78 12 ILE B C 1
ATOM 2584 O O . ILE B 1 12 ? 16.721 8.259 15.679 1 90.78 12 ILE B O 1
ATOM 2588 N N . TYR B 1 13 ? 15.536 9.38 14.254 1 91.87 13 TYR B N 1
ATOM 2589 C CA . TYR B 1 13 ? 15.146 8.202 13.489 1 91.87 13 TYR B CA 1
ATOM 2590 C C . TYR B 1 13 ? 16.054 8.012 12.279 1 91.87 13 TYR B C 1
ATOM 2592 O O . TYR B 1 13 ? 15.796 7.156 11.43 1 91.87 13 TYR B O 1
ATOM 2600 N N . CYS B 1 14 ? 17.103 8.782 12.206 1 91.14 14 CYS B N 1
ATOM 2601 C CA . CYS B 1 14 ? 18.105 8.739 11.147 1 91.14 14 CYS B CA 1
ATOM 2602 C C . CYS B 1 14 ? 19.484 8.423 11.713 1 91.14 14 CYS B C 1
ATOM 2604 O O . CYS B 1 14 ? 19.929 9.063 12.667 1 91.14 14 CYS B O 1
ATOM 2606 N N . PRO B 1 15 ? 20.17 7.457 11.117 1 92.71 15 PRO B N 1
ATOM 2607 C CA . PRO B 1 15 ? 19.904 6.618 9.947 1 92.71 15 PRO B CA 1
ATOM 2608 C C . PRO B 1 15 ? 18.843 5.552 10.213 1 92.71 15 PRO B C 1
ATOM 2610 O O . PRO B 1 15 ? 18.744 5.041 11.332 1 92.71 15 PRO B O 1
ATOM 2613 N N . CYS B 1 16 ? 18.123 5.339 9.273 1 93.53 16 CYS B N 1
ATOM 2614 C CA . CYS B 1 16 ? 17.044 4.367 9.405 1 93.53 16 CYS B CA 1
ATOM 2615 C C . CYS B 1 16 ? 17.371 3.083 8.652 1 93.53 16 CYS B C 1
ATOM 2617 O O . CYS B 1 16 ? 18.515 2.871 8.245 1 93.53 16 CYS B O 1
ATOM 2619 N N . TYR B 1 17 ? 16.381 2.193 8.495 1 92.53 17 TYR B N 1
ATOM 2620 C CA . TYR B 1 17 ? 16.58 0.888 7.875 1 92.53 17 TYR B CA 1
ATOM 2621 C C . TYR B 1 17 ? 17.008 1.035 6.42 1 92.53 17 TYR B C 1
ATOM 2623 O O . TYR B 1 17 ? 17.777 0.218 5.907 1 92.53 17 TYR B O 1
ATOM 2631 N N . LEU B 1 18 ? 16.579 2.042 5.758 1 93.86 18 LEU B N 1
ATOM 2632 C CA . LEU B 1 18 ? 16.951 2.268 4.365 1 93.86 18 LEU B CA 1
ATOM 2633 C C . LEU B 1 18 ? 18.456 2.474 4.231 1 93.86 18 LEU B C 1
ATOM 2635 O O . LEU B 1 18 ? 19.051 2.093 3.22 1 93.86 18 LEU B O 1
ATOM 2639 N N . ALA B 1 19 ? 19.009 3.062 5.221 1 91.57 19 ALA B N 1
ATOM 2640 C CA . ALA B 1 19 ? 20.455 3.267 5.222 1 91.57 19 ALA B CA 1
ATOM 2641 C C . ALA B 1 19 ? 21.198 1.936 5.3 1 91.57 19 ALA B C 1
ATOM 2643 O O . ALA B 1 19 ? 22.197 1.734 4.606 1 91.57 19 ALA B O 1
ATOM 2644 N N . GLU B 1 20 ? 20.68 1.05 6.095 1 90.59 20 GLU B N 1
ATOM 2645 C CA . GLU B 1 20 ? 21.302 -0.255 6.301 1 90.59 20 GLU B CA 1
ATOM 2646 C C . GLU B 1 20 ? 21.365 -1.048 4.998 1 90.59 20 GLU B C 1
ATOM 2648 O O . GLU B 1 20 ? 22.3 -1.822 4.781 1 90.59 20 GLU B O 1
ATOM 2653 N N . THR B 1 21 ? 20.483 -0.875 4.134 1 92.47 21 THR B N 1
ATOM 2654 C CA . THR B 1 21 ? 20.394 -1.675 2.917 1 92.47 21 THR B CA 1
ATOM 2655 C C . THR B 1 21 ? 20.866 -0.873 1.708 1 92.47 21 THR B C 1
ATOM 2657 O O . THR B 1 21 ? 20.628 -1.268 0.564 1 92.47 21 THR B O 1
ATOM 2660 N N . LYS B 1 22 ? 21.377 0.305 1.928 1 91.25 22 LYS B N 1
ATOM 2661 C CA . LYS B 1 22 ? 21.883 1.177 0.872 1 91.25 22 LYS B CA 1
ATOM 2662 C C . LYS B 1 22 ? 20.754 1.651 -0.038 1 91.25 22 LYS B C 1
ATOM 2664 O O . LYS B 1 22 ? 20.888 1.633 -1.263 1 91.25 22 LYS B O 1
ATOM 2669 N N . ASP B 1 23 ? 19.679 1.994 0.645 1 92.67 23 ASP B N 1
ATOM 2670 C CA . ASP B 1 23 ? 18.52 2.523 -0.069 1 92.67 23 ASP B CA 1
ATOM 2671 C C . ASP B 1 23 ? 18.134 3.903 0.458 1 92.67 23 ASP B C 1
ATOM 2673 O O . ASP B 1 23 ? 16.988 4.332 0.309 1 92.67 23 ASP B O 1
ATOM 2677 N N . CYS B 1 24 ? 19.049 4.535 1.085 1 91.46 24 CYS B N 1
ATOM 2678 C CA . CYS B 1 24 ? 18.782 5.862 1.629 1 91.46 24 CYS B CA 1
ATOM 2679 C C . CYS B 1 24 ? 18.361 6.829 0.529 1 91.46 24 CYS B C 1
ATOM 2681 O O . CYS B 1 24 ? 18.943 6.83 -0.558 1 91.46 24 CYS B O 1
ATOM 2683 N N . ILE B 1 25 ? 17.433 7.634 0.838 1 89.54 25 ILE B N 1
ATOM 2684 C CA . ILE B 1 25 ? 16.88 8.53 -0.171 1 89.54 25 ILE B CA 1
ATOM 2685 C C . ILE B 1 25 ? 17.75 9.78 -0.284 1 89.54 25 ILE B C 1
ATOM 2687 O O . ILE B 1 25 ? 17.668 10.514 -1.272 1 89.54 25 ILE B O 1
ATOM 2691 N N . VAL B 1 26 ? 18.559 10.034 0.706 1 88.24 26 VAL B N 1
ATOM 2692 C CA . VAL B 1 26 ? 19.276 11.303 0.77 1 88.24 26 VAL B CA 1
ATOM 2693 C C . VAL B 1 26 ? 20.773 11.061 0.583 1 88.24 26 VAL B C 1
ATOM 2695 O O . VAL B 1 26 ? 21.401 11.664 -0.291 1 88.24 26 VAL B O 1
ATOM 2698 N N . CYS B 1 27 ? 21.418 10.148 1.32 1 85.71 27 CYS B N 1
ATOM 2699 C CA . CYS B 1 27 ? 22.854 9.89 1.302 1 85.71 27 CYS B CA 1
ATOM 2700 C C . CYS B 1 27 ? 23.239 9.03 0.105 1 85.71 27 CYS B C 1
ATOM 2702 O O . CYS B 1 27 ? 22.781 7.893 -0.021 1 85.71 27 CYS B O 1
ATOM 2704 N N . SER B 1 28 ? 24.067 9.447 -0.688 1 86.09 28 SER B N 1
ATOM 2705 C CA . SER B 1 28 ? 24.468 8.725 -1.891 1 86.09 28 SER B CA 1
ATOM 2706 C C . SER B 1 28 ? 25.204 7.435 -1.543 1 86.09 28 SER B C 1
ATOM 2708 O O . SER B 1 28 ? 24.986 6.4 -2.176 1 86.09 28 SER B O 1
ATOM 2710 N N . HIS B 1 29 ? 26.045 7.501 -0.521 1 86.75 29 HIS B N 1
ATOM 2711 C CA . HIS B 1 29 ? 26.775 6.312 -0.095 1 86.75 29 HIS B CA 1
ATOM 2712 C C . HIS B 1 29 ? 25.822 5.223 0.386 1 86.75 29 HIS B C 1
ATOM 2714 O O . HIS B 1 29 ? 25.933 4.067 -0.03 1 86.75 29 HIS B O 1
ATOM 2720 N N . LEU B 1 30 ? 24.922 5.72 1.091 1 87.94 30 LEU B N 1
ATOM 2721 C CA . LEU B 1 30 ? 23.986 4.775 1.69 1 87.94 30 LEU B CA 1
ATOM 2722 C C . LEU B 1 30 ? 22.81 4.51 0.757 1 87.94 30 LEU B C 1
ATOM 2724 O O . LEU B 1 30 ? 21.887 3.771 1.108 1 87.94 30 LEU B O 1
ATOM 2728 N N . GLY B 1 31 ? 22.853 5.163 -0.319 1 86.88 31 GLY B N 1
ATOM 2729 C CA . GLY B 1 31 ? 21.871 4.906 -1.359 1 86.88 31 GLY B CA 1
ATOM 2730 C C . GLY B 1 31 ? 22.382 3.981 -2.447 1 86.88 31 GLY B C 1
ATOM 2731 O O . GLY B 1 31 ? 21.646 3.638 -3.375 1 86.88 31 GLY B O 1
ATOM 2732 N N . GLY B 1 32 ? 23.667 3.577 -2.355 1 83.7 32 GLY B N 1
ATOM 2733 C CA . GLY B 1 32 ? 24.168 2.595 -3.304 1 83.7 32 GLY B CA 1
ATOM 2734 C C . GLY B 1 32 ? 25.381 3.077 -4.077 1 83.7 32 GLY B C 1
ATOM 2735 O O . GLY B 1 32 ? 26.049 2.289 -4.749 1 83.7 32 GLY B O 1
ATOM 2736 N N . ASP B 1 33 ? 25.722 4.379 -3.913 1 84.04 33 ASP B N 1
ATOM 2737 C CA . ASP B 1 33 ? 26.863 4.917 -4.647 1 84.04 33 ASP B CA 1
ATOM 2738 C C . ASP B 1 33 ? 28.156 4.748 -3.853 1 84.04 33 ASP B C 1
ATOM 2740 O O . ASP B 1 33 ? 28.122 4.52 -2.642 1 84.04 33 ASP B O 1
ATOM 2744 N N . ASP B 1 34 ? 29.219 4.921 -4.599 1 83.98 34 ASP B N 1
ATOM 2745 C CA . ASP B 1 34 ? 30.519 4.745 -3.958 1 83.98 34 ASP B CA 1
ATOM 2746 C C . ASP B 1 34 ? 31.134 6.092 -3.585 1 83.98 34 ASP B C 1
ATOM 2748 O O . ASP B 1 34 ? 32.217 6.144 -2.998 1 83.98 34 ASP B O 1
ATOM 2752 N N . PHE B 1 35 ? 30.427 7.192 -3.981 1 82.91 35 PHE B N 1
ATOM 2753 C CA . PHE B 1 35 ? 30.974 8.517 -3.712 1 82.91 35 PHE B CA 1
ATOM 2754 C C . PHE B 1 35 ? 29.898 9.444 -3.16 1 82.91 35 PHE B C 1
ATOM 2756 O O . PHE B 1 35 ? 28.704 9.188 -3.328 1 82.91 35 PHE B O 1
ATOM 2763 N N . CYS B 1 36 ? 30.431 10.415 -2.364 1 77.15 36 CYS B N 1
ATOM 2764 C CA . CYS B 1 36 ? 29.518 11.4 -1.794 1 77.15 36 CYS B CA 1
ATOM 2765 C C . CYS B 1 36 ? 29.033 12.376 -2.859 1 77.15 36 CYS B C 1
ATOM 2767 O O . CYS B 1 36 ? 29.837 12.936 -3.606 1 77.15 36 CYS B O 1
ATOM 2769 N N . ASP B 1 37 ? 27.712 12.405 -3.045 1 72.02 37 ASP B N 1
ATOM 2770 C CA . ASP B 1 37 ? 27.098 13.37 -3.953 1 72.02 37 ASP B CA 1
ATOM 2771 C C . ASP B 1 37 ? 25.924 14.083 -3.285 1 72.02 37 ASP B C 1
ATOM 2773 O O . ASP B 1 37 ? 24.861 14.238 -3.888 1 72.02 37 ASP B O 1
ATOM 2777 N N . CYS B 1 38 ? 26.202 14.423 -1.988 1 71.72 38 CYS B N 1
ATOM 2778 C CA . CYS B 1 38 ? 25.047 14.949 -1.27 1 71.72 38 CYS B CA 1
ATOM 2779 C C . CYS B 1 38 ? 25.103 16.469 -1.185 1 71.72 38 CYS B C 1
ATOM 2781 O O . CYS B 1 38 ? 26.174 17.063 -1.321 1 71.72 38 CYS B O 1
ATOM 2783 N N . THR B 1 39 ? 23.857 17.094 -1.148 1 68.46 39 THR B N 1
ATOM 2784 C CA . THR B 1 39 ? 23.766 18.519 -0.849 1 68.46 39 THR B CA 1
ATOM 2785 C C . THR B 1 39 ? 23.768 18.757 0.658 1 68.46 39 THR B C 1
ATOM 2787 O O . THR B 1 39 ? 22.725 18.657 1.308 1 68.46 39 THR B O 1
ATOM 2790 N N . TRP B 1 40 ? 24.824 18.486 1.222 1 60.8 40 TRP B N 1
ATOM 2791 C CA . TRP B 1 40 ? 24.998 18.592 2.667 1 60.8 40 TRP B CA 1
ATOM 2792 C C . TRP B 1 40 ? 23.743 19.155 3.326 1 60.8 40 TRP B C 1
ATOM 2794 O O . TRP B 1 40 ? 23.222 20.189 2.902 1 60.8 40 TRP B O 1
ATOM 2804 N N . GLN B 1 41 ? 23.07 18.421 4.18 1 66.04 41 GLN B N 1
ATOM 2805 C CA . GLN B 1 41 ? 21.822 18.784 4.843 1 66.04 41 GLN B CA 1
ATOM 2806 C C . GLN B 1 41 ? 22.069 19.196 6.291 1 66.04 41 GLN B C 1
ATOM 2808 O O . GLN B 1 41 ? 21.153 19.162 7.116 1 66.04 41 GLN B O 1
ATOM 2813 N N . GLY B 1 42 ? 23.32 19.47 6.624 1 66.14 42 GLY B N 1
ATOM 2814 C CA . GLY B 1 42 ? 23.646 19.863 7.986 1 66.14 42 GLY B CA 1
ATOM 2815 C C . GLY B 1 42 ? 24.204 18.723 8.817 1 66.14 42 GLY B C 1
ATOM 2816 O O . GLY B 1 42 ? 24.862 18.954 9.834 1 66.14 42 GLY B O 1
ATOM 2817 N N . VAL B 1 43 ? 23.866 17.564 8.412 1 73.35 43 VAL B N 1
ATOM 2818 C CA . VAL B 1 43 ? 24.376 16.391 9.112 1 73.35 43 VAL B CA 1
ATOM 2819 C C . VAL B 1 43 ? 24.814 15.334 8.1 1 73.35 43 VAL B C 1
ATOM 2821 O O . VAL B 1 43 ? 24.213 15.204 7.031 1 73.35 43 VAL B O 1
ATOM 2824 N N . CYS B 1 44 ? 25.885 14.737 8.364 1 81.69 44 CYS B N 1
ATOM 2825 C CA . CYS B 1 44 ? 26.321 13.649 7.496 1 81.69 44 CYS B CA 1
ATOM 2826 C C . CYS B 1 44 ? 25.688 12.328 7.917 1 81.69 44 CYS B C 1
ATOM 2828 O O . CYS B 1 44 ? 26.135 11.7 8.878 1 81.69 44 CYS B O 1
ATOM 2830 N N . ILE B 1 45 ? 24.776 11.943 7.237 1 86.02 45 ILE B N 1
ATOM 2831 C CA . ILE B 1 45 ? 24.03 10.727 7.543 1 86.02 45 ILE B CA 1
ATOM 2832 C C . ILE B 1 45 ? 24.959 9.518 7.462 1 86.02 45 ILE B C 1
ATOM 2834 O O . ILE B 1 45 ? 24.856 8.593 8.27 1 86.02 45 ILE B O 1
ATOM 2838 N N . TYR B 1 46 ? 25.884 9.542 6.547 1 86.37 46 TYR B N 1
ATOM 2839 C CA . TYR B 1 46 ? 26.843 8.457 6.376 1 86.37 46 TYR B CA 1
ATOM 2840 C C . TYR B 1 46 ? 27.729 8.312 7.608 1 86.37 46 TYR B C 1
ATOM 2842 O O . TYR B 1 46 ? 27.875 7.214 8.15 1 86.37 46 TYR B O 1
ATOM 2850 N N . GLN B 1 47 ? 28.236 9.409 7.983 1 84.21 47 GLN B N 1
ATOM 2851 C CA . GLN B 1 47 ? 29.113 9.392 9.149 1 84.21 47 GLN B CA 1
ATOM 2852 C C . GLN B 1 47 ? 28.358 8.95 10.399 1 84.21 47 GLN B C 1
ATOM 2854 O O . GLN B 1 47 ? 28.903 8.23 11.238 1 84.21 47 GLN B O 1
ATOM 2859 N N . ASN B 1 48 ? 27.153 9.472 10.482 1 86.11 48 ASN B N 1
ATOM 2860 C CA . ASN B 1 48 ? 26.342 9.052 11.619 1 86.11 48 ASN B CA 1
ATOM 2861 C C . ASN B 1 48 ? 26.12 7.542 11.623 1 86.11 48 ASN B C 1
ATOM 2863 O O . ASN B 1 48 ? 26.148 6.909 12.68 1 86.11 48 ASN B O 1
ATOM 2867 N N . PHE B 1 49 ? 25.959 7.002 10.486 1 90.19 49 PHE B N 1
ATOM 2868 C CA . PHE B 1 49 ? 25.767 5.564 10.339 1 90.19 49 PHE B CA 1
ATOM 2869 C C . PHE B 1 49 ? 27.036 4.808 10.715 1 90.19 49 PHE B C 1
ATOM 2871 O O . PHE B 1 49 ? 26.982 3.824 11.456 1 90.19 49 PHE B O 1
ATOM 2878 N N . MET B 1 50 ? 28.122 5.288 10.31 1 89.57 50 MET B N 1
ATOM 2879 C CA . MET B 1 50 ? 29.403 4.648 10.595 1 89.57 50 MET B CA 1
ATOM 2880 C C . MET B 1 50 ? 29.75 4.761 12.075 1 89.57 50 MET B C 1
ATOM 2882 O O . MET B 1 50 ? 30.227 3.799 12.68 1 89.57 50 MET B O 1
ATOM 2886 N N . LYS B 1 51 ? 29.494 5.905 12.596 1 85.62 51 LYS B N 1
ATOM 2887 C CA . LYS B 1 51 ? 29.799 6.147 14.003 1 85.62 51 LYS B CA 1
ATOM 2888 C C . LYS B 1 51 ? 28.943 5.268 14.91 1 85.62 51 LYS B C 1
ATOM 2890 O O . LYS B 1 51 ? 29.35 4.935 16.025 1 85.62 51 LYS B O 1
ATOM 2895 N N . ASN B 1 52 ? 27.757 4.945 14.379 1 87.21 52 ASN B N 1
ATOM 2896 C CA . ASN B 1 52 ? 26.855 4.074 15.125 1 87.21 52 ASN B CA 1
ATOM 2897 C C . ASN B 1 52 ? 27.113 2.602 14.815 1 87.21 52 ASN B C 1
ATOM 2899 O O . ASN B 1 52 ? 26.183 1.793 14.806 1 87.21 52 ASN B O 1
ATOM 2903 N N . ASN B 1 53 ? 28.284 2.286 14.357 1 89.59 53 ASN B N 1
ATOM 2904 C CA . ASN B 1 53 ? 28.7 0.921 14.051 1 89.59 53 ASN B CA 1
ATOM 2905 C C . ASN B 1 53 ? 27.805 0.287 12.99 1 89.59 53 ASN B C 1
ATOM 2907 O O . ASN B 1 53 ? 27.436 -0.883 13.102 1 89.59 53 ASN B O 1
ATOM 2911 N N . GLU B 1 54 ? 27.279 1.123 12.108 1 87.22 54 GLU B N 1
ATOM 2912 C CA . GLU B 1 54 ? 26.484 0.703 10.958 1 87.22 54 GLU B CA 1
ATOM 2913 C C . GLU B 1 54 ? 25.15 0.106 11.397 1 87.22 54 GLU B C 1
ATOM 2915 O O . GLU B 1 54 ? 24.687 -0.881 10.822 1 87.22 54 GLU B O 1
ATOM 2920 N N . LYS B 1 55 ? 24.758 0.631 12.49 1 88.66 55 LYS B N 1
ATOM 2921 C CA . LYS B 1 55 ? 23.434 0.274 12.992 1 88.66 55 LYS B CA 1
ATOM 2922 C C . LYS B 1 55 ? 22.458 1.437 12.841 1 88.66 55 LYS B C 1
ATOM 2924 O O . LYS B 1 55 ? 22.867 2.6 12.822 1 88.66 55 LYS B O 1
ATOM 2929 N N . ILE B 1 56 ? 21.185 1.08 12.721 1 89.95 56 ILE B N 1
ATOM 2930 C CA . ILE B 1 56 ? 20.158 2.107 12.585 1 89.95 56 ILE B CA 1
ATOM 2931 C C . ILE B 1 56 ? 19.853 2.715 13.951 1 89.95 56 ILE B C 1
ATOM 2933 O O . ILE B 1 56 ? 20.192 2.136 14.986 1 89.95 56 ILE B O 1
ATOM 2937 N N . ASN B 1 57 ? 19.244 3.922 13.937 1 89.52 57 ASN B N 1
ATOM 2938 C CA . ASN B 1 57 ? 18.853 4.624 15.155 1 89.52 57 ASN B CA 1
ATOM 2939 C C . ASN B 1 57 ? 17.538 4.089 15.713 1 89.52 57 ASN B C 1
ATOM 2941 O O . ASN B 1 57 ? 17.204 2.92 15.513 1 89.52 57 ASN B O 1
ATOM 2945 N N . GLU B 1 58 ? 16.842 4.885 16.419 1 81.63 58 GLU B N 1
ATOM 2946 C CA . GLU B 1 58 ? 15.592 4.535 17.086 1 81.63 58 GLU B CA 1
ATOM 2947 C C . GLU B 1 58 ? 14.499 4.205 16.073 1 81.63 58 GLU B C 1
ATOM 2949 O O . GLU B 1 58 ? 14.438 4.807 15 1 81.63 58 GLU B O 1
ATOM 2954 N N . ILE B 1 59 ? 13.723 3.248 16.44 1 87.09 59 ILE B N 1
ATOM 2955 C CA . ILE B 1 59 ? 12.546 2.884 15.658 1 87.09 59 ILE B CA 1
ATOM 2956 C C . ILE B 1 59 ? 11.284 3.368 16.369 1 87.09 59 ILE B C 1
ATOM 2958 O O . ILE B 1 59 ? 11.224 3.38 17.601 1 87.09 59 ILE B O 1
ATOM 2962 N N . ARG B 1 60 ? 10.402 3.839 15.652 1 93.52 60 ARG B N 1
ATOM 2963 C CA . ARG B 1 60 ? 9.133 4.265 16.233 1 93.52 60 ARG B CA 1
ATOM 2964 C C . ARG B 1 60 ? 8.402 3.091 16.875 1 93.52 60 ARG B C 1
ATOM 2966 O O . ARG B 1 60 ? 8.239 2.039 16.253 1 93.52 60 ARG B O 1
ATOM 2973 N N . LYS B 1 61 ? 7.958 3.302 18.057 1 92.15 61 LYS B N 1
ATOM 2974 C CA . LYS B 1 61 ? 7.296 2.241 18.811 1 92.15 61 LYS B CA 1
ATOM 2975 C C . LYS B 1 61 ? 5.799 2.507 18.935 1 92.15 61 LYS B C 1
ATOM 2977 O O . LYS B 1 61 ? 5.355 3.652 18.828 1 92.15 61 LYS B O 1
ATOM 2982 N N . ASP B 1 62 ? 5.063 1.451 19.156 1 95.93 62 ASP B N 1
ATOM 2983 C CA . ASP B 1 62 ? 3.638 1.55 19.455 1 95.93 62 ASP B CA 1
ATOM 2984 C C . ASP B 1 62 ? 3.408 1.923 20.918 1 95.93 62 ASP B C 1
ATOM 2986 O O . ASP B 1 62 ? 3.978 1.304 21.818 1 95.93 62 ASP B O 1
ATOM 2990 N N . ILE B 1 63 ? 2.609 2.911 21.116 1 97.62 63 ILE B N 1
ATOM 2991 C CA . ILE B 1 63 ? 2.251 3.317 22.47 1 97.62 63 ILE B CA 1
ATOM 2992 C C . ILE B 1 63 ? 0.744 3.173 22.67 1 97.62 63 ILE B C 1
ATOM 2994 O O . ILE B 1 63 ? -0.046 3.689 21.876 1 97.62 63 ILE B O 1
ATOM 2998 N N . LEU B 1 64 ? 0.385 2.424 23.655 1 98.22 64 LEU B N 1
ATOM 2999 C CA . LEU B 1 64 ? -1.032 2.31 23.983 1 98.22 64 LEU B CA 1
ATOM 3000 C C . LEU B 1 64 ? -1.513 3.538 24.748 1 98.22 64 LEU B C 1
ATOM 3002 O O . LEU B 1 64 ? -0.953 3.884 25.791 1 98.22 64 LEU B O 1
ATOM 3006 N N . CYS B 1 65 ? -2.509 4.21 24.223 1 98.6 65 CYS B N 1
ATOM 3007 C CA . CYS B 1 65 ? -2.988 5.459 24.805 1 98.6 65 CYS B CA 1
ATOM 3008 C C . CYS B 1 65 ? -4.493 5.408 25.042 1 98.6 65 CYS B C 1
ATOM 3010 O O . CYS B 1 65 ? -5.218 4.734 24.309 1 98.6 65 CYS B O 1
ATOM 3012 N N . ASN B 1 66 ? -4.984 6.199 25.925 1 98.38 66 ASN B N 1
ATOM 3013 C CA . ASN B 1 66 ? -6.404 6.283 26.249 1 98.38 66 ASN B CA 1
ATOM 3014 C C . ASN B 1 66 ? -7.112 7.331 25.396 1 98.38 66 ASN B C 1
ATOM 3016 O O . ASN B 1 66 ? -6.595 8.433 25.202 1 98.38 66 ASN B O 1
ATOM 3020 N N . ILE B 1 67 ? -8.263 6.961 24.97 1 98.55 67 ILE B N 1
ATOM 3021 C CA . ILE B 1 67 ? -9.153 7.951 24.373 1 98.55 67 ILE B CA 1
ATOM 3022 C C . ILE B 1 67 ? -9.938 8.667 25.469 1 98.55 67 ILE B C 1
ATOM 3024 O O . ILE B 1 67 ? -10.784 8.062 26.132 1 98.55 67 ILE B O 1
ATOM 3028 N N . LYS B 1 68 ? -9.692 9.859 25.608 1 98.13 68 LYS B N 1
ATOM 3029 C CA . LYS B 1 68 ? -10.355 10.636 26.652 1 98.13 68 LYS B CA 1
ATOM 3030 C C . LYS B 1 68 ? -11.78 10.998 26.248 1 98.13 68 LYS B C 1
ATOM 3032 O O . LYS B 1 68 ? -12.682 11.024 27.088 1 98.13 68 LYS B O 1
ATOM 3037 N N . ARG B 1 69 ? -11.894 11.351 25.048 1 97.5 69 ARG B N 1
ATOM 3038 C CA . ARG B 1 69 ? -13.192 11.791 24.544 1 97.5 69 ARG B CA 1
ATOM 3039 C C . ARG B 1 69 ? -13.378 11.389 23.085 1 97.5 69 ARG B C 1
ATOM 3041 O O . ARG B 1 69 ? -12.444 11.483 22.286 1 97.5 69 ARG B O 1
ATOM 3048 N N . LYS B 1 70 ? -14.518 10.93 22.802 1 97.37 70 LYS B N 1
ATOM 3049 C CA . LYS B 1 70 ? -14.977 10.613 21.452 1 97.37 70 LYS B CA 1
ATOM 3050 C C . LYS B 1 70 ? -16.32 11.276 21.159 1 97.37 70 LYS B C 1
ATOM 3052 O O . LYS B 1 70 ? -17.312 11.011 21.841 1 97.37 70 LYS B O 1
ATOM 3057 N N . THR B 1 71 ? -16.355 12.104 20.128 1 97 71 THR B N 1
ATOM 3058 C CA . THR B 1 71 ? -17.571 12.842 19.802 1 97 71 THR B CA 1
ATOM 3059 C C . THR B 1 71 ? -17.862 12.77 18.306 1 97 71 THR B C 1
ATOM 3061 O O . THR B 1 71 ? -16.986 13.046 17.484 1 97 71 THR B O 1
ATOM 3064 N N . GLU B 1 72 ? -19.031 12.377 17.934 1 96.42 72 GLU B N 1
ATOM 3065 C CA . GLU B 1 72 ? -19.431 12.469 16.534 1 96.42 72 GLU B CA 1
ATOM 3066 C C . GLU B 1 72 ? -19.744 13.91 16.143 1 96.42 72 GLU B C 1
ATOM 3068 O O . GLU B 1 72 ? -20.684 14.511 16.667 1 96.42 72 GLU B O 1
ATOM 3073 N N . ILE B 1 73 ? -19.04 14.454 15.282 1 95.23 73 ILE B N 1
ATOM 3074 C CA . ILE B 1 73 ? -19.181 15.873 14.974 1 95.23 73 ILE B CA 1
ATOM 3075 C C . ILE B 1 73 ? -19.956 16.044 13.669 1 95.23 73 ILE B C 1
ATOM 3077 O O . ILE B 1 73 ? -20.503 17.116 13.4 1 95.23 73 ILE B O 1
ATOM 3081 N N . GLU B 1 74 ? -19.915 15.135 12.831 1 93.57 74 GLU B N 1
ATOM 3082 C CA . GLU B 1 74 ? -20.723 14.971 11.626 1 93.57 74 GLU B CA 1
ATOM 3083 C C . GLU B 1 74 ? -21.089 13.507 11.401 1 93.57 74 GLU B C 1
ATOM 3085 O O . GLU B 1 74 ? -20.576 12.621 12.088 1 93.57 74 GLU B O 1
ATOM 3090 N N . LYS B 1 75 ? -22.033 13.317 10.524 1 93.39 75 LYS B N 1
ATOM 3091 C CA . LYS B 1 75 ? -22.427 11.938 10.248 1 93.39 75 LYS B CA 1
ATOM 3092 C C . LYS B 1 75 ? -21.213 11.076 9.915 1 93.39 75 LYS B C 1
ATOM 3094 O O . LYS B 1 75 ? -20.498 11.347 8.948 1 93.39 75 LYS B O 1
ATOM 3099 N N . ASN B 1 76 ? -20.867 10.127 10.713 1 94.95 76 ASN B N 1
ATOM 3100 C CA . ASN B 1 76 ? -19.793 9.155 10.542 1 94.95 76 ASN B CA 1
ATOM 3101 C C . ASN B 1 76 ? -18.42 9.813 10.648 1 94.95 76 ASN B C 1
ATOM 3103 O O . ASN B 1 76 ? -17.438 9.301 10.108 1 94.95 76 ASN B O 1
ATOM 3107 N N . ILE B 1 77 ? -18.431 11.008 11.209 1 97.24 77 ILE B N 1
ATOM 3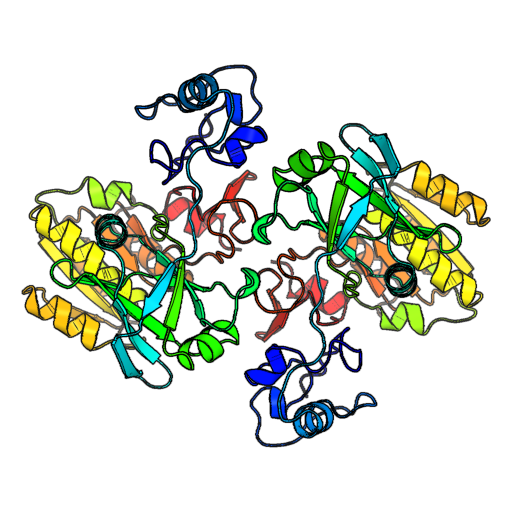108 C CA . ILE B 1 77 ? -17.167 11.697 11.442 1 97.24 77 ILE B CA 1
ATOM 3109 C C . ILE B 1 77 ? -16.995 11.969 12.935 1 97.24 77 ILE B C 1
ATOM 3111 O O . ILE B 1 77 ? -17.869 12.565 13.568 1 97.24 77 ILE B O 1
ATOM 3115 N N . TYR B 1 78 ? -15.83 11.614 13.479 1 98.13 78 TYR B N 1
ATOM 3116 C CA . TYR B 1 78 ? -15.632 11.646 14.924 1 98.13 78 TYR B CA 1
ATOM 3117 C C . TYR B 1 78 ? -14.387 12.447 15.286 1 98.13 78 TYR B C 1
ATOM 3119 O O . TYR B 1 78 ? -13.358 12.343 14.615 1 98.13 78 TYR B O 1
ATOM 3127 N N . LEU B 1 79 ? -14.519 13.225 16.296 1 98.07 79 LEU B N 1
ATOM 3128 C CA . LEU B 1 79 ? -13.386 13.84 16.98 1 98.07 79 LEU B CA 1
ATOM 3129 C C . LEU B 1 79 ? -12.897 12.957 18.123 1 98.07 79 LEU B C 1
ATOM 3131 O O . LEU B 1 79 ? -13.677 12.586 19.003 1 98.07 79 LEU B O 1
ATOM 3135 N N . LEU B 1 80 ? -11.638 12.597 18.074 1 98.54 80 LEU B N 1
ATOM 3136 C CA . LEU B 1 80 ? -11.013 11.852 19.161 1 98.54 80 LEU B CA 1
ATOM 3137 C C . LEU B 1 80 ? -9.981 12.71 19.886 1 98.54 80 LEU B C 1
ATOM 3139 O O . LEU B 1 80 ? -9.149 13.359 19.248 1 98.54 80 LEU B O 1
ATOM 3143 N N . GLU B 1 81 ? -10.126 12.729 21.132 1 98.68 81 GLU B N 1
ATOM 3144 C CA . GLU B 1 81 ? -9.102 13.3 22.002 1 98.68 81 GLU B CA 1
ATOM 3145 C C . GLU B 1 81 ? -8.351 12.209 22.76 1 98.68 81 GLU B C 1
ATOM 3147 O O . GLU B 1 81 ? -8.932 11.513 23.594 1 98.68 81 GLU B O 1
ATOM 3152 N N . ILE B 1 82 ? -7.067 12.175 22.513 1 98.82 82 ILE B N 1
ATOM 3153 C CA . ILE B 1 82 ? -6.263 11.065 23.013 1 98.82 82 ILE B CA 1
ATOM 3154 C C . ILE B 1 82 ? -5.159 11.598 23.925 1 98.82 82 ILE B C 1
ATOM 3156 O O . ILE B 1 82 ? -4.437 12.528 23.558 1 98.82 82 ILE B O 1
ATOM 3160 N N . GLU B 1 83 ? -5.007 11.028 25.07 1 98.71 83 GLU B N 1
ATOM 3161 C CA . GLU B 1 83 ? -3.893 11.355 25.954 1 98.71 83 GLU B CA 1
ATOM 3162 C C . GLU B 1 83 ? -2.604 10.681 25.49 1 98.71 83 GLU B C 1
ATOM 3164 O O . GLU B 1 83 ? -2.549 9.455 25.366 1 98.71 83 GLU B O 1
ATOM 3169 N N . ILE B 1 84 ? -1.61 11.51 25.25 1 98.44 84 ILE B N 1
ATOM 3170 C CA . ILE B 1 84 ? -0.364 10.949 24.74 1 98.44 84 ILE B CA 1
ATOM 3171 C C . ILE B 1 84 ? 0.803 11.409 25.611 1 98.44 84 ILE B C 1
ATOM 3173 O O . ILE B 1 84 ? 0.675 12.367 26.377 1 98.44 84 ILE B O 1
ATOM 3177 N N . PRO B 1 85 ? 1.939 10.732 25.557 1 97.76 85 PRO B N 1
ATOM 3178 C CA . PRO B 1 85 ? 3.115 11.191 26.3 1 97.76 85 PRO B CA 1
ATOM 3179 C C . PRO B 1 85 ? 3.584 12.577 25.864 1 97.76 85 PRO B C 1
ATOM 3181 O O . PRO B 1 85 ? 3.487 12.923 24.684 1 97.76 85 PRO B O 1
ATOM 3184 N N . LYS B 1 86 ? 4.183 13.235 26.758 1 96.99 86 LYS B N 1
ATOM 3185 C CA . LYS B 1 86 ? 4.596 14.618 26.535 1 96.99 86 LYS B CA 1
ATOM 3186 C C . LYS B 1 86 ? 5.6 14.714 25.391 1 96.99 86 LYS B C 1
ATOM 3188 O O . LYS B 1 86 ? 5.512 15.617 24.555 1 96.99 86 LYS B O 1
ATOM 3193 N N . ASN B 1 87 ? 6.516 13.826 25.372 1 95.19 87 ASN B N 1
ATOM 3194 C CA . ASN B 1 87 ? 7.546 13.871 24.34 1 95.19 87 ASN B CA 1
ATOM 3195 C C . ASN B 1 87 ? 6.946 13.736 22.943 1 95.19 87 ASN B C 1
ATOM 3197 O O . ASN B 1 87 ? 7.358 14.435 22.016 1 95.19 87 ASN B O 1
ATOM 3201 N N . LEU B 1 88 ? 5.994 12.885 22.81 1 96.86 88 LEU B N 1
ATOM 3202 C CA . LEU B 1 88 ? 5.322 12.716 21.525 1 96.86 88 LEU B CA 1
ATOM 3203 C C . LEU B 1 88 ? 4.518 13.96 21.165 1 96.86 88 LEU B C 1
ATOM 3205 O O . LEU B 1 88 ? 4.522 14.394 20.011 1 96.86 88 LEU B O 1
ATOM 3209 N N . ALA B 1 89 ? 3.86 14.505 22.131 1 97.21 89 ALA B N 1
ATOM 3210 C CA . ALA B 1 89 ? 3.074 15.716 21.915 1 97.21 89 ALA B CA 1
ATOM 3211 C C . ALA B 1 89 ? 3.94 16.84 21.353 1 97.21 89 ALA B C 1
ATOM 3213 O O . ALA B 1 89 ? 3.55 17.514 20.398 1 97.21 89 ALA B O 1
ATOM 3214 N N . LEU B 1 90 ? 5.128 16.947 21.874 1 94.74 90 LEU B N 1
ATOM 3215 C CA . LEU B 1 90 ? 6.048 18.006 21.471 1 94.74 90 LEU B CA 1
ATOM 3216 C C . LEU B 1 90 ? 6.464 17.838 20.013 1 94.74 90 LEU B C 1
ATOM 3218 O O . LEU B 1 90 ? 6.683 18.825 19.308 1 94.74 90 LEU B O 1
ATOM 3222 N N . GLU B 1 91 ? 6.485 16.658 19.577 1 94.1 91 GLU B N 1
ATOM 3223 C CA . GLU B 1 91 ? 6.959 16.368 18.227 1 94.1 91 GLU B CA 1
ATOM 3224 C C . GLU B 1 91 ? 5.83 16.49 17.207 1 94.1 91 GLU B C 1
ATOM 3226 O O . GLU B 1 91 ? 6.081 16.576 16.003 1 94.1 91 GLU B O 1
ATOM 3231 N N . LEU B 1 92 ? 4.611 16.547 17.653 1 96.76 92 LEU B N 1
ATOM 3232 C CA . LEU B 1 92 ? 3.469 16.461 16.748 1 96.76 92 LEU B CA 1
ATOM 3233 C C . LEU B 1 92 ? 2.861 17.839 16.508 1 96.76 92 LEU B C 1
ATOM 3235 O O . LEU B 1 92 ? 1.907 17.976 15.739 1 96.76 92 LEU B O 1
ATOM 3239 N N . VAL B 1 93 ? 3.431 18.9 17.011 1 93.87 93 VAL B N 1
ATOM 3240 C CA . VAL B 1 93 ? 2.843 20.234 16.944 1 93.87 93 VAL B CA 1
ATOM 3241 C C . VAL B 1 93 ? 3.113 20.849 15.572 1 93.87 93 VAL B C 1
ATOM 3243 O O . VAL B 1 93 ? 2.504 21.856 15.206 1 93.87 93 VAL B O 1
ATOM 3246 N N . HIS B 1 94 ? 3.939 20.266 14.789 1 91.76 94 HIS B N 1
ATOM 3247 C CA . HIS B 1 94 ? 4.384 20.862 13.534 1 91.76 94 HIS B CA 1
ATOM 3248 C C . HIS B 1 94 ? 3.415 20.546 12.4 1 91.76 94 HIS B C 1
ATOM 3250 O O . HIS B 1 94 ? 2.819 19.466 12.369 1 91.76 94 HIS B O 1
ATOM 3256 N N . PRO B 1 95 ? 3.316 21.503 11.446 1 94.96 95 PRO B N 1
ATOM 3257 C CA . PRO B 1 95 ? 2.488 21.205 10.275 1 94.96 95 PRO B CA 1
ATOM 3258 C C . PRO B 1 95 ? 2.941 19.947 9.537 1 94.96 95 PRO B C 1
ATOM 3260 O O . PRO B 1 95 ? 4.143 19.707 9.399 1 94.96 95 PRO B O 1
ATOM 3263 N N . GLY B 1 96 ? 1.989 19.187 9.1 1 96.06 96 GLY B N 1
ATOM 3264 C CA . GLY B 1 96 ? 2.312 17.998 8.328 1 96.06 96 GLY B CA 1
ATOM 3265 C C . GLY B 1 96 ? 2.467 16.755 9.183 1 96.06 96 GLY B C 1
ATOM 3266 O O . GLY B 1 96 ? 2.717 15.665 8.664 1 96.06 96 GLY B O 1
ATOM 3267 N N . SER B 1 97 ? 2.216 16.908 10.487 1 97.49 97 SER B N 1
ATOM 3268 C CA . SER B 1 97 ? 2.346 15.777 11.399 1 97.49 97 SER B CA 1
ATOM 3269 C C . SER B 1 97 ? 1.161 14.825 11.271 1 97.49 97 SER B C 1
ATOM 3271 O O . SER B 1 97 ? 0.019 15.264 11.121 1 97.49 97 SER B O 1
ATOM 3273 N N . TYR B 1 98 ? 1.437 13.556 11.322 1 98.39 98 TYR B N 1
ATOM 3274 C CA . TYR B 1 98 ? 0.406 12.527 11.405 1 98.39 98 TYR B CA 1
ATOM 3275 C C . TYR B 1 98 ? 0.884 11.342 12.237 1 98.39 98 TYR B C 1
ATOM 3277 O O . TYR B 1 98 ? 2.046 11.292 12.646 1 98.39 98 TYR B O 1
ATOM 3285 N N . VAL B 1 99 ? -0.001 10.529 12.585 1 98.63 99 VAL B N 1
ATOM 3286 C CA . VAL B 1 99 ? 0.276 9.331 13.371 1 98.63 99 VAL B CA 1
ATOM 3287 C C . VAL B 1 99 ? -0.43 8.129 12.749 1 98.63 99 VAL B C 1
ATOM 3289 O O . VAL B 1 99 ? -1.344 8.29 11.937 1 98.63 99 VAL B O 1
ATOM 3292 N N . LEU B 1 100 ? 0.061 6.982 13.031 1 98.44 100 LEU B N 1
ATOM 3293 C CA . LEU B 1 100 ? -0.647 5.743 12.728 1 98.44 100 LEU B CA 1
ATOM 3294 C C . LEU B 1 100 ? -1.425 5.251 13.944 1 98.44 100 LEU B C 1
ATOM 3296 O O . LEU B 1 100 ? -0.857 5.087 15.026 1 98.44 100 LEU B O 1
ATOM 3300 N N . LEU B 1 101 ? -2.736 5.024 13.74 1 98.48 101 LEU B N 1
ATOM 3301 C CA . LEU B 1 101 ? -3.598 4.597 14.837 1 98.48 101 LEU B CA 1
ATOM 3302 C C . LEU B 1 101 ? -4.187 3.218 14.561 1 98.48 101 LEU B C 1
ATOM 3304 O O . LEU B 1 101 ? -4.533 2.903 13.42 1 98.48 101 LEU B O 1
ATOM 3308 N N . ARG B 1 102 ? -4.338 2.474 15.542 1 97.24 102 ARG B N 1
ATOM 3309 C CA . ARG B 1 102 ? -5.071 1.213 15.476 1 97.24 102 ARG B CA 1
ATOM 3310 C C . ARG B 1 102 ? -5.727 0.892 16.815 1 97.24 102 ARG B C 1
ATOM 3312 O O . ARG B 1 102 ? -5.247 1.319 17.866 1 97.24 102 ARG B O 1
ATOM 3319 N N . GLY B 1 103 ? -6.803 0.188 16.777 1 96.58 103 GLY B N 1
ATOM 3320 C CA . GLY B 1 103 ? -7.512 -0.176 17.994 1 96.58 103 GLY B CA 1
ATOM 3321 C C . GLY B 1 103 ? -6.691 -1.049 18.924 1 96.58 103 GLY B C 1
ATOM 3322 O O . GLY B 1 103 ? -5.806 -1.781 18.477 1 96.58 103 GLY B O 1
ATOM 3323 N N . GLU B 1 104 ? -7.005 -1.053 20.111 1 96.29 104 GLU B N 1
ATOM 3324 C CA . GLU B 1 104 ? -6.238 -1.746 21.141 1 96.29 104 GLU B CA 1
ATOM 3325 C C . GLU B 1 104 ? -6.301 -3.259 20.951 1 96.29 104 GLU B C 1
ATOM 3327 O O . GLU B 1 104 ? -5.404 -3.983 21.39 1 96.29 104 GLU B O 1
ATOM 3332 N N . ARG B 1 105 ? -7.285 -3.711 20.278 1 92 105 ARG B N 1
ATOM 3333 C CA . ARG B 1 105 ? -7.463 -5.15 20.117 1 92 105 ARG B CA 1
ATOM 3334 C C . ARG B 1 105 ? -6.666 -5.67 18.925 1 92 105 ARG B C 1
ATOM 3336 O O . ARG B 1 105 ? -6.585 -6.88 18.706 1 92 105 ARG B O 1
ATOM 3343 N N . ARG B 1 106 ? -6.122 -4.752 18.191 1 92.82 106 ARG B N 1
ATOM 3344 C CA . ARG B 1 106 ? -5.399 -5.094 16.97 1 92.82 106 ARG B CA 1
ATOM 3345 C C . ARG B 1 106 ? -3.899 -4.88 17.143 1 92.82 106 ARG B C 1
ATOM 3347 O O . ARG B 1 106 ? -3.388 -3.788 16.886 1 92.82 106 ARG B O 1
ATOM 3354 N N . LYS B 1 107 ? -3.179 -5.932 17.344 1 89.61 107 LYS B N 1
ATOM 3355 C CA . LYS B 1 107 ? -1.75 -5.797 17.615 1 89.61 107 LYS B CA 1
ATOM 3356 C C . LYS B 1 107 ? -0.946 -5.755 16.319 1 89.61 107 LYS B C 1
ATOM 3358 O O . LYS B 1 107 ? 0.159 -5.21 16.286 1 89.61 107 LYS B O 1
ATOM 3363 N N . GLU B 1 108 ? -1.486 -6.252 15.286 1 92.51 108 GLU B N 1
ATOM 3364 C CA . GLU B 1 108 ? -0.767 -6.344 14.019 1 92.51 108 GLU B CA 1
ATOM 3365 C C . GLU B 1 108 ? -0.721 -4.993 13.311 1 92.51 108 GLU B C 1
ATOM 3367 O O . GLU B 1 108 ? -1.705 -4.25 13.315 1 92.51 108 GLU B O 1
ATOM 3372 N N . GLU B 1 109 ? 0.322 -4.723 12.595 1 93.87 109 GLU B N 1
ATOM 3373 C CA . GLU B 1 109 ? 0.567 -3.423 11.979 1 93.87 109 GLU B CA 1
ATOM 3374 C C . GLU B 1 109 ? -0.341 -3.204 10.772 1 93.87 109 GLU B C 1
ATOM 3376 O O . GLU B 1 109 ? -0.545 -2.068 10.34 1 93.87 109 GLU B O 1
ATOM 3381 N N . LYS B 1 110 ? -0.802 -4.248 10.286 1 93.79 110 LYS B N 1
ATOM 3382 C CA . LYS B 1 110 ? -1.65 -4.11 9.105 1 93.79 110 LYS B CA 1
ATOM 3383 C C . LYS B 1 110 ? -2.903 -3.298 9.42 1 93.79 110 LYS B C 1
ATOM 3385 O O . LYS B 1 110 ? -3.597 -2.84 8.51 1 93.79 110 LYS B O 1
ATOM 3390 N N . PHE B 1 111 ? -3.247 -3.093 10.671 1 95.65 111 PHE B N 1
ATOM 3391 C CA . PHE B 1 111 ? -4.439 -2.363 11.086 1 95.65 111 PHE B CA 1
ATOM 3392 C C . PHE B 1 111 ? -4.125 -0.885 11.289 1 95.65 111 PHE B C 1
ATOM 3394 O O . PHE B 1 111 ? -5.018 -0.091 11.589 1 95.65 111 PHE B O 1
ATOM 3401 N N . ASN B 1 112 ? -2.893 -0.493 11.068 1 97.25 112 ASN B N 1
ATOM 3402 C CA . ASN B 1 112 ? -2.518 0.909 11.221 1 97.25 112 ASN B CA 1
ATOM 3403 C C . ASN B 1 112 ? -3.247 1.797 10.215 1 97.25 112 ASN B C 1
ATOM 3405 O O . ASN B 1 112 ? -3.365 1.443 9.041 1 97.25 112 ASN B O 1
ATOM 3409 N N . SER B 1 113 ? -3.724 2.903 10.713 1 97.41 113 SER B N 1
ATOM 3410 C CA . SER B 1 113 ? -4.342 3.922 9.871 1 97.41 113 SER B CA 1
ATOM 3411 C C . SER B 1 113 ? -3.652 5.271 10.038 1 97.41 113 SER B C 1
ATOM 3413 O O . SER B 1 113 ? -3.544 5.786 11.153 1 97.41 113 SER B O 1
ATOM 3415 N N . PRO B 1 114 ? -3.168 5.795 8.957 1 97.74 114 PRO B N 1
ATOM 3416 C CA . PRO B 1 114 ? -2.606 7.143 9.063 1 97.74 114 PRO B CA 1
ATOM 3417 C C . PRO B 1 114 ? -3.67 8.208 9.317 1 97.74 114 PRO B C 1
ATOM 3419 O O . PRO B 1 114 ? -4.67 8.271 8.598 1 97.74 114 PRO B O 1
ATOM 3422 N N . ILE B 1 115 ? -3.475 9.006 10.329 1 98.42 115 ILE B N 1
ATOM 3423 C CA . ILE B 1 115 ? -4.431 10.042 10.704 1 98.42 115 ILE B CA 1
ATOM 3424 C C . ILE B 1 115 ? -3.698 11.362 10.934 1 98.42 115 ILE B C 1
ATOM 3426 O O . ILE B 1 115 ? -2.71 11.41 11.671 1 98.42 115 ILE B O 1
ATOM 3430 N N . SER B 1 116 ? -4.196 12.386 10.329 1 98.03 116 SER B N 1
ATOM 3431 C CA . SER B 1 116 ? -3.602 13.71 10.481 1 98.03 116 SER B CA 1
ATOM 3432 C C . SER B 1 116 ? -3.778 14.235 11.902 1 98.03 116 SER B C 1
ATOM 3434 O O . SER B 1 116 ? -4.829 14.039 12.516 1 98.03 116 SER B O 1
ATOM 3436 N N . VAL B 1 117 ? -2.783 14.928 12.382 1 98.24 117 VAL B N 1
ATOM 3437 C CA . VAL B 1 117 ? -2.876 15.621 13.662 1 98.24 117 VAL B CA 1
ATOM 3438 C C . VAL B 1 117 ? -3.603 16.951 13.479 1 98.24 117 VAL B C 1
ATOM 3440 O O . VAL B 1 117 ? -3.133 17.828 12.75 1 98.24 117 VAL B O 1
ATOM 3443 N N . MET B 1 118 ? -4.659 17.076 14.09 1 97.91 118 MET B N 1
ATOM 3444 C CA . MET B 1 118 ? -5.396 18.333 13.989 1 97.91 118 MET B CA 1
ATOM 3445 C C . MET B 1 118 ? -4.841 19.368 14.962 1 97.91 118 MET B C 1
ATOM 3447 O O . MET B 1 118 ? -4.606 20.517 14.585 1 97.91 118 MET B O 1
ATOM 3451 N N . ASN B 1 119 ? -4.673 18.863 16.168 1 96.25 119 ASN B N 1
ATOM 3452 C CA . ASN B 1 119 ? -4.245 19.781 17.219 1 96.25 119 ASN B CA 1
ATOM 3453 C C . ASN B 1 119 ? -3.602 19.038 18.385 1 96.25 119 ASN B C 1
ATOM 3455 O O . ASN B 1 119 ? -3.899 17.865 18.619 1 96.25 119 ASN B O 1
ATOM 3459 N N . ILE B 1 120 ? -2.704 19.741 19.046 1 97.24 120 ILE B N 1
ATOM 3460 C CA . ILE B 1 120 ? -2.093 19.251 20.277 1 97.24 120 ILE B CA 1
ATOM 3461 C C . ILE B 1 120 ? -2.306 20.266 21.398 1 97.24 120 ILE B C 1
ATOM 3463 O O . ILE B 1 120 ? -1.97 21.443 21.25 1 97.24 120 ILE B O 1
ATOM 3467 N N . ASN B 1 121 ? -2.918 19.81 22.406 1 96.31 121 ASN B N 1
ATOM 3468 C CA . ASN B 1 121 ? -2.899 20.569 23.651 1 96.31 121 ASN B CA 1
ATOM 3469 C C . ASN B 1 121 ? -1.711 20.181 24.527 1 96.31 121 ASN B C 1
ATOM 3471 O O . ASN B 1 121 ? -1.733 19.138 25.183 1 96.31 121 ASN B O 1
ATOM 3475 N N . LEU B 1 122 ? -0.728 20.932 24.56 1 95.31 122 LEU B N 1
ATOM 3476 C CA . LEU B 1 122 ? 0.521 20.604 25.238 1 95.31 122 LEU B CA 1
ATOM 3477 C C . LEU B 1 122 ? 0.339 20.621 26.752 1 95.31 122 LEU B C 1
ATOM 3479 O O . LEU B 1 122 ? 1.023 19.89 27.472 1 95.31 122 LEU B O 1
ATOM 3483 N N . ASP B 1 123 ? -0.552 21.434 27.267 1 96.15 123 ASP B N 1
ATOM 3484 C CA . ASP B 1 123 ? -0.777 21.534 28.705 1 96.15 123 ASP B CA 1
ATOM 3485 C C . ASP B 1 123 ? -1.356 20.235 29.262 1 96.15 123 ASP B C 1
ATOM 3487 O O . ASP B 1 123 ? -1.008 19.818 30.368 1 96.15 123 ASP B O 1
ATOM 3491 N N . GLU B 1 124 ? -2.145 19.611 28.452 1 97.29 124 GLU B N 1
ATOM 3492 C CA . GLU B 1 124 ? -2.82 18.402 28.915 1 97.29 124 GLU B CA 1
ATOM 3493 C C . GLU B 1 124 ? -2.293 17.165 28.193 1 97.29 124 GLU B C 1
ATOM 3495 O O . GLU B 1 124 ? -2.692 16.041 28.504 1 97.29 124 GLU B O 1
ATOM 3500 N N . ASN B 1 125 ? -1.42 17.369 27.239 1 97.76 125 ASN B N 1
ATOM 3501 C CA . ASN B 1 125 ? -0.882 16.296 26.41 1 97.76 125 ASN B CA 1
ATOM 3502 C C . ASN B 1 125 ? -1.991 15.536 25.688 1 97.76 125 ASN B C 1
ATOM 3504 O O . ASN B 1 125 ? -2.046 14.306 25.747 1 97.76 125 ASN B O 1
ATOM 3508 N N . ILE B 1 126 ? -2.833 16.302 25.057 1 98.61 126 ILE B N 1
ATOM 3509 C CA . ILE B 1 126 ? -3.963 15.711 24.348 1 98.61 126 ILE B CA 1
ATOM 3510 C C . ILE B 1 126 ? -3.772 15.879 22.843 1 98.61 126 ILE B C 1
ATOM 3512 O O . ILE B 1 126 ? -3.549 16.991 22.359 1 98.61 126 ILE B O 1
ATOM 3516 N N . LEU B 1 127 ? -3.848 14.822 22.184 1 98.7 127 LEU B N 1
ATOM 3517 C CA . LEU B 1 127 ? -3.876 14.779 20.726 1 98.7 127 LEU B CA 1
ATOM 3518 C C . LEU B 1 127 ? -5.312 14.777 20.21 1 98.7 127 LEU B C 1
ATOM 3520 O O . LEU B 1 127 ? -6.122 13.942 20.62 1 98.7 127 LEU B O 1
ATOM 3524 N N . SER B 1 128 ? -5.658 15.701 19.362 1 98.52 128 SER B N 1
ATOM 3525 C CA . SER B 1 128 ? -6.968 15.739 18.72 1 98.52 128 SER B CA 1
ATOM 3526 C C . SER B 1 128 ? -6.883 15.294 17.263 1 98.52 128 SER B C 1
ATOM 3528 O O . SER B 1 128 ? -6.097 15.841 16.487 1 98.52 128 SER B O 1
ATOM 3530 N N . VAL B 1 129 ? -7.709 14.336 16.93 1 98.44 129 VAL B N 1
ATOM 3531 C CA . VAL B 1 129 ? -7.776 13.861 15.552 1 98.44 129 VAL B CA 1
ATOM 3532 C C . VAL B 1 129 ? -9.235 13.731 15.121 1 98.44 129 VAL B C 1
ATOM 3534 O O . VAL B 1 129 ? -10.128 13.596 15.961 1 98.44 129 VAL B O 1
ATOM 3537 N N . VAL B 1 130 ? -9.452 13.827 13.828 1 98.17 130 VAL B N 1
ATOM 3538 C CA . VAL B 1 130 ? -10.769 13.608 13.237 1 98.17 130 VAL B CA 1
ATOM 3539 C C . VAL B 1 130 ? -10.729 12.384 12.325 1 98.17 130 VAL B C 1
ATOM 3541 O O . VAL B 1 130 ? -9.841 12.263 11.477 1 98.17 130 VAL B O 1
ATOM 3544 N N . ILE B 1 131 ? -11.654 11.479 12.516 1 97.75 131 ILE B N 1
ATOM 3545 C CA . ILE B 1 131 ? -11.673 10.219 11.781 1 97.75 131 ILE B CA 1
ATOM 3546 C C . ILE B 1 131 ? -13.044 10.016 11.141 1 97.75 131 ILE B C 1
ATOM 3548 O O . ILE B 1 131 ? -14.074 10.165 11.803 1 97.75 131 ILE B O 1
ATOM 3552 N N . GLU B 1 132 ? -13.018 9.786 9.883 1 96.52 132 GLU B N 1
ATOM 3553 C CA . GLU B 1 132 ? -14.233 9.365 9.192 1 96.52 132 GLU B CA 1
ATOM 3554 C C . GLU B 1 132 ? -14.376 7.846 9.204 1 96.52 132 GLU B C 1
ATOM 3556 O O . GLU B 1 132 ? -13.431 7.125 8.877 1 96.52 132 GLU B O 1
ATOM 3561 N N . GLU B 1 133 ? -15.475 7.384 9.641 1 95.44 133 GLU B N 1
ATOM 3562 C CA . GLU B 1 133 ? -15.764 5.954 9.677 1 95.44 133 GLU B CA 1
ATOM 3563 C C . GLU B 1 133 ? -16.087 5.421 8.284 1 95.44 133 GLU B C 1
ATOM 3565 O O . GLU B 1 133 ? -17.255 5.339 7.9 1 95.44 133 GLU B O 1
ATOM 3570 N N . ILE B 1 134 ? -15.109 4.976 7.569 1 91.32 134 ILE B N 1
ATOM 3571 C CA . ILE B 1 134 ? -15.316 4.641 6.165 1 91.32 134 ILE B CA 1
ATOM 3572 C C . ILE B 1 134 ? -14.885 3.198 5.91 1 91.32 134 ILE B C 1
ATOM 3574 O O . ILE B 1 134 ? -15.557 2.462 5.184 1 91.32 134 ILE B O 1
ATOM 3578 N N . GLY B 1 135 ? -13.823 2.772 6.443 1 92.24 135 GLY B N 1
ATOM 3579 C CA . GLY B 1 135 ? -13.274 1.459 6.144 1 92.24 135 GLY B CA 1
ATOM 3580 C C . GLY B 1 135 ? -13.124 0.581 7.372 1 92.24 135 GLY B C 1
ATOM 3581 O O . GLY B 1 135 ? -13.459 0.997 8.483 1 92.24 135 GLY B O 1
ATOM 3582 N N . PRO B 1 136 ? -12.677 -0.66 7.137 1 93.76 136 PRO B N 1
ATOM 3583 C CA . PRO B 1 136 ? -12.594 -1.623 8.238 1 93.76 136 PRO B CA 1
ATOM 3584 C C . PRO B 1 136 ? -11.716 -1.131 9.387 1 93.76 136 PRO B C 1
ATOM 3586 O O . PRO B 1 136 ? -12.052 -1.334 10.556 1 93.76 136 PRO B O 1
ATOM 3589 N N . LYS B 1 137 ? -10.668 -0.497 9.118 1 96.19 137 LYS B N 1
ATOM 3590 C CA . LYS B 1 137 ? -9.731 -0.081 10.158 1 96.19 137 LYS B CA 1
ATOM 3591 C C . LYS B 1 137 ? -10.322 1.032 11.018 1 96.19 137 LYS B C 1
ATOM 3593 O O . LYS B 1 137 ? -10.255 0.976 12.247 1 96.19 137 LYS B O 1
ATOM 3598 N N . THR B 1 138 ? -10.89 2.04 10.352 1 96.88 138 THR B N 1
ATOM 3599 C CA . THR B 1 138 ? -11.427 3.167 11.106 1 96.88 138 THR B CA 1
ATOM 3600 C C . THR B 1 138 ? -12.691 2.761 11.858 1 96.88 138 THR B C 1
ATOM 3602 O O . THR B 1 138 ? -12.918 3.205 12.986 1 96.88 138 THR B O 1
ATOM 3605 N N . LYS B 1 139 ? -13.523 1.887 11.271 1 95.88 139 LYS B N 1
ATOM 3606 C CA . LYS B 1 139 ? -14.692 1.359 11.968 1 95.88 139 LYS B CA 1
ATOM 3607 C C . LYS B 1 139 ? -14.286 0.608 13.233 1 95.88 139 LYS B C 1
ATOM 3609 O O . LYS B 1 139 ? -14.882 0.801 14.294 1 95.88 139 LYS B O 1
ATOM 3614 N N . ASP B 1 140 ? -13.26 -0.179 13.101 1 95.38 140 ASP B N 1
ATOM 3615 C CA . ASP B 1 140 ? -12.773 -0.948 14.243 1 95.38 140 ASP B CA 1
ATOM 3616 C C . ASP B 1 140 ? -12.184 -0.03 15.312 1 95.38 140 ASP B C 1
ATOM 3618 O O . ASP B 1 140 ? -12.476 -0.184 16.499 1 95.38 140 ASP B O 1
ATOM 3622 N N . LEU B 1 141 ? -11.395 0.852 14.862 1 96.55 141 LEU B N 1
ATOM 3623 C CA . LEU B 1 141 ? -10.713 1.792 15.744 1 96.55 141 LEU B CA 1
ATOM 3624 C C . LEU B 1 141 ? -11.712 2.538 16.622 1 96.55 141 LEU B C 1
ATOM 3626 O O . LEU B 1 141 ? -11.492 2.697 17.825 1 96.55 141 LEU B O 1
ATOM 3630 N N . LEU B 1 142 ? -12.825 2.942 16.103 1 96.78 142 LEU B N 1
ATOM 3631 C CA . LEU B 1 142 ? -13.799 3.805 16.763 1 96.78 142 LEU B CA 1
ATOM 3632 C C . LEU B 1 142 ? -14.609 3.023 17.791 1 96.78 142 LEU B C 1
ATOM 3634 O O . LEU B 1 142 ? -15.33 3.613 18.599 1 96.78 142 LEU B O 1
ATOM 3638 N N . LYS B 1 143 ? -14.435 1.71 17.855 1 95.37 143 LYS B N 1
ATOM 3639 C CA . LYS B 1 143 ? -15.132 0.873 18.827 1 95.37 143 LYS B CA 1
ATOM 3640 C C . LYS B 1 143 ? -14.288 0.668 20.082 1 95.37 143 LYS B C 1
ATOM 3642 O O . LYS B 1 143 ? -14.726 0.017 21.032 1 95.37 143 LYS B O 1
ATOM 3647 N N . ASN B 1 144 ? -13.116 1.272 20.146 1 96.44 144 ASN B N 1
ATOM 3648 C CA . ASN B 1 144 ? -12.169 1.01 21.226 1 96.44 144 ASN B CA 1
ATOM 3649 C C . ASN B 1 144 ? -12.092 2.183 22.199 1 96.44 144 ASN B C 1
ATOM 3651 O O . ASN B 1 144 ? -12.43 3.314 21.844 1 96.44 144 ASN B O 1
ATOM 3655 N N . LYS B 1 145 ? -11.65 1.896 23.414 1 97.23 145 LYS B N 1
ATOM 3656 C CA . LYS B 1 145 ? -11.425 2.922 24.429 1 97.23 145 LYS B CA 1
ATOM 3657 C C . LYS B 1 145 ? -9.964 3.362 24.451 1 97.23 145 LYS B C 1
ATOM 3659 O O . LYS B 1 145 ? -9.636 4.415 25.002 1 97.23 145 LYS B O 1
ATOM 3664 N N . LYS B 1 146 ? -9.128 2.484 23.986 1 98.32 146 LYS B N 1
ATOM 3665 C CA . LYS B 1 146 ? -7.707 2.775 23.823 1 98.32 146 LYS B CA 1
ATOM 3666 C C . LYS B 1 146 ? -7.262 2.55 22.381 1 98.32 146 LYS B C 1
ATOM 3668 O O . LYS B 1 146 ? -7.951 1.877 21.611 1 98.32 146 LYS B O 1
ATOM 3673 N N . VAL B 1 147 ? -6.148 3.172 22.078 1 98.45 147 VAL B N 1
ATOM 3674 C CA . VAL B 1 147 ? -5.593 3.004 20.739 1 98.45 147 VAL B CA 1
ATOM 3675 C C . VAL B 1 147 ? -4.07 2.917 20.819 1 98.45 147 VAL B C 1
ATOM 3677 O O . VAL B 1 147 ? -3.452 3.535 21.688 1 98.45 147 VAL B O 1
ATOM 3680 N N . TYR B 1 148 ? -3.514 2.123 19.961 1 98.43 148 TYR B N 1
ATOM 3681 C CA . TYR B 1 148 ? -2.078 2.193 19.711 1 98.43 148 TYR B CA 1
ATOM 3682 C C . TYR B 1 148 ? -1.74 3.365 18.798 1 98.43 148 TYR B C 1
ATOM 3684 O O . TYR B 1 148 ? -2.408 3.584 17.785 1 98.43 148 TYR B O 1
ATOM 3692 N N . ILE B 1 149 ? -0.726 4.111 19.228 1 98.55 149 ILE B N 1
ATOM 3693 C CA . ILE B 1 149 ? -0.242 5.231 18.428 1 98.55 149 ILE B CA 1
ATOM 3694 C C . ILE B 1 149 ? 1.214 4.995 18.036 1 98.55 149 ILE B C 1
ATOM 3696 O O . ILE B 1 149 ? 2.048 4.673 18.886 1 98.55 149 ILE B O 1
ATOM 3700 N N . LYS B 1 150 ? 1.445 5.095 16.839 1 97.71 150 LYS B N 1
ATOM 3701 C CA . LYS B 1 150 ? 2.813 5.089 16.327 1 97.71 150 LYS B CA 1
ATOM 3702 C C . LYS B 1 150 ? 3.146 6.405 15.632 1 97.71 150 LYS B C 1
ATOM 3704 O O . LYS B 1 150 ? 2.418 6.843 14.738 1 97.71 150 LYS B O 1
ATOM 3709 N N . GLY B 1 151 ? 4.182 7.098 15.974 1 96.7 151 GLY B N 1
ATOM 3710 C CA . GLY B 1 151 ? 4.62 8.385 15.458 1 96.7 151 GLY B CA 1
ATOM 3711 C C . GLY B 1 151 ? 5.822 8.945 16.194 1 96.7 151 GLY B C 1
ATOM 3712 O O . GLY B 1 151 ? 6.422 8.261 17.026 1 96.7 151 GLY B O 1
ATOM 3713 N N . PRO B 1 152 ? 6.344 10.086 15.869 1 96.95 152 PRO B N 1
ATOM 3714 C CA . PRO B 1 152 ? 5.717 11.035 14.947 1 96.95 152 PRO B CA 1
ATOM 3715 C C . PRO B 1 152 ? 6.143 10.818 13.496 1 96.95 152 PRO B C 1
ATOM 3717 O O . PRO B 1 152 ? 7.25 10.338 13.24 1 96.95 152 PRO B O 1
ATOM 3720 N N . TYR B 1 153 ? 5.22 11.177 12.573 1 97.85 153 TYR B N 1
ATOM 3721 C CA . TYR B 1 153 ? 5.529 11.292 11.152 1 97.85 153 TYR B CA 1
ATOM 3722 C C . TYR B 1 153 ? 5.309 12.717 10.659 1 97.85 153 TYR B C 1
ATOM 3724 O O . TYR B 1 153 ? 4.437 13.428 11.165 1 97.85 153 TYR B O 1
ATOM 3732 N N . GLY B 1 154 ? 6.119 13.153 9.673 1 96.18 154 GLY B N 1
ATOM 3733 C CA . GLY B 1 154 ? 6.125 14.589 9.438 1 96.18 154 GLY B CA 1
ATOM 3734 C C . GLY B 1 154 ? 5.892 14.957 7.985 1 96.18 154 GLY B C 1
ATOM 3735 O O . GLY B 1 154 ? 6.018 16.123 7.607 1 96.18 154 GLY B O 1
ATOM 3736 N N . ASN B 1 155 ? 5.49 13.954 7.123 1 96.82 155 ASN B N 1
ATOM 3737 C CA . ASN B 1 155 ? 5.381 14.273 5.703 1 96.82 155 ASN B CA 1
ATOM 3738 C C . ASN B 1 155 ? 3.926 14.296 5.244 1 96.82 155 ASN B C 1
ATOM 3740 O O . ASN B 1 155 ? 3.594 13.749 4.191 1 96.82 155 ASN B O 1
ATOM 3744 N N . GLY B 1 156 ? 3.13 14.927 6.038 1 98.05 156 GLY B N 1
ATOM 3745 C CA . GLY B 1 156 ? 1.727 15.059 5.678 1 98.05 156 GLY B CA 1
ATOM 3746 C C . GLY B 1 156 ? 1.459 16.223 4.742 1 98.05 156 GLY B C 1
ATOM 3747 O O . GLY B 1 156 ? 0.339 16.387 4.252 1 98.05 156 GLY B O 1
ATOM 3748 N N . ILE B 1 157 ? 2.458 17.056 4.492 1 98 157 ILE B N 1
ATOM 3749 C CA . ILE B 1 157 ? 2.343 18.223 3.624 1 98 157 ILE B CA 1
ATOM 3750 C C . ILE B 1 157 ? 3.544 18.285 2.682 1 98 157 ILE B C 1
ATOM 3752 O O . ILE B 1 157 ? 4.683 18.073 3.104 1 98 157 ILE B O 1
ATOM 3756 N N . PHE B 1 158 ? 3.251 18.447 1.401 1 97.63 158 PHE B N 1
ATOM 3757 C CA . PHE B 1 158 ? 4.299 18.803 0.452 1 97.63 158 PHE B CA 1
ATOM 3758 C C . PHE B 1 158 ? 4.521 20.31 0.43 1 97.63 158 PHE B C 1
ATOM 3760 O O . PHE B 1 158 ? 3.562 21.084 0.467 1 97.63 158 PHE B O 1
ATOM 3767 N N . GLY B 1 159 ? 5.818 20.726 0.375 1 96.33 159 GLY B N 1
ATOM 3768 C CA . GLY B 1 159 ? 6.135 22.145 0.373 1 96.33 159 GLY B CA 1
ATOM 3769 C C . GLY B 1 159 ? 6.288 22.725 1.766 1 96.33 159 GLY B C 1
ATOM 3770 O O . GLY B 1 159 ? 5.987 23.899 1.993 1 96.33 159 GLY B O 1
ATOM 3771 N N . LEU B 1 160 ? 6.663 21.888 2.697 1 93.85 160 LEU B N 1
ATOM 3772 C CA . LEU B 1 160 ? 6.849 22.308 4.081 1 93.85 160 LEU B CA 1
ATOM 3773 C C . LEU B 1 160 ? 7.847 23.457 4.171 1 93.85 160 LEU B C 1
ATOM 3775 O O . LEU B 1 160 ? 7.703 24.347 5.012 1 93.85 160 LEU B O 1
ATOM 3779 N N . LYS B 1 161 ? 8.809 23.449 3.309 1 91.36 161 LYS B N 1
ATOM 3780 C CA . LYS B 1 161 ? 9.845 24.477 3.326 1 91.36 161 LYS B CA 1
ATOM 3781 C C . LYS B 1 161 ? 9.243 25.868 3.15 1 91.36 161 LYS B C 1
ATOM 3783 O O . LYS B 1 161 ? 9.711 26.834 3.756 1 91.36 161 LYS B O 1
ATOM 3788 N N . TYR B 1 162 ? 8.211 25.958 2.436 1 93.92 162 TYR B N 1
ATOM 3789 C CA . TYR B 1 162 ? 7.586 27.251 2.183 1 93.92 162 TYR B CA 1
ATOM 3790 C C . TYR B 1 162 ? 6.844 27.75 3.417 1 93.92 162 TYR B C 1
ATOM 3792 O O . TYR B 1 162 ? 6.8 28.954 3.678 1 93.92 162 TYR B O 1
ATOM 3800 N N . LEU B 1 163 ? 6.301 26.805 4.164 1 92.06 163 LEU B N 1
ATOM 3801 C CA . LEU B 1 163 ? 5.599 27.152 5.395 1 92.06 163 LEU B CA 1
ATOM 3802 C C . LEU B 1 163 ? 6.581 27.598 6.473 1 92.06 163 LEU B C 1
ATOM 3804 O O . LEU B 1 163 ? 6.275 28.489 7.268 1 92.06 163 LEU B O 1
ATOM 3808 N N . LYS B 1 164 ? 7.696 27.036 6.436 1 86.44 164 LYS B N 1
ATOM 3809 C CA . LYS B 1 164 ? 8.682 27.291 7.482 1 86.44 164 LYS B CA 1
ATOM 3810 C C . LYS B 1 164 ? 9.47 28.566 7.196 1 86.44 164 LYS B C 1
ATOM 3812 O O . LYS B 1 164 ? 9.947 29.227 8.12 1 86.44 164 LYS B O 1
ATOM 3817 N N . LYS B 1 165 ? 9.513 29.007 6.001 1 88.95 165 LYS B N 1
ATOM 3818 C CA . LYS B 1 165 ? 10.399 30.097 5.599 1 88.95 165 LYS B CA 1
ATOM 3819 C C . LYS B 1 165 ? 9.65 31.425 5.555 1 88.95 165 LYS B C 1
ATOM 3821 O O . LYS B 1 165 ? 10.268 32.491 5.507 1 88.95 165 LYS B O 1
ATOM 3826 N N . ILE B 1 166 ? 8.412 31.421 5.707 1 91.61 166 ILE B N 1
ATOM 3827 C CA . ILE B 1 166 ? 7.622 32.627 5.487 1 91.61 166 ILE B CA 1
ATOM 3828 C C . ILE B 1 166 ? 7.483 33.4 6.797 1 91.61 166 ILE B C 1
ATOM 3830 O O . ILE B 1 166 ? 7.206 32.812 7.845 1 91.61 166 ILE B O 1
ATOM 3834 N N . LYS B 1 167 ? 7.816 34.706 6.811 1 93.95 167 LYS B N 1
ATOM 3835 C CA . LYS B 1 167 ? 7.708 35.603 7.957 1 93.95 167 LYS B CA 1
ATOM 3836 C C . LYS B 1 167 ? 7.248 36.993 7.526 1 93.95 167 LYS B C 1
ATOM 3838 O O . LYS B 1 167 ? 7.737 37.534 6.532 1 93.95 167 LYS B O 1
ATOM 3843 N N . ASP B 1 168 ? 6.305 37.547 8.257 1 95.19 168 ASP B N 1
ATOM 3844 C CA . ASP B 1 168 ? 5.796 38.895 8.024 1 95.19 168 ASP B CA 1
ATOM 3845 C C . ASP B 1 168 ? 5.297 39.053 6.59 1 95.19 168 ASP B C 1
ATOM 3847 O O . ASP B 1 168 ? 5.611 40.041 5.923 1 95.19 168 ASP B O 1
ATOM 3851 N N . LYS B 1 169 ? 4.656 38.04 6.161 1 94.89 169 LYS B N 1
ATOM 3852 C CA . LYS B 1 169 ? 4.158 38.025 4.788 1 94.89 169 LYS B CA 1
ATOM 3853 C C . LYS B 1 169 ? 2.688 37.619 4.741 1 94.89 169 LYS B C 1
ATOM 3855 O O . LYS B 1 169 ? 2.04 37.49 5.782 1 94.89 169 LYS B O 1
ATOM 3860 N N . LYS B 1 170 ? 2.18 37.572 3.536 1 95.02 170 LYS B N 1
ATOM 3861 C CA . LYS B 1 170 ? 0.772 37.243 3.334 1 95.02 170 LYS B CA 1
ATOM 3862 C C . LYS B 1 170 ? 0.608 35.812 2.831 1 95.02 170 LYS B C 1
ATOM 3864 O O . LYS B 1 170 ? 1.282 35.4 1.885 1 95.02 170 LYS B O 1
ATOM 3869 N N . ALA B 1 171 ? -0.269 35.094 3.53 1 95.8 171 ALA B N 1
ATOM 3870 C CA . ALA B 1 171 ? -0.547 33.711 3.151 1 95.8 171 ALA B CA 1
ATOM 3871 C C . ALA B 1 171 ? -2.046 33.479 2.987 1 95.8 171 ALA B C 1
ATOM 3873 O O . ALA B 1 171 ? -2.849 33.99 3.77 1 95.8 171 ALA B O 1
ATOM 3874 N N . ILE B 1 172 ? -2.411 32.712 1.968 1 96.27 172 ILE B N 1
ATOM 3875 C CA . ILE B 1 172 ? -3.792 32.296 1.75 1 96.27 172 ILE B CA 1
ATOM 3876 C C . ILE B 1 172 ? -3.902 30.779 1.892 1 96.27 172 ILE B C 1
ATOM 3878 O O . ILE B 1 172 ? -3.132 30.035 1.282 1 96.27 172 ILE B O 1
ATOM 3882 N N . LEU B 1 173 ? -4.794 30.377 2.713 1 97.38 173 LEU B N 1
ATOM 3883 C CA . LEU B 1 173 ? -5.087 28.961 2.903 1 97.38 173 LEU B CA 1
ATOM 3884 C C . LEU B 1 173 ? -6.439 28.599 2.298 1 97.38 173 LEU B C 1
ATOM 3886 O O . LEU B 1 173 ? -7.434 29.288 2.536 1 97.38 173 LEU B O 1
ATOM 3890 N N . MET B 1 174 ? -6.485 27.559 1.53 1 96.72 174 MET B N 1
ATOM 3891 C CA . MET B 1 174 ? -7.712 27.068 0.908 1 96.72 174 MET B CA 1
ATOM 3892 C C . MET B 1 174 ? -7.963 25.61 1.278 1 96.72 174 MET B C 1
ATOM 3894 O O . MET B 1 174 ? -7.028 24.81 1.335 1 96.72 174 MET B O 1
ATOM 3898 N N . THR B 1 175 ? -9.243 25.317 1.557 1 97.54 175 THR B N 1
ATOM 3899 C CA . THR B 1 175 ? -9.505 23.947 1.985 1 97.54 175 THR B CA 1
ATOM 3900 C C . THR B 1 175 ? -10.876 23.482 1.501 1 97.54 175 THR B C 1
ATOM 3902 O O . THR B 1 175 ? -11.744 24.303 1.197 1 97.54 175 THR B O 1
ATOM 3905 N N . ARG B 1 176 ? -10.948 22.194 1.366 1 95.77 176 ARG B N 1
ATOM 3906 C CA . ARG B 1 176 ? -12.201 21.505 1.075 1 95.77 176 ARG B CA 1
ATOM 3907 C C . ARG B 1 176 ? -12.299 20.196 1.851 1 95.77 176 ARG B C 1
ATOM 3909 O O . ARG B 1 176 ? -11.373 19.382 1.825 1 95.77 176 ARG B O 1
ATOM 3916 N N . GLY B 1 177 ? -13.38 20.032 2.573 1 93.65 177 GLY B N 1
ATOM 3917 C CA . GLY B 1 177 ? -13.682 18.752 3.195 1 93.65 177 GLY B CA 1
ATOM 3918 C C . GLY B 1 177 ? -12.874 18.494 4.452 1 93.65 177 GLY B C 1
ATOM 3919 O O . GLY B 1 177 ? -12.609 19.415 5.227 1 93.65 177 GLY B O 1
ATOM 3920 N N . LEU B 1 178 ? -12.524 17.254 4.717 1 94.99 178 LEU B N 1
ATOM 3921 C CA . LEU B 1 178 ? -11.909 16.801 5.96 1 94.99 178 LEU B CA 1
ATOM 3922 C C . LEU B 1 178 ? -10.474 17.305 6.071 1 94.99 178 LEU B C 1
ATOM 3924 O O . LEU B 1 178 ? -9.915 17.364 7.169 1 94.99 178 LEU B O 1
ATOM 3928 N N . SER B 1 179 ? -9.906 17.679 4.981 1 96.34 179 SER B N 1
ATOM 3929 C CA . SER B 1 179 ? -8.52 18.137 4.984 1 96.34 179 SER B CA 1
ATOM 3930 C C . SER B 1 179 ? -8.369 19.438 5.764 1 96.34 179 SER B C 1
ATOM 3932 O O . SER B 1 179 ? -7.253 19.848 6.089 1 96.34 179 SER B O 1
ATOM 3934 N N . SER B 1 180 ? -9.482 20.075 6.132 1 96.75 180 SER B N 1
ATOM 3935 C CA . SER B 1 180 ? -9.451 21.317 6.897 1 96.75 180 SER B CA 1
ATOM 3936 C C . SER B 1 180 ? -8.777 21.116 8.25 1 96.75 180 SER B C 1
ATOM 3938 O O . SER B 1 180 ? -8.31 22.076 8.866 1 96.75 180 SER B O 1
ATOM 3940 N N . VAL B 1 181 ? -8.658 19.877 8.683 1 97.36 181 VAL B N 1
ATOM 3941 C CA . VAL B 1 181 ? -8.056 19.581 9.979 1 97.36 181 VAL B CA 1
ATOM 3942 C C . VAL B 1 181 ? -6.6 20.042 9.989 1 97.36 181 VAL B C 1
ATOM 3944 O O . VAL B 1 181 ? -6.055 20.372 11.045 1 97.36 181 VAL B O 1
ATOM 3947 N N . THR B 1 182 ? -6.007 20.107 8.875 1 97.13 182 THR B N 1
ATOM 3948 C CA . THR B 1 182 ? -4.593 20.452 8.774 1 97.13 182 THR B CA 1
ATOM 3949 C C . THR B 1 182 ? -4.39 21.955 8.94 1 97.13 182 THR B C 1
ATOM 3951 O O . THR B 1 182 ? -3.271 22.413 9.183 1 97.13 182 THR B O 1
ATOM 3954 N N . LEU B 1 183 ? -5.417 22.735 8.839 1 97.44 183 LEU B N 1
ATOM 3955 C CA . LEU B 1 183 ? -5.311 24.19 8.862 1 97.44 183 LEU B CA 1
ATOM 3956 C C . LEU B 1 183 ? -4.889 24.683 10.242 1 97.44 183 LEU B C 1
ATOM 3958 O O . LEU B 1 183 ? -4.254 25.733 10.363 1 97.44 183 LEU B O 1
ATOM 3962 N N . VAL B 1 184 ? -5.224 23.921 11.257 1 96.61 184 VAL B N 1
ATOM 3963 C CA . VAL B 1 184 ? -4.987 24.387 12.619 1 96.61 184 VAL B CA 1
ATOM 3964 C C . VAL B 1 184 ? -3.488 24.55 12.857 1 96.61 184 VAL B C 1
ATOM 3966 O O . VAL B 1 184 ? -3.016 25.649 13.156 1 96.61 184 VAL B O 1
ATOM 3969 N N . ASN B 1 185 ? -2.756 23.515 12.598 1 95.37 185 ASN B N 1
ATOM 3970 C CA . ASN B 1 185 ? -1.318 23.566 12.837 1 95.37 185 ASN B CA 1
ATOM 3971 C C . ASN B 1 185 ? -0.615 24.48 11.837 1 95.37 185 ASN B C 1
ATOM 3973 O O . ASN B 1 185 ? 0.357 25.154 12.182 1 95.37 185 ASN B O 1
ATOM 3977 N N . VAL B 1 186 ? -1.1 24.479 10.647 1 97.06 186 VAL B N 1
ATOM 3978 C CA . VAL B 1 186 ? -0.512 25.35 9.635 1 97.06 186 VAL B CA 1
ATOM 3979 C C . VAL B 1 186 ? -0.705 26.811 10.035 1 97.06 186 VAL B C 1
ATOM 3981 O O . VAL B 1 186 ? 0.238 27.604 9.991 1 97.06 186 VAL B O 1
ATOM 3984 N N . THR B 1 187 ? -1.91 27.145 10.469 1 96.97 187 THR B N 1
ATOM 3985 C CA . THR B 1 187 ? -2.218 28.507 10.893 1 96.97 187 THR B CA 1
ATOM 3986 C C . THR B 1 187 ? -1.384 28.894 12.112 1 96.97 187 THR B C 1
ATOM 3988 O O . THR B 1 187 ? -0.838 29.998 12.171 1 96.97 187 THR B O 1
ATOM 3991 N N . ASN B 1 188 ? -1.275 27.958 13.074 1 94.19 188 ASN B N 1
ATOM 3992 C CA . ASN B 1 188 ? -0.446 28.222 14.245 1 94.19 188 ASN B CA 1
ATOM 3993 C C . ASN B 1 188 ? 0.978 28.602 13.849 1 94.19 188 ASN B C 1
ATOM 3995 O O . ASN B 1 188 ? 1.533 29.573 14.366 1 94.19 188 ASN B O 1
ATOM 3999 N N . GLN B 1 189 ? 1.497 27.869 12.913 1 92.71 189 GLN B N 1
ATOM 4000 C CA . GLN B 1 189 ? 2.863 28.107 12.459 1 92.71 189 GLN B CA 1
ATOM 4001 C C . GLN B 1 189 ? 2.985 29.462 11.767 1 92.71 189 GLN B C 1
ATOM 4003 O O . GLN B 1 189 ? 3.942 30.202 12.005 1 92.71 189 GLN B O 1
ATOM 4008 N N . LEU B 1 190 ? 2.076 29.805 10.971 1 95.08 190 LEU B N 1
ATOM 4009 C CA . LEU B 1 190 ? 2.12 31.043 10.2 1 95.08 190 LEU B CA 1
ATOM 4010 C C . LEU B 1 190 ? 1.944 32.255 11.107 1 95.08 190 LEU B C 1
ATOM 4012 O O . LEU B 1 190 ? 2.63 33.267 10.94 1 95.08 190 LEU B O 1
ATOM 4016 N N . LEU B 1 191 ? 1.051 32.135 12.086 1 95.7 191 LEU B N 1
ATOM 4017 C CA . LEU B 1 191 ? 0.8 33.242 13.003 1 95.7 191 LEU B CA 1
ATOM 4018 C C . LEU B 1 191 ? 1.997 33.47 13.92 1 95.7 191 LEU B C 1
ATOM 4020 O O . LEU B 1 191 ? 2.304 34.61 14.275 1 95.7 191 LEU B O 1
ATOM 4024 N N . LYS B 1 192 ? 2.599 32.384 14.287 1 92.47 192 LYS B N 1
ATOM 4025 C CA . LYS B 1 192 ? 3.795 32.484 15.119 1 92.47 192 LYS B CA 1
ATOM 4026 C C . LYS B 1 192 ? 4.855 33.359 14.455 1 92.47 192 LYS B C 1
ATOM 4028 O O . LYS B 1 192 ? 5.621 34.041 15.139 1 92.47 192 LYS B O 1
ATOM 4033 N N . ASN B 1 193 ? 4.874 33.376 13.156 1 92.96 193 ASN B N 1
ATOM 4034 C CA . ASN B 1 193 ? 5.852 34.149 12.398 1 92.96 193 ASN B CA 1
ATOM 4035 C C . ASN B 1 193 ? 5.255 35.457 11.885 1 92.96 193 ASN B C 1
ATOM 4037 O O . ASN B 1 193 ? 5.752 36.032 10.914 1 92.96 193 ASN B O 1
ATOM 4041 N N . ASN B 1 194 ? 4.174 35.889 12.414 1 94.7 194 ASN B N 1
ATOM 4042 C CA . ASN B 1 194 ? 3.533 37.179 12.181 1 94.7 194 ASN B CA 1
ATOM 4043 C C . ASN B 1 194 ? 3.048 37.313 10.74 1 94.7 194 ASN B C 1
ATOM 4045 O O . ASN B 1 194 ? 3.177 38.378 10.134 1 94.7 194 ASN B O 1
ATOM 4049 N N . ASN B 1 195 ? 2.679 36.234 10.144 1 94.39 195 ASN B N 1
ATOM 4050 C CA . ASN B 1 195 ? 2.11 36.291 8.802 1 94.39 195 ASN B CA 1
ATOM 4051 C C . ASN B 1 195 ? 0.638 36.689 8.833 1 94.39 195 ASN B C 1
ATOM 4053 O O . ASN B 1 195 ? -0.065 36.407 9.806 1 94.39 195 ASN B O 1
ATOM 4057 N N . ASP B 1 196 ? 0.259 37.448 7.847 1 94.77 196 ASP B N 1
ATOM 4058 C CA . ASP B 1 196 ? -1.158 37.713 7.62 1 94.77 196 ASP B CA 1
ATOM 4059 C C . ASP B 1 196 ? -1.83 36.539 6.91 1 94.77 196 ASP B C 1
ATOM 4061 O O . ASP B 1 196 ? -1.477 36.209 5.775 1 94.77 196 ASP B O 1
ATOM 4065 N N . VAL B 1 197 ? -2.827 35.953 7.601 1 96.1 197 VAL B N 1
ATOM 4066 C CA . VAL B 1 197 ? -3.402 34.711 7.094 1 96.1 197 VAL B CA 1
ATOM 4067 C C . VAL B 1 197 ? -4.864 34.935 6.714 1 96.1 197 VAL B C 1
ATOM 4069 O O . VAL B 1 197 ? -5.643 35.468 7.507 1 96.1 197 VAL B O 1
ATOM 4072 N N . LYS B 1 198 ? -5.217 34.567 5.517 1 94.45 198 LYS B N 1
ATOM 4073 C CA . LYS B 1 198 ? -6.598 34.508 5.048 1 94.45 198 LYS B CA 1
ATOM 4074 C C . LYS B 1 198 ? -6.995 33.08 4.685 1 94.45 198 LYS B C 1
ATOM 4076 O O . LYS B 1 198 ? -6.225 32.359 4.048 1 94.45 198 LYS B O 1
ATOM 4081 N N . ILE B 1 199 ? -8.178 32.69 5.098 1 96.54 199 ILE B N 1
ATOM 4082 C CA . ILE B 1 199 ? -8.601 31.313 4.868 1 96.54 199 ILE B CA 1
ATOM 4083 C C . ILE B 1 199 ? -9.848 31.296 3.987 1 96.54 199 ILE B C 1
ATOM 4085 O O . ILE B 1 199 ? -10.794 32.052 4.224 1 96.54 199 ILE B O 1
ATOM 4089 N N . PHE B 1 200 ? -9.817 30.48 2.98 1 95.18 200 PHE B N 1
ATOM 4090 C CA . PHE B 1 200 ? -10.94 30.246 2.08 1 95.18 200 PHE B CA 1
ATOM 4091 C C . PHE B 1 200 ? -11.422 28.804 2.18 1 95.18 200 PHE B C 1
ATOM 4093 O O . PHE B 1 200 ? -10.642 27.868 1.99 1 95.18 200 PHE B O 1
ATOM 4100 N N . ILE B 1 201 ? -12.705 28.585 2.452 1 95.77 201 ILE B N 1
ATOM 4101 C CA . ILE B 1 201 ? -13.305 27.266 2.62 1 95.77 201 ILE B CA 1
ATOM 4102 C C . ILE B 1 201 ? -14.302 27.005 1.493 1 95.77 201 ILE B C 1
ATOM 4104 O O . ILE B 1 201 ? -15.154 27.848 1.201 1 95.77 201 ILE B O 1
ATOM 4108 N N . ASP B 1 202 ? -14.196 25.899 0.889 1 95.16 202 ASP B N 1
ATOM 4109 C CA . ASP B 1 202 ? -15.143 25.519 -0.156 1 95.16 202 ASP B CA 1
ATOM 4110 C C . ASP B 1 202 ? -16.522 25.228 0.431 1 95.16 202 ASP B C 1
ATOM 4112 O O . ASP B 1 202 ? -16.662 24.365 1.3 1 95.16 202 ASP B O 1
ATOM 4116 N N . LYS B 1 203 ? -17.534 25.782 -0.127 1 92.35 203 LYS B N 1
ATOM 4117 C CA . LYS B 1 203 ? -18.901 25.65 0.368 1 92.35 203 LYS B CA 1
ATOM 4118 C C . LYS B 1 203 ? -19.458 24.259 0.081 1 92.35 203 LYS B C 1
ATOM 4120 O O . LYS B 1 203 ? -20.385 23.804 0.755 1 92.35 203 LYS B O 1
ATOM 4125 N N . ASN B 1 204 ? -18.872 23.611 -0.816 1 90.71 204 ASN B N 1
ATOM 4126 C CA . ASN B 1 204 ? -19.443 22.361 -1.305 1 90.71 204 ASN B CA 1
ATOM 4127 C C . ASN B 1 204 ? -18.837 21.153 -0.597 1 90.71 204 ASN B C 1
ATOM 4129 O O . ASN B 1 204 ? -19.256 20.017 -0.828 1 90.71 204 ASN B O 1
ATOM 4133 N N . GLY B 1 205 ? -17.939 21.33 0.261 1 88.86 205 GLY B N 1
ATOM 4134 C CA . GLY B 1 205 ? -17.32 20.224 0.974 1 88.86 205 GLY B CA 1
ATOM 4135 C C . GLY B 1 205 ? -17.879 20.026 2.37 1 88.86 205 GLY B C 1
ATOM 4136 O O . GLY B 1 205 ? -18.673 20.84 2.847 1 88.86 205 GLY B O 1
ATOM 4137 N N . LYS B 1 206 ? -17.473 18.891 3.032 1 88.05 206 LYS B N 1
ATOM 4138 C CA . LYS B 1 206 ? -17.821 18.655 4.43 1 88.05 206 LYS B CA 1
ATOM 4139 C C . LYS B 1 206 ? -17.295 19.773 5.324 1 88.05 206 LYS B C 1
ATOM 4141 O O . LYS B 1 206 ? -16.164 20.232 5.153 1 88.05 206 LYS B O 1
ATOM 4146 N N . LYS B 1 207 ? -18.112 20.145 6.187 1 86.74 207 LYS B N 1
ATOM 4147 C CA . LYS B 1 207 ? -17.72 21.215 7.1 1 86.74 207 LYS B CA 1
ATOM 4148 C C . LYS B 1 207 ? -17.38 20.663 8.481 1 86.74 207 LYS B C 1
ATOM 4150 O O . LYS B 1 207 ? -18.094 19.807 9.006 1 86.74 207 LYS B O 1
ATOM 4155 N N . LEU B 1 208 ? -16.239 21.135 8.953 1 93.9 208 LEU B N 1
ATOM 4156 C CA . LEU B 1 208 ? -15.84 20.802 10.316 1 93.9 208 LEU B CA 1
ATOM 4157 C C . LEU B 1 208 ? -15.926 22.026 11.221 1 93.9 208 LEU B C 1
ATOM 4159 O O . LEU B 1 208 ? -14.961 22.784 11.341 1 93.9 208 LEU B O 1
ATOM 4163 N N . LEU B 1 209 ? -17.017 22.151 11.895 1 93.59 209 LEU B N 1
ATOM 4164 C CA . LEU B 1 209 ? -17.308 23.334 12.697 1 93.59 209 LEU B CA 1
ATOM 4165 C C . LEU B 1 209 ? -16.26 23.522 13.789 1 93.59 209 LEU B C 1
ATOM 4167 O O . LEU B 1 209 ? -15.902 24.653 14.124 1 93.59 209 LEU B O 1
ATOM 4171 N N . ILE B 1 210 ? -15.811 22.477 14.296 1 94.28 210 ILE B N 1
ATOM 4172 C CA . ILE B 1 210 ? -14.836 22.553 15.378 1 94.28 210 ILE B CA 1
ATOM 4173 C C . ILE B 1 210 ? -13.562 23.231 14.878 1 94.28 210 ILE B C 1
ATOM 4175 O O . ILE B 1 210 ? -12.943 24.013 15.603 1 94.28 210 ILE B O 1
ATOM 4179 N N . VAL B 1 211 ? -13.171 22.908 13.677 1 95.53 211 VAL B N 1
ATOM 4180 C CA . VAL B 1 211 ? -11.982 23.518 13.091 1 95.53 211 VAL B CA 1
ATOM 4181 C C . VAL B 1 211 ? -12.228 25.006 12.854 1 95.53 211 VAL B C 1
ATOM 4183 O O . VAL B 1 211 ? -11.38 25.841 13.176 1 95.53 211 VAL B O 1
ATOM 4186 N N . GLU B 1 212 ? -13.392 25.297 12.345 1 95.56 212 GLU B N 1
ATOM 4187 C CA . GLU B 1 212 ? -13.749 26.687 12.074 1 95.56 212 GLU B CA 1
ATOM 4188 C C . GLU B 1 212 ? -13.749 27.516 13.355 1 95.56 212 GLU B C 1
ATOM 4190 O O . GLU B 1 212 ? -13.261 28.648 13.368 1 95.56 212 GLU B O 1
ATOM 4195 N N . GLU B 1 213 ? -14.245 26.92 14.362 1 95.32 213 GLU B N 1
ATOM 4196 C CA . GLU B 1 213 ? -14.292 27.612 15.646 1 95.32 213 GLU B CA 1
ATOM 4197 C C . GLU B 1 213 ? -12.887 27.88 16.179 1 95.32 213 GLU B C 1
ATOM 4199 O O . GLU B 1 213 ? -12.605 28.972 16.679 1 95.32 213 GLU B O 1
ATOM 4204 N N . ILE B 1 214 ? -12.045 26.9 16.091 1 94.38 214 ILE B N 1
ATOM 4205 C CA . ILE B 1 214 ? -10.667 27.056 16.543 1 94.38 214 ILE B CA 1
ATOM 4206 C C . ILE B 1 214 ? -10.002 28.204 15.786 1 94.38 214 ILE B C 1
ATOM 4208 O O . ILE B 1 214 ? -9.319 29.038 16.385 1 94.38 214 ILE B O 1
ATOM 4212 N N . LEU B 1 215 ? -10.268 28.268 14.511 1 95.85 215 LEU B N 1
ATOM 4213 C CA . LEU B 1 215 ? -9.641 29.273 13.658 1 95.85 215 LEU B CA 1
ATOM 4214 C C . LEU B 1 215 ? -10.229 30.654 13.923 1 95.85 215 LEU B C 1
ATOM 4216 O O . LEU B 1 215 ? -9.5 31.648 13.958 1 95.85 215 LEU B O 1
ATOM 4220 N N . LYS B 1 216 ? -11.527 30.731 14.138 1 94.84 216 LYS B N 1
ATOM 4221 C CA . LYS B 1 216 ? -12.18 31.998 14.454 1 94.84 216 LYS B CA 1
ATOM 4222 C C . LYS B 1 216 ? -11.658 32.573 15.768 1 94.84 216 LYS B C 1
ATOM 4224 O O . LYS B 1 216 ? -11.51 33.789 15.904 1 94.84 216 LYS B O 1
ATOM 4229 N N . ASN B 1 217 ? -11.378 31.739 16.646 1 93.52 217 ASN B N 1
ATOM 4230 C CA . ASN B 1 217 ? -10.866 32.161 17.946 1 93.52 217 ASN B CA 1
ATOM 4231 C C . ASN B 1 217 ? -9.475 32.776 17.827 1 93.52 217 ASN B C 1
ATOM 4233 O O . ASN B 1 217 ? -9.01 33.453 18.746 1 93.52 217 ASN B O 1
ATOM 4237 N N . LYS B 1 218 ? -8.824 32.553 16.745 1 92.68 218 LYS B N 1
ATOM 4238 C CA . LYS B 1 218 ? -7.52 33.156 16.485 1 92.68 218 LYS B CA 1
ATOM 4239 C C . LYS B 1 218 ? -7.662 34.454 15.695 1 92.68 218 LYS B C 1
ATOM 4241 O O . LYS B 1 218 ? -6.679 34.976 15.166 1 92.68 218 LYS B O 1
ATOM 4246 N N . ASN B 1 219 ? -8.895 34.943 15.539 1 90.51 219 ASN B N 1
ATOM 4247 C CA . ASN B 1 219 ? -9.239 36.187 14.859 1 90.51 219 ASN B CA 1
ATOM 4248 C C . ASN B 1 219 ? -8.919 36.119 13.369 1 90.51 219 ASN B C 1
ATOM 4250 O O . ASN B 1 219 ? -8.397 37.078 12.797 1 90.51 219 ASN B O 1
ATOM 4254 N N . ILE B 1 220 ? -9.066 34.989 12.869 1 93.29 220 ILE B N 1
ATOM 4255 C CA . ILE B 1 220 ? -8.883 34.818 11.431 1 93.29 220 ILE B CA 1
ATOM 4256 C C . ILE B 1 220 ? -10.243 34.81 10.736 1 93.29 220 ILE B C 1
ATOM 4258 O O . ILE B 1 220 ? -11.165 34.116 11.17 1 93.29 220 ILE B O 1
ATOM 4262 N N . LYS B 1 221 ? -10.35 35.616 9.735 1 89.05 221 LYS B N 1
ATOM 4263 C CA . LYS B 1 221 ? -11.58 35.66 8.948 1 89.05 221 LYS B CA 1
ATOM 4264 C C . LYS B 1 221 ? -11.673 34.462 8.007 1 89.05 221 LYS B C 1
ATOM 4266 O O . LYS B 1 221 ? -10.74 34.188 7.249 1 89.05 221 LYS B O 1
ATOM 4271 N N . LEU B 1 222 ? -12.789 33.764 8.081 1 95.16 222 LEU B N 1
ATOM 4272 C CA . LEU B 1 222 ? -13.067 32.64 7.193 1 95.16 222 LEU B CA 1
ATOM 4273 C C . LEU B 1 222 ? -13.95 33.073 6.028 1 95.16 222 LEU B C 1
ATOM 4275 O O . LEU B 1 222 ? -14.981 33.718 6.232 1 95.16 222 LEU B O 1
ATOM 4279 N N . ASN B 1 223 ? -13.524 32.8 4.842 1 93.59 223 ASN B N 1
ATOM 4280 C CA . ASN B 1 223 ? -14.27 33.097 3.624 1 93.59 223 ASN B CA 1
ATOM 4281 C C . ASN B 1 223 ? -14.784 31.824 2.957 1 93.59 223 ASN B C 1
ATOM 4283 O O . ASN B 1 223 ? -14.035 30.861 2.787 1 93.59 223 ASN B O 1
ATOM 4287 N N . TYR B 1 224 ? -16.055 31.875 2.693 1 93.97 224 TYR B N 1
ATOM 4288 C CA . TYR B 1 224 ? -16.67 30.712 2.063 1 93.97 224 TYR B CA 1
ATOM 4289 C C . TYR B 1 224 ? -16.89 30.95 0.574 1 93.97 224 TYR B C 1
ATOM 4291 O O . TYR B 1 224 ? -17.45 31.976 0.179 1 93.97 224 TYR B O 1
ATOM 4299 N N . PHE B 1 225 ? -16.382 29.986 -0.226 1 90.65 225 PHE B N 1
ATOM 4300 C CA . PHE B 1 225 ? -16.432 30.149 -1.675 1 90.65 225 PHE B CA 1
ATOM 4301 C C . PHE B 1 225 ? -16.851 28.85 -2.352 1 90.65 225 PHE B C 1
ATOM 4303 O O . PHE B 1 225 ? -16.614 27.762 -1.822 1 90.65 225 PHE B O 1
ATOM 4310 N N . ASP B 1 226 ? -17.508 29.067 -3.52 1 92.61 226 ASP B N 1
ATOM 4311 C CA . ASP B 1 226 ? -17.748 27.942 -4.418 1 92.61 226 ASP B CA 1
ATOM 4312 C C . ASP B 1 226 ? -16.627 27.811 -5.446 1 92.61 226 ASP B C 1
ATOM 4314 O O . ASP B 1 226 ? -16.662 28.457 -6.496 1 92.61 226 ASP B O 1
ATOM 4318 N N . PHE B 1 227 ? -15.726 26.932 -5.241 1 90.16 227 PHE B N 1
ATOM 4319 C CA . PHE B 1 227 ? -14.537 26.784 -6.073 1 90.16 227 PHE B CA 1
ATOM 4320 C C . PHE B 1 227 ? -14.907 26.269 -7.459 1 90.16 227 PHE B C 1
ATOM 4322 O O . PHE B 1 227 ? -14.092 26.317 -8.382 1 90.16 227 PHE B O 1
ATOM 4329 N N . SER B 1 228 ? -16.076 25.802 -7.647 1 86.18 228 SER B N 1
ATOM 4330 C CA . SER B 1 228 ? -16.535 25.327 -8.949 1 86.18 228 SER B CA 1
ATOM 4331 C C . SER B 1 228 ? -17.093 26.47 -9.789 1 86.18 228 SER B C 1
ATOM 4333 O O . SER B 1 228 ? -17.152 26.374 -11.017 1 86.18 228 SER B O 1
ATOM 4335 N N . LYS B 1 229 ? -17.432 27.656 -9.17 1 86.62 229 LYS B N 1
ATOM 4336 C CA . LYS B 1 229 ? -18.164 28.689 -9.897 1 86.62 229 LYS B CA 1
ATOM 4337 C C . LYS B 1 229 ? -17.513 30.057 -9.712 1 86.62 229 LYS B C 1
ATOM 4339 O O . LYS B 1 229 ? -17.724 30.964 -10.519 1 86.62 229 LYS B O 1
ATOM 4344 N N . GLU B 1 230 ? -16.793 30.236 -8.637 1 88.06 230 GLU B N 1
ATOM 4345 C CA . GLU B 1 230 ? -16.37 31.583 -8.266 1 88.06 230 GLU B CA 1
ATOM 4346 C C . GLU B 1 230 ? -14.859 31.746 -8.406 1 88.06 230 GLU B C 1
ATOM 4348 O O . GLU B 1 230 ? -14.218 32.385 -7.569 1 88.06 230 GLU B O 1
ATOM 4353 N N . ASP B 1 231 ? -14.325 31.163 -9.373 1 86.32 231 ASP B N 1
ATOM 4354 C CA . ASP B 1 231 ? -12.886 31.191 -9.615 1 86.32 231 ASP B CA 1
ATOM 4355 C C . ASP B 1 231 ? -12.375 32.627 -9.718 1 86.32 231 ASP B C 1
ATOM 4357 O O . ASP B 1 231 ? -11.273 32.933 -9.258 1 86.32 231 ASP B O 1
ATOM 4361 N N . PHE B 1 232 ? -13.177 33.495 -10.289 1 87.27 232 PHE B N 1
ATOM 4362 C CA . PHE B 1 232 ? -12.757 34.872 -10.52 1 87.27 232 PHE B CA 1
ATOM 4363 C C . PHE B 1 232 ? -12.527 35.596 -9.199 1 87.27 232 PHE B C 1
ATOM 4365 O O . PHE B 1 232 ? -11.613 36.416 -9.084 1 87.27 232 PHE B O 1
ATOM 4372 N N . LEU B 1 233 ? -13.292 35.305 -8.2 1 85.56 233 LEU B N 1
ATOM 4373 C CA . LEU B 1 233 ? -13.143 35.939 -6.894 1 85.56 233 LEU B CA 1
ATOM 4374 C C . LEU B 1 233 ? -11.844 35.503 -6.224 1 85.56 233 LEU B C 1
ATOM 4376 O O . LEU B 1 233 ? -11.153 36.32 -5.611 1 85.56 233 LEU B O 1
ATOM 4380 N N . ILE B 1 234 ? -11.551 34.27 -6.354 1 85.94 234 ILE B N 1
ATOM 4381 C CA . ILE B 1 234 ? -10.335 33.725 -5.76 1 85.94 234 ILE B CA 1
ATOM 4382 C C . ILE B 1 234 ? -9.111 34.315 -6.455 1 85.94 234 ILE B C 1
ATOM 4384 O O . ILE B 1 234 ? -8.134 34.685 -5.799 1 85.94 234 ILE B O 1
ATOM 4388 N N . LYS B 1 235 ? -9.198 34.398 -7.767 1 89.15 235 LYS B N 1
ATOM 4389 C CA . LYS B 1 235 ? -8.094 34.962 -8.537 1 89.15 235 LYS B CA 1
ATOM 4390 C C . LYS B 1 235 ? -7.814 36.404 -8.122 1 89.15 235 LYS B C 1
ATOM 4392 O O . LYS B 1 235 ? -6.656 36.82 -8.046 1 89.15 235 LYS B O 1
ATOM 4397 N N . ASN B 1 236 ? -8.879 37.102 -7.856 1 89.06 236 ASN B N 1
ATOM 4398 C CA . ASN B 1 236 ? -8.716 38.484 -7.417 1 89.06 236 ASN B CA 1
ATOM 4399 C C . ASN B 1 236 ? -7.978 38.565 -6.084 1 89.06 236 ASN B C 1
ATOM 4401 O O . ASN B 1 236 ? -7.201 39.494 -5.855 1 89.06 236 ASN B O 1
ATOM 4405 N N . GLU B 1 237 ? -8.243 37.652 -5.249 1 87.07 237 GLU B N 1
ATOM 4406 C CA . GLU B 1 237 ? -7.554 37.604 -3.963 1 87.07 237 GLU B CA 1
ATOM 4407 C C . GLU B 1 237 ? -6.081 37.246 -4.139 1 87.07 237 GLU B C 1
ATOM 4409 O O . GLU B 1 237 ? -5.222 37.752 -3.414 1 87.07 237 GLU B O 1
ATOM 4414 N N . LEU B 1 238 ? -5.811 36.446 -5.082 1 88.39 238 LEU B N 1
ATOM 4415 C CA . LEU B 1 238 ? -4.455 35.967 -5.327 1 88.39 238 LEU B CA 1
ATOM 4416 C C . LEU B 1 238 ? -3.588 37.07 -5.923 1 88.39 238 LEU B C 1
ATOM 4418 O O . LEU B 1 238 ? -2.362 37.042 -5.79 1 88.39 238 LEU B O 1
ATOM 4422 N N . LYS B 1 239 ? -4.146 38.054 -6.577 1 87.3 239 LYS B N 1
ATOM 4423 C CA . LYS B 1 239 ? -3.427 39.141 -7.233 1 87.3 239 LYS B CA 1
ATOM 4424 C C . LYS B 1 239 ? -2.878 40.132 -6.211 1 87.3 239 LYS B C 1
ATOM 4426 O O . LYS B 1 239 ? -2.048 40.981 -6.544 1 87.3 239 LYS B O 1
ATOM 4431 N N . LYS B 1 240 ? -3.274 40.056 -4.957 1 80.75 240 LYS B N 1
ATOM 4432 C CA . LYS B 1 240 ? -2.879 40.998 -3.914 1 80.75 240 LYS B CA 1
ATOM 4433 C C . LYS B 1 240 ? -1.519 40.63 -3.327 1 80.75 240 LYS B C 1
ATOM 4435 O O . LYS B 1 240 ? -1.317 40.715 -2.114 1 80.75 240 LYS B O 1
ATOM 4440 N N . GLU B 1 241 ? -0.501 40.367 -4.054 1 76.33 241 GLU B N 1
ATOM 4441 C CA . GLU B 1 241 ? 0.877 40.072 -3.676 1 76.33 241 GLU B CA 1
ATOM 4442 C C . GLU B 1 241 ? 0.936 38.989 -2.602 1 76.33 241 GLU B C 1
ATOM 4444 O O . GLU B 1 241 ? 1.229 39.276 -1.44 1 76.33 241 GLU B O 1
ATOM 4449 N N . LEU B 1 242 ? 0.829 37.865 -2.905 1 86.44 242 LEU B N 1
ATOM 4450 C CA . LEU B 1 242 ? 0.827 36.721 -2 1 86.44 242 LEU B CA 1
ATOM 4451 C C . LEU B 1 242 ? 2.2 36.057 -1.961 1 86.44 242 LEU B C 1
ATOM 4453 O O . LEU B 1 242 ? 2.888 35.983 -2.982 1 86.44 242 LEU B O 1
ATOM 4457 N N . ASP B 1 243 ? 2.485 35.614 -0.728 1 91.58 243 ASP B N 1
ATOM 4458 C CA . ASP B 1 243 ? 3.791 34.991 -0.534 1 91.58 243 ASP B CA 1
ATOM 4459 C C . ASP B 1 243 ? 3.661 33.476 -0.39 1 91.58 243 ASP B C 1
ATOM 4461 O O . ASP B 1 243 ? 4.644 32.746 -0.536 1 91.58 243 ASP B O 1
ATOM 4465 N N . LEU B 1 244 ? 2.454 33.04 -0.17 1 96.6 244 LEU B N 1
ATOM 4466 C CA . LEU B 1 244 ? 2.263 31.605 0.006 1 96.6 244 LEU B CA 1
ATOM 4467 C C . LEU B 1 244 ? 0.794 31.228 -0.162 1 96.6 244 LEU B C 1
ATOM 4469 O O . LEU B 1 244 ? -0.092 31.945 0.308 1 96.6 244 LEU B O 1
ATOM 4473 N N . VAL B 1 245 ? 0.571 30.147 -0.848 1 97.67 245 VAL B N 1
ATOM 4474 C CA . VAL B 1 245 ? -0.741 29.511 -0.884 1 97.67 245 VAL B CA 1
ATOM 4475 C C . VAL B 1 245 ? -0.641 28.089 -0.337 1 97.67 245 VAL B C 1
ATOM 4477 O O . VAL B 1 245 ? 0.249 27.329 -0.725 1 97.67 245 VAL B O 1
ATOM 4480 N N . PHE B 1 246 ? -1.496 27.744 0.59 1 98.23 246 PHE B N 1
ATOM 4481 C CA . PHE B 1 246 ? -1.633 26.381 1.091 1 98.23 246 PHE B CA 1
ATOM 4482 C C . PHE B 1 246 ? -2.982 25.792 0.694 1 98.23 246 PHE B C 1
ATOM 4484 O O . PHE B 1 246 ? -4.027 26.396 0.944 1 98.23 246 PHE B O 1
ATOM 4491 N N . SER B 1 247 ? -2.938 24.667 0.059 1 98.41 247 SER B N 1
ATOM 4492 C CA . SER B 1 247 ? -4.147 23.993 -0.403 1 98.41 247 SER B CA 1
ATOM 4493 C C . SER B 1 247 ? -4.349 22.664 0.319 1 98.41 247 SER B C 1
ATOM 4495 O O . SER B 1 247 ? -3.489 21.783 0.26 1 98.41 247 SER B O 1
ATOM 4497 N N . ALA B 1 248 ? -5.458 22.524 0.991 1 98.24 248 ALA B N 1
ATOM 4498 C CA . ALA B 1 248 ? -5.8 21.311 1.729 1 98.24 248 ALA B CA 1
ATOM 4499 C C . ALA B 1 248 ? -7.086 20.687 1.193 1 98.24 248 ALA B C 1
ATOM 4501 O O . ALA B 1 248 ? -8.184 21.165 1.488 1 98.24 248 ALA B O 1
ATOM 4502 N N . GLY B 1 249 ? -7.002 19.643 0.49 1 97.18 249 GLY B N 1
ATOM 4503 C CA . GLY B 1 249 ? -8.104 18.914 -0.118 1 97.18 249 GLY B CA 1
ATOM 4504 C C . GLY B 1 249 ? -7.653 17.698 -0.905 1 97.18 249 GLY B C 1
ATOM 4505 O O . GLY B 1 249 ? -6.51 17.256 -0.773 1 97.18 249 GLY B O 1
ATOM 4506 N N . SER B 1 250 ? -8.553 17.118 -1.664 1 95.92 250 SER B N 1
ATOM 4507 C CA . SER B 1 250 ? -8.206 16.008 -2.546 1 95.92 250 SER B CA 1
ATOM 4508 C C . SER B 1 250 ? -7.185 16.434 -3.595 1 95.92 250 SER B C 1
ATOM 4510 O O . SER B 1 250 ? -6.928 17.627 -3.771 1 95.92 250 SER B O 1
ATOM 4512 N N . ASN B 1 251 ? -6.637 15.467 -4.235 1 96.48 251 ASN B N 1
ATOM 4513 C CA . ASN B 1 251 ? -5.675 15.779 -5.287 1 96.48 251 ASN B CA 1
ATOM 4514 C C . ASN B 1 251 ? -6.312 16.601 -6.403 1 96.48 251 ASN B C 1
ATOM 4516 O O . ASN B 1 251 ? -5.682 17.507 -6.951 1 96.48 251 ASN B O 1
ATOM 4520 N N . SER B 1 252 ? -7.538 16.313 -6.685 1 95.01 252 SER B N 1
ATOM 4521 C CA . SER B 1 252 ? -8.24 17.097 -7.696 1 95.01 252 SER B CA 1
ATOM 4522 C C . SER B 1 252 ? -8.439 18.538 -7.239 1 95.01 252 SER B C 1
ATOM 4524 O O . SER B 1 252 ? -8.283 19.472 -8.028 1 95.01 252 SER B O 1
ATOM 4526 N N . PHE B 1 253 ? -8.761 18.726 -6.002 1 96.32 253 PHE B N 1
ATOM 4527 C CA . PHE B 1 253 ? -8.905 20.067 -5.449 1 96.32 253 PHE B CA 1
ATOM 4528 C C . PHE B 1 253 ? -7.576 20.811 -5.478 1 96.32 253 PHE B C 1
ATOM 4530 O O . PHE B 1 253 ? -7.511 21.96 -5.919 1 96.32 253 PHE B O 1
ATOM 4537 N N . ASN B 1 254 ? -6.527 20.172 -5.041 1 97.89 254 ASN B N 1
ATOM 4538 C CA . ASN B 1 254 ? -5.204 20.787 -5.024 1 97.89 254 ASN B CA 1
ATOM 4539 C C . ASN B 1 254 ? -4.752 21.18 -6.427 1 97.89 254 ASN B C 1
ATOM 4541 O O . ASN B 1 254 ? -4.104 22.212 -6.609 1 97.89 254 ASN B O 1
ATOM 4545 N N . LYS B 1 255 ? -5.051 20.327 -7.361 1 97.24 255 LYS B N 1
ATOM 4546 C CA . LYS B 1 255 ? -4.706 20.643 -8.744 1 97.24 255 LYS B CA 1
ATOM 4547 C C . LYS B 1 255 ? -5.469 21.87 -9.235 1 97.24 255 LYS B C 1
ATOM 4549 O O . LYS B 1 255 ? -4.905 22.726 -9.92 1 97.24 255 LYS B O 1
ATOM 4554 N N . LYS B 1 256 ? -6.729 21.962 -8.893 1 95.95 256 LYS B N 1
ATOM 4555 C CA . LYS B 1 256 ? -7.523 23.135 -9.247 1 95.95 256 LYS B CA 1
ATOM 4556 C C . LYS B 1 256 ? -6.927 24.405 -8.645 1 95.95 256 LYS B C 1
ATOM 4558 O O . LYS B 1 256 ? -6.794 25.42 -9.331 1 95.95 256 LYS B O 1
ATOM 4563 N N . VAL B 1 257 ? -6.59 24.323 -7.416 1 96.74 257 VAL B N 1
ATOM 4564 C CA . VAL B 1 257 ? -5.998 25.468 -6.732 1 96.74 257 VAL B CA 1
ATOM 4565 C C . VAL B 1 257 ? -4.677 25.843 -7.4 1 96.74 257 VAL B C 1
ATOM 4567 O O . VAL B 1 257 ? -4.409 27.022 -7.643 1 96.74 257 VAL B O 1
ATOM 4570 N N . MET B 1 258 ? -3.862 24.814 -7.693 1 97.38 258 MET B N 1
ATOM 4571 C CA . MET B 1 258 ? -2.593 25.062 -8.371 1 97.38 258 MET B CA 1
ATOM 4572 C C . MET B 1 258 ? -2.812 25.822 -9.675 1 97.38 258 MET B C 1
ATOM 4574 O O . MET B 1 258 ? -2.12 26.805 -9.949 1 97.38 258 MET B O 1
ATOM 4578 N N . ASN B 1 259 ? -3.78 25.362 -10.433 1 96.43 259 ASN B N 1
ATOM 4579 C CA . ASN B 1 259 ? -4.064 26.004 -11.712 1 96.43 259 ASN B CA 1
ATOM 4580 C C . ASN B 1 259 ? -4.489 27.458 -11.528 1 96.43 259 ASN B C 1
ATOM 4582 O O . ASN B 1 259 ? -4.072 28.332 -12.29 1 96.43 259 ASN B O 1
ATOM 4586 N N . LEU B 1 260 ? -5.301 27.733 -10.561 1 94.92 260 LEU B N 1
ATOM 4587 C CA . LEU B 1 260 ? -5.733 29.096 -10.271 1 94.92 260 LEU B CA 1
ATOM 4588 C C . LEU B 1 260 ? -4.545 29.976 -9.899 1 94.92 260 LEU B C 1
ATOM 4590 O O . LEU B 1 260 ? -4.432 31.108 -10.375 1 94.92 260 LEU B O 1
ATOM 4594 N N . VAL B 1 261 ? -3.672 29.426 -9.066 1 96.06 261 VAL B N 1
ATOM 4595 C CA . VAL B 1 261 ? -2.494 30.167 -8.628 1 96.06 261 VAL B CA 1
ATOM 4596 C C . VAL B 1 261 ? -1.581 30.44 -9.822 1 96.06 261 VAL B C 1
ATOM 4598 O O . VAL B 1 261 ? -1.094 31.559 -9.996 1 96.06 261 VAL B O 1
ATOM 4601 N N . ASP B 1 262 ? -1.42 29.421 -10.639 1 95.72 262 ASP B N 1
ATOM 4602 C CA . ASP B 1 262 ? -0.503 29.516 -11.771 1 95.72 262 ASP B CA 1
ATOM 4603 C C . ASP B 1 262 ? -1.02 30.504 -12.815 1 95.72 262 ASP B C 1
ATOM 4605 O O . ASP B 1 262 ? -0.234 31.116 -13.54 1 95.72 262 ASP B O 1
ATOM 4609 N N . GLU B 1 263 ? -2.291 30.624 -12.936 1 94.64 263 GLU B N 1
ATOM 4610 C CA . GLU B 1 263 ? -2.888 31.599 -13.844 1 94.64 263 GLU B CA 1
ATOM 4611 C C . GLU B 1 263 ? -2.533 33.025 -13.434 1 94.64 263 GLU B C 1
ATOM 4613 O O . GLU B 1 263 ? -2.463 33.92 -14.278 1 94.64 263 GLU B O 1
ATOM 4618 N N . VAL B 1 264 ? -2.347 33.23 -12.184 1 94.28 264 VAL B N 1
ATOM 4619 C CA . VAL B 1 264 ? -2.017 34.556 -11.671 1 94.28 264 VAL B CA 1
ATOM 4620 C C . VAL B 1 264 ? -0.501 34.743 -11.657 1 94.28 264 VAL B C 1
ATOM 4622 O O . VAL B 1 264 ? 0.016 35.717 -12.209 1 94.28 264 VAL B O 1
ATOM 4625 N N . ASP B 1 265 ? 0.228 33.824 -10.99 1 94.72 265 ASP B N 1
ATOM 4626 C CA . ASP B 1 265 ? 1.684 33.868 -10.885 1 94.72 265 ASP B CA 1
ATOM 4627 C C . ASP B 1 265 ? 2.249 32.501 -10.506 1 94.72 265 ASP B C 1
ATOM 4629 O O . ASP B 1 265 ? 2.117 32.066 -9.36 1 94.72 265 ASP B O 1
ATOM 4633 N N . GLU B 1 266 ? 2.972 31.901 -11.352 1 93.74 266 GLU B N 1
ATOM 4634 C CA . GLU B 1 266 ? 3.504 30.558 -11.142 1 93.74 266 GLU B CA 1
ATOM 4635 C C . GLU B 1 266 ? 4.626 30.565 -10.108 1 93.74 266 GLU B C 1
ATOM 4637 O O . GLU B 1 266 ? 5.041 29.508 -9.627 1 93.74 266 GLU B O 1
ATOM 4642 N N . LYS B 1 267 ? 5.058 31.719 -9.771 1 94.13 267 LYS B N 1
ATOM 4643 C CA . LYS B 1 267 ? 6.184 31.817 -8.847 1 94.13 267 LYS B CA 1
ATOM 4644 C C . LYS B 1 267 ? 5.708 31.789 -7.397 1 94.13 267 LYS B C 1
ATOM 4646 O O . LYS B 1 267 ? 6.513 31.629 -6.477 1 94.13 267 LYS B O 1
ATOM 4651 N N . ILE B 1 268 ? 4.446 31.983 -7.182 1 95.42 268 ILE B N 1
ATOM 4652 C CA . ILE B 1 268 ? 3.903 31.95 -5.828 1 95.42 268 ILE B CA 1
ATOM 4653 C C . ILE B 1 268 ? 4.126 30.568 -5.216 1 95.42 268 ILE B C 1
ATOM 4655 O O . ILE B 1 268 ? 3.706 29.557 -5.782 1 95.42 268 ILE B O 1
ATOM 4659 N N . PRO B 1 269 ? 4.794 30.496 -4.056 1 96.54 269 PRO B N 1
ATOM 4660 C CA . PRO B 1 269 ? 4.994 29.202 -3.399 1 96.54 269 PRO B CA 1
ATOM 4661 C C . PRO B 1 269 ? 3.68 28.504 -3.059 1 96.54 269 PRO B C 1
ATOM 4663 O O . PRO B 1 269 ? 2.726 29.154 -2.623 1 96.54 269 PRO B O 1
ATOM 4666 N N . LEU B 1 270 ? 3.663 27.248 -3.353 1 97.94 270 LEU B N 1
ATOM 4667 C CA . LEU B 1 270 ? 2.483 26.423 -3.121 1 97.94 270 LEU B CA 1
ATOM 4668 C C . LEU B 1 270 ? 2.816 25.238 -2.221 1 97.94 270 LEU B C 1
ATOM 4670 O O . LEU B 1 270 ? 3.822 24.556 -2.432 1 97.94 270 LEU B O 1
ATOM 4674 N N . ALA B 1 271 ? 2.06 25.048 -1.18 1 98.3 271 ALA B N 1
ATOM 4675 C CA . ALA B 1 271 ? 2.099 23.845 -0.352 1 98.3 271 ALA B CA 1
ATOM 4676 C C . ALA B 1 271 ? 0.757 23.119 -0.378 1 98.3 271 ALA B C 1
ATOM 4678 O O . ALA B 1 271 ? -0.295 23.749 -0.506 1 98.3 271 ALA B O 1
ATOM 4679 N N . ILE B 1 272 ? 0.797 21.775 -0.329 1 98.71 272 ILE B N 1
ATOM 4680 C CA . ILE B 1 272 ? -0.439 21.006 -0.421 1 98.71 272 ILE B CA 1
ATOM 4681 C C . ILE B 1 272 ? -0.398 19.842 0.566 1 98.71 272 ILE B C 1
ATOM 4683 O O . ILE B 1 272 ? 0.68 19.411 0.982 1 98.71 272 ILE B O 1
ATOM 4687 N N . THR B 1 273 ? -1.551 19.347 0.901 1 98.45 273 THR B N 1
ATOM 4688 C CA . THR B 1 273 ? -1.624 18.139 1.714 1 98.45 273 THR B CA 1
ATOM 4689 C C . THR B 1 273 ? -1.149 16.924 0.923 1 98.45 273 THR B C 1
ATOM 4691 O O . THR B 1 273 ? -1.402 16.822 -0.28 1 98.45 273 THR B O 1
ATOM 4694 N N . ASN B 1 274 ? -0.438 16.063 1.604 1 97.76 274 ASN B N 1
ATOM 4695 C CA . ASN B 1 274 ? -0.037 14.773 1.053 1 97.76 274 ASN B CA 1
ATOM 4696 C C . ASN B 1 274 ? -1.147 13.735 1.19 1 97.76 274 ASN B C 1
ATOM 4698 O O . ASN B 1 274 ? -1.391 13.222 2.283 1 97.76 274 ASN B O 1
ATOM 4702 N N . ASN B 1 275 ? -1.77 13.349 0.085 1 96.15 275 ASN B N 1
ATOM 4703 C CA . ASN B 1 275 ? -2.929 12.463 0.108 1 96.15 275 ASN B CA 1
ATOM 4704 C C . ASN B 1 275 ? -2.557 11.044 -0.312 1 96.15 275 ASN B C 1
ATOM 4706 O O . ASN B 1 275 ? -3.435 10.214 -0.558 1 96.15 275 ASN B O 1
ATOM 4710 N N . ASN B 1 276 ? -1.299 10.825 -0.479 1 95.31 276 ASN B N 1
ATOM 4711 C CA . ASN B 1 276 ? -0.885 9.5 -0.926 1 95.31 276 ASN B CA 1
ATOM 4712 C C . ASN B 1 276 ? -1.179 8.435 0.127 1 95.31 276 ASN B C 1
ATOM 4714 O O . ASN B 1 276 ? -1.212 8.732 1.323 1 95.31 276 ASN B O 1
ATOM 4718 N N . LEU B 1 277 ? -1.435 7.228 -0.364 1 95.66 277 LEU B N 1
ATOM 4719 C CA . LEU B 1 277 ? -1.609 6.097 0.541 1 95.66 277 LEU B CA 1
ATOM 4720 C C . LEU B 1 277 ? -0.331 5.831 1.33 1 95.66 277 LEU B C 1
ATOM 4722 O O . LEU B 1 277 ? 0.756 5.757 0.753 1 95.66 277 LEU B O 1
ATOM 4726 N N . ILE B 1 278 ? -0.457 5.772 2.623 1 96.97 278 ILE B N 1
ATOM 4727 C CA . ILE B 1 278 ? 0.652 5.469 3.522 1 96.97 278 ILE B CA 1
ATOM 4728 C C . ILE B 1 278 ? 0.282 4.291 4.419 1 96.97 278 ILE B C 1
ATOM 4730 O O . ILE B 1 278 ? -0.744 4.321 5.103 1 96.97 278 ILE B O 1
ATOM 4734 N N . CYS B 1 279 ? 1.1 3.261 4.395 1 96.41 279 CYS B N 1
ATOM 4735 C CA . CYS B 1 279 ? 0.803 2.09 5.212 1 96.41 279 CYS B CA 1
ATOM 4736 C C . CYS B 1 279 ? 1.807 1.95 6.351 1 96.41 279 CYS B C 1
ATOM 4738 O O . CYS B 1 279 ? 1.419 1.798 7.51 1 96.41 279 CYS B O 1
ATOM 4740 N N . CYS B 1 280 ? 3.087 2.067 6.033 1 96.51 280 CYS B N 1
ATOM 4741 C CA . CYS B 1 280 ? 4.066 1.847 7.092 1 96.51 280 CYS B CA 1
ATOM 4742 C C . CYS B 1 280 ? 4.638 3.169 7.589 1 96.51 280 CYS B C 1
ATOM 4744 O O . CYS B 1 280 ? 5.138 3.251 8.713 1 96.51 280 CYS B O 1
ATOM 4746 N N . GLY B 1 281 ? 4.733 4.169 6.692 1 96.5 281 GLY B N 1
ATOM 4747 C CA . GLY B 1 281 ? 5.252 5.479 7.054 1 96.5 281 GLY B CA 1
ATOM 4748 C C . GLY B 1 281 ? 6.766 5.516 7.144 1 96.5 281 GLY B C 1
ATOM 4749 O O . GLY B 1 281 ? 7.343 6.521 7.565 1 96.5 281 GLY B O 1
ATOM 4750 N N . GLU B 1 282 ? 7.47 4.442 6.715 1 95.88 282 GLU B N 1
ATOM 4751 C CA . GLU B 1 282 ? 8.912 4.334 6.915 1 95.88 282 GLU B CA 1
ATOM 4752 C C . GLU B 1 282 ? 9.641 4.144 5.588 1 95.88 282 GLU B C 1
ATOM 4754 O O . GLU B 1 282 ? 10.852 3.913 5.566 1 95.88 282 GLU B O 1
ATOM 4759 N N . GLY B 1 283 ? 8.903 4.144 4.544 1 94.71 283 GLY B N 1
ATOM 4760 C CA . GLY B 1 283 ? 9.502 3.966 3.231 1 94.71 283 GLY B CA 1
ATOM 4761 C C . GLY B 1 283 ? 9.833 2.52 2.916 1 94.71 283 GLY B C 1
ATOM 4762 O O . GLY B 1 283 ? 10.653 2.242 2.038 1 94.71 283 GLY B O 1
ATOM 4763 N N . LEU B 1 284 ? 9.181 1.584 3.588 1 95.42 284 LEU B N 1
ATOM 4764 C CA . LEU B 1 284 ? 9.571 0.183 3.463 1 95.42 284 LEU B CA 1
ATOM 4765 C C . LEU B 1 284 ? 8.553 -0.592 2.633 1 95.42 284 LEU B C 1
ATOM 4767 O O . LEU B 1 284 ? 8.927 -1.399 1.779 1 95.42 284 LEU B O 1
ATOM 4771 N N . CYS B 1 285 ? 7.275 -0.301 2.793 1 95.01 285 CYS B N 1
ATOM 4772 C CA . CYS B 1 285 ? 6.253 -1.175 2.227 1 95.01 285 CYS B CA 1
ATOM 4773 C C . CYS B 1 285 ? 5.979 -0.821 0.77 1 95.01 285 CYS B C 1
ATOM 4775 O O . CYS B 1 285 ? 5.38 -1.609 0.037 1 95.01 285 CYS B O 1
ATOM 4777 N N . GLY B 1 286 ? 6.289 0.405 0.401 1 93.86 286 GLY B N 1
ATOM 4778 C CA . GLY B 1 286 ? 6.181 0.794 -0.996 1 93.86 286 GLY B CA 1
ATOM 4779 C C . GLY B 1 286 ? 4.81 1.329 -1.362 1 93.86 286 GLY B C 1
ATOM 4780 O O . GLY B 1 286 ? 4.595 1.786 -2.487 1 93.86 286 GLY B O 1
ATOM 4781 N N . ALA B 1 287 ? 3.875 1.387 -0.474 1 96.06 287 ALA B N 1
ATOM 4782 C CA . ALA B 1 287 ? 2.505 1.8 -0.77 1 96.06 287 ALA B CA 1
ATOM 4783 C C . ALA B 1 287 ? 2.454 3.264 -1.194 1 96.06 287 ALA B C 1
ATOM 4785 O O . ALA B 1 287 ? 1.592 3.658 -1.984 1 96.06 287 ALA B O 1
ATOM 4786 N N . CYS B 1 288 ? 3.401 3.993 -0.775 1 96.96 288 CYS B N 1
ATOM 4787 C CA . CYS B 1 288 ? 3.347 5.435 -0.985 1 96.96 288 CYS B CA 1
ATOM 4788 C C . CYS B 1 288 ? 4.141 5.835 -2.223 1 96.96 288 CYS B C 1
ATOM 4790 O O . CYS B 1 288 ? 4.294 7.024 -2.51 1 96.96 288 CYS B O 1
ATOM 4792 N N . ILE B 1 289 ? 4.695 4.879 -2.96 1 95.53 289 ILE B N 1
ATOM 4793 C CA . ILE B 1 289 ? 5.62 5.175 -4.049 1 95.53 289 ILE B CA 1
ATOM 4794 C C . ILE B 1 289 ? 4.857 5.785 -5.222 1 95.53 289 ILE B C 1
ATOM 4796 O O . ILE B 1 289 ? 3.8 5.283 -5.612 1 95.53 289 ILE B O 1
ATOM 4800 N N . VAL B 1 290 ? 5.375 6.858 -5.719 1 95.15 290 VAL B N 1
ATOM 4801 C CA . VAL B 1 290 ? 4.891 7.472 -6.951 1 95.15 290 VAL B CA 1
ATOM 4802 C C . VAL B 1 290 ? 6.042 7.619 -7.943 1 95.15 290 VAL B C 1
ATOM 4804 O O . VAL B 1 290 ? 7.207 7.695 -7.545 1 95.15 290 VAL B O 1
ATOM 4807 N N . ASN B 1 291 ? 5.697 7.613 -9.191 1 92.71 291 ASN B N 1
ATOM 4808 C CA . ASN B 1 291 ? 6.689 7.819 -10.241 1 92.71 291 ASN B CA 1
ATOM 4809 C C . ASN B 1 291 ? 6.718 9.271 -10.709 1 92.71 291 ASN B C 1
ATOM 4811 O O . ASN B 1 291 ? 5.7 9.804 -11.154 1 92.71 291 ASN B O 1
ATOM 4815 N N . ILE B 1 292 ? 7.788 9.91 -10.566 1 92.99 292 ILE B N 1
ATOM 4816 C CA . ILE B 1 292 ? 8.001 11.272 -11.043 1 92.99 292 ILE B CA 1
ATOM 4817 C C . ILE B 1 292 ? 9.217 11.312 -11.965 1 92.99 292 ILE B C 1
ATOM 4819 O O . ILE B 1 292 ? 10.348 11.097 -11.522 1 92.99 292 ILE B O 1
ATOM 4823 N N . LYS B 1 293 ? 9.002 11.573 -13.218 1 88.44 293 LYS B N 1
ATOM 4824 C CA . LYS B 1 293 ? 10.061 11.656 -14.22 1 88.44 293 LYS B CA 1
ATOM 4825 C C . LYS B 1 293 ? 10.921 10.395 -14.218 1 88.44 293 LYS B C 1
ATOM 4827 O O . LYS B 1 293 ? 12.15 10.476 -14.162 1 88.44 293 LYS B O 1
ATOM 4832 N N . GLY B 1 294 ? 10.245 9.223 -13.999 1 87.11 294 GLY B N 1
ATOM 4833 C CA . GLY B 1 294 ? 10.918 7.938 -14.098 1 87.11 294 GLY B CA 1
ATOM 4834 C C . GLY B 1 294 ? 11.525 7.48 -12.785 1 87.11 294 GLY B C 1
ATOM 4835 O O . GLY B 1 294 ? 12.097 6.391 -12.706 1 87.11 294 GLY B O 1
ATOM 4836 N N . GLU B 1 295 ? 11.376 8.285 -11.791 1 90.14 295 GLU B N 1
ATOM 4837 C CA . GLU B 1 295 ? 11.939 7.94 -10.489 1 90.14 295 GLU B CA 1
ATOM 4838 C C . GLU B 1 295 ? 10.845 7.547 -9.501 1 90.14 295 GLU B C 1
ATOM 4840 O O . GLU B 1 295 ? 9.805 8.204 -9.424 1 90.14 295 GLU B O 1
ATOM 4845 N N . LYS B 1 296 ? 11.123 6.526 -8.786 1 92.25 296 LYS B N 1
ATOM 4846 C CA . LYS B 1 296 ? 10.212 6.089 -7.733 1 92.25 296 LYS B CA 1
ATOM 4847 C C . LYS B 1 296 ? 10.45 6.868 -6.442 1 92.25 296 LYS B C 1
ATOM 4849 O O . LYS B 1 296 ? 11.534 6.799 -5.86 1 92.25 296 LYS B O 1
ATOM 4854 N N . ILE B 1 297 ? 9.462 7.603 -6.03 1 94.98 297 ILE B N 1
ATOM 4855 C CA . ILE B 1 297 ? 9.602 8.468 -4.863 1 94.98 297 ILE B CA 1
ATOM 4856 C C . ILE B 1 297 ? 8.749 7.929 -3.717 1 94.98 297 ILE B C 1
ATOM 4858 O O . ILE B 1 297 ? 7.554 7.677 -3.889 1 94.98 297 ILE B O 1
ATOM 4862 N N . LYS B 1 298 ? 9.388 7.73 -2.552 1 96.04 298 LYS B N 1
ATOM 4863 C CA . LYS B 1 298 ? 8.682 7.355 -1.331 1 96.04 298 LYS B CA 1
ATOM 4864 C C . LYS B 1 298 ? 8.095 8.581 -0.636 1 96.04 298 LYS B C 1
ATOM 4866 O O . LYS B 1 298 ? 8.766 9.222 0.175 1 96.04 298 LYS B O 1
ATOM 4871 N N . THR B 1 299 ? 6.827 8.812 -0.789 1 97.07 299 THR B N 1
ATOM 4872 C CA . THR B 1 299 ? 6.229 10.1 -0.454 1 97.07 299 THR B CA 1
ATOM 4873 C C . THR B 1 299 ? 5.908 10.177 1.035 1 97.07 299 THR B C 1
ATOM 4875 O O . THR B 1 299 ? 5.609 11.253 1.557 1 97.07 299 THR B O 1
ATOM 4878 N N . CYS B 1 300 ? 6.008 9.064 1.751 1 97.54 300 CYS B N 1
ATOM 4879 C CA . CYS B 1 300 ? 5.777 9.143 3.189 1 97.54 300 CYS B CA 1
ATOM 4880 C C . CYS B 1 300 ? 6.952 9.809 3.894 1 97.54 300 CYS B C 1
ATOM 4882 O O . CYS B 1 300 ? 6.81 10.303 5.014 1 97.54 300 CYS B O 1
ATOM 4884 N N . LYS B 1 301 ? 8.089 9.883 3.114 1 95.29 301 LYS B N 1
ATOM 4885 C CA . LYS B 1 301 ? 9.294 10.426 3.735 1 95.29 301 LYS B CA 1
ATOM 4886 C C . LYS B 1 301 ? 9.854 11.59 2.923 1 95.29 301 LYS B C 1
ATOM 4888 O O . LYS B 1 301 ? 10.504 12.481 3.474 1 95.29 301 LYS B O 1
ATOM 4893 N N . THR B 1 302 ? 9.636 11.566 1.662 1 95.55 302 THR B N 1
ATOM 4894 C CA . THR B 1 302 ? 10.321 12.483 0.758 1 95.55 302 THR B CA 1
ATOM 4895 C C . THR B 1 302 ? 9.478 13.732 0.515 1 95.55 302 THR B C 1
ATOM 4897 O O . THR B 1 302 ? 8.324 13.636 0.092 1 95.55 302 THR B O 1
ATOM 4900 N N . GLN B 1 303 ? 10.067 14.832 0.747 1 95.05 303 GLN B N 1
ATOM 4901 C CA . GLN B 1 303 ? 9.454 16.086 0.322 1 95.05 303 GLN B CA 1
ATOM 4902 C C . GLN B 1 303 ? 9.506 16.236 -1.196 1 95.05 303 GLN B C 1
ATOM 4904 O O . GLN B 1 303 ? 10.55 16.014 -1.812 1 95.05 303 GLN B O 1
ATOM 4909 N N . VAL B 1 304 ? 8.374 16.596 -1.713 1 94.65 304 VAL B N 1
ATOM 4910 C CA . VAL B 1 304 ? 8.259 16.771 -3.157 1 94.65 304 VAL B CA 1
ATOM 4911 C C . VAL B 1 304 ? 7.709 18.161 -3.467 1 94.65 304 VAL B C 1
ATOM 4913 O O . VAL B 1 304 ? 6.899 18.698 -2.708 1 94.65 304 VAL B O 1
ATOM 4916 N N . GLU B 1 305 ? 8.224 18.694 -4.542 1 95.82 305 GLU B N 1
ATOM 4917 C CA . GLU B 1 305 ? 7.627 19.945 -5.001 1 95.82 305 GLU B CA 1
ATOM 4918 C C . GLU B 1 305 ? 6.167 19.747 -5.396 1 95.82 305 GLU B C 1
ATOM 4920 O O . GLU B 1 305 ? 5.861 18.944 -6.281 1 95.82 305 GLU B O 1
ATOM 4925 N N . PRO B 1 306 ? 5.29 20.544 -4.785 1 97.38 306 PRO B N 1
ATOM 4926 C CA . PRO B 1 306 ? 3.855 20.318 -4.977 1 97.38 306 PRO B CA 1
ATOM 4927 C C . PRO B 1 306 ? 3.445 20.343 -6.448 1 97.38 306 PRO B C 1
ATOM 4929 O O . PRO B 1 306 ? 2.707 19.465 -6.901 1 97.38 306 PRO B O 1
ATOM 4932 N N . ARG B 1 307 ? 3.964 21.295 -7.194 1 97.18 307 ARG B N 1
ATOM 4933 C CA . ARG B 1 307 ? 3.589 21.425 -8.598 1 97.18 307 ARG B CA 1
ATOM 4934 C C . ARG B 1 307 ? 4.063 20.221 -9.405 1 97.18 307 ARG B C 1
ATOM 4936 O O . ARG B 1 307 ? 3.33 19.706 -10.251 1 97.18 307 ARG B O 1
ATOM 4943 N N . ILE B 1 308 ? 5.237 19.763 -9.076 1 96.02 308 ILE B N 1
ATOM 4944 C CA . ILE B 1 308 ? 5.774 18.595 -9.766 1 96.02 308 ILE B CA 1
ATOM 4945 C C . ILE B 1 308 ? 4.938 17.364 -9.424 1 96.02 308 ILE B C 1
ATOM 4947 O O . ILE B 1 308 ? 4.596 16.574 -10.306 1 96.02 308 ILE B O 1
ATOM 4951 N N . TYR B 1 309 ? 4.536 17.243 -8.219 1 96.61 309 TYR B N 1
ATOM 4952 C CA . TYR B 1 309 ? 3.695 16.13 -7.791 1 96.61 309 TYR B CA 1
ATOM 4953 C C . TYR B 1 309 ? 2.361 16.14 -8.527 1 96.61 309 TYR B C 1
ATOM 4955 O O . TYR B 1 309 ? 1.951 15.125 -9.096 1 96.61 309 TYR B O 1
ATOM 4963 N N . LEU B 1 310 ? 1.73 17.276 -8.55 1 97.26 310 LEU B N 1
ATOM 4964 C CA . LEU B 1 310 ? 0.388 17.386 -9.112 1 97.26 310 LEU B CA 1
ATOM 4965 C C . LEU B 1 310 ? 0.416 17.199 -10.625 1 97.26 310 LEU B C 1
ATOM 4967 O O . LEU B 1 310 ? -0.539 16.682 -11.209 1 97.26 310 LEU B O 1
ATOM 4971 N N . LYS B 1 311 ? 1.506 17.517 -11.277 1 95.59 311 LYS B N 1
ATOM 4972 C CA . LYS B 1 311 ? 1.59 17.447 -12.733 1 95.59 311 LYS B CA 1
ATOM 4973 C C . LYS B 1 311 ? 2.094 16.081 -13.19 1 95.59 311 LYS B C 1
ATOM 4975 O O . LYS B 1 311 ? 1.689 15.585 -14.243 1 95.59 311 LYS B O 1
ATOM 4980 N N . GLU B 1 312 ? 2.926 15.444 -12.298 1 92.96 312 GLU B N 1
ATOM 4981 C CA . GLU B 1 312 ? 3.665 14.301 -12.826 1 92.96 312 GLU B CA 1
ATOM 4982 C C . GLU B 1 312 ? 3.267 13.011 -12.115 1 92.96 312 GLU B C 1
ATOM 4984 O O . GLU B 1 312 ? 3.433 11.918 -12.661 1 92.96 312 GLU B O 1
ATOM 4989 N N . ALA B 1 313 ? 2.85 13.092 -10.954 1 89.42 313 ALA B N 1
ATOM 4990 C CA . ALA B 1 313 ? 2.659 11.882 -10.159 1 89.42 313 ALA B CA 1
ATOM 4991 C C . ALA B 1 313 ? 1.236 11.351 -10.302 1 89.42 313 ALA B C 1
ATOM 4993 O O . ALA B 1 313 ? 0.978 10.173 -10.045 1 89.42 313 ALA B O 1
ATOM 4994 N N . LEU B 1 314 ? 0.344 12.257 -10.557 1 79.43 314 LEU B N 1
ATOM 4995 C CA . LEU B 1 314 ? -1.059 11.858 -10.61 1 79.43 314 LEU B CA 1
ATOM 4996 C C . LEU B 1 314 ? -1.425 11.343 -11.997 1 79.43 314 LEU B C 1
ATOM 4998 O O . LEU B 1 314 ? -0.968 11.884 -13.006 1 79.43 314 LEU B O 1
ATOM 5002 N N . LYS B 1 315 ? -1.725 10.029 -12.068 1 59.86 315 LYS B N 1
ATOM 5003 C CA . LYS B 1 315 ? -2.121 9.393 -13.321 1 59.86 315 LYS B CA 1
ATOM 5004 C C . LYS B 1 315 ? -3.474 9.912 -13.798 1 59.86 315 LYS B C 1
ATOM 5006 O O . LYS B 1 315 ? -4.338 10.247 -12.985 1 59.86 315 LYS B O 1
#

pLDDT: mean 92.7, std 7.37, range [36.97, 98.82]

InterPro domains:
  IPR006058 2Fe-2S ferredoxin, iron-sulphur binding site [PS00197] (280-288)
  IPR017938 Riboflavin synthase-like beta-barrel [SSF63380] (63-156)
  IPR036010 2Fe-2S ferredoxin-like superfamily [SSF54292] (278-306)
  IPR050353 Dihydroorotate dehydrogenase B electron transfer subunit [PTHR43513] (62-302)

Nearest PDB structures (foldseek):
  6o0a-assembly1_A  TM=7.086E-01  e=2.797E-08  Malassezia yamatoensis
  2gpj-assembly1_A  TM=5.498E-01  e=3.648E-06  Shewanella putrefaciens CN-32
  5b04-assembly1_H  TM=5.893E-01  e=1.387E-03  Schizosaccharomyces pombe 972h-
  6i3m-assembly1_C  TM=5.551E-01  e=1.109E-02  Saccharomyces cerevisiae S288C
  7kmf-assembly1_E  TM=5.294E-01  e=1.406E-02  Homo sapiens

Organism: NCBI:txid1123349

Solvent-accessible surface area (backbone atoms only — not comparable to full-atom values): 33566 Å² total; per-residue (Å²): 120,86,84,50,42,50,71,50,66,78,38,72,48,38,37,35,71,37,38,74,55,27,52,27,76,56,43,30,49,30,36,65,41,94,50,86,68,57,79,77,77,88,55,60,57,61,56,54,21,54,76,48,73,65,42,60,48,58,73,79,54,78,40,82,29,46,51,74,42,78,43,74,77,46,94,59,25,31,41,37,32,28,47,49,58,62,72,58,44,69,64,42,55,48,58,27,18,28,34,32,37,24,22,63,89,50,84,55,60,55,45,38,36,71,39,60,45,27,45,64,41,74,92,75,18,30,39,32,32,71,46,61,58,77,46,54,52,44,48,50,29,71,74,44,63,34,30,30,39,31,54,79,41,59,38,37,33,22,30,55,68,59,62,71,68,54,57,68,38,37,34,40,37,37,28,35,28,80,42,44,42,49,48,51,28,41,48,52,55,34,49,74,37,55,31,48,64,41,39,38,37,35,66,84,39,59,79,57,64,71,55,52,49,58,44,43,74,68,74,38,62,80,38,79,38,48,76,90,77,44,52,67,61,54,47,57,60,56,69,67,70,55,60,33,38,38,32,23,35,52,71,70,53,37,44,52,50,48,50,54,44,44,72,75,43,69,80,48,45,54,26,30,51,50,81,66,56,57,60,66,65,71,68,66,55,58,54,29,52,37,50,47,95,88,38,81,38,45,43,43,38,38,54,44,58,37,68,57,43,61,68,48,44,59,120,119,86,81,50,42,49,72,50,67,80,40,70,46,39,36,34,70,38,38,73,54,28,51,27,74,54,43,30,50,30,36,66,42,94,51,87,67,57,78,77,76,89,54,60,58,61,58,54,22,55,74,48,72,68,42,59,48,58,72,81,54,78,39,82,29,47,51,76,43,78,44,76,78,45,95,61,24,30,42,37,32,28,46,48,58,60,73,60,45,68,63,43,56,48,60,26,18,29,34,31,38,23,22,63,88,51,85,57,60,56,44,40,37,72,40,60,46,27,45,64,42,74,93,74,18,32,40,32,32,69,47,62,57,77,48,52,50,46,46,51,30,72,73,45,62,34,30,31,40,32,54,78,40,60,38,36,33,22,31,55,66,60,62,71,68,54,57,68,38,37,36,41,36,38,28,33,26,79,42,43,42,50,48,50,27,42,47,53,54,35,49,74,36,55,31,49,66,42,39,39,36,35,66,86,38,59,79,57,65,69,55,52,50,60,45,44,76,70,74,38,63,78,39,79,39,49,77,89,77,44,52,67,60,54,47,58,61,58,69,67,71,54,59,33,38,38,32,22,34,54,71,70,52,39,45,52,50,47,51,52,44,45,71,74,43,71,79,48,45,54,24,30,52,48,80,67,56,57,60,64,63,73,68,65,56,58,54,30,51,35,49,47,94,87,37,79,39,46,42,43,38,37,55,46,58,37,69,56,42,62,69,48,44,58,121

Radius of gyration: 26.21 Å; Cα contacts (8 Å, |Δi|>4): 1391; chains: 2; bounding box: 62×76×65 Å

Secondary structure (DSSP, 8-state):
----EETTTTSTT-S-HHHHTT--SS-TGGGT-SS------SS-HHHHHHHTTT-------EEEEEEEEEEEEETTEEEEEEE--HHHHHHS-STT-EEEEEETT--SGGG-EEEE--EEETTTTEEEEEEE--SHHHHHHTT-SEEEEEEEE--SEE-HHHHHH--SSEEEEEE-GGGGGGHHHHHHHHHHTT-EEEEEEETTSPP-HHHHHHHHTTTPPEEEE-TTT-HHHHHHHHTTT-SEEEEES-HHHHHHHHHHHHHH-TTS-EEEE--S--SSSSS-S-TTEEEETTEEEETTTEE--HHHIIIII--/----EETTTTSTT-S-HHHHTT--SS-TGGGT-SS------SS-HHHHHHHTTT-------EEEEEEEEEEEEETTEEEEEEE--HHHHHHS-STT-EEEEEETT--SGGG-EEEE--EEETTTTEEEEEEE--SHHHHHHTT-SEEEEEEEE--SEE-HHHHHH--SSEEEEEE-GGGGGGHHHHHHHHHHTT-EEEEEEETTS---HHHHHHHHTTTPPEEEE-TTT-HHHHHHHHTTT-SEEEEES-HHHHHHHHHHHHHH-TTS-EEEE--S--SSSSS-S-TTEEEETTEEEETTTEE--HHHIIIII--

Foldseek 3Di:
DLPWDFPCVPPQQAPDPLQLCLCDSAANVSVPDPDGDHPDPPDDSVVVCVVVVNDTGDDWDKDKWFFPDWDDQDDQKIKTKIADDLVQLVVQLAQQWWKWKFAPVDPDLQLTDIWHFLHADNVRRITITMDGRDDDSRVRRSVHRIMIITDTFRLQKFQSVLLQPDAQFEEEEEEAAPLLSSVLSSVVSCVVRVYHYAYEYEPPHDDRVVSVVSCVVVVHDYHYDHLVPPLVVVLVVLLPDHQEYEYGYDLVRLLSVQVSNVVRPNPRQYMYGDPFDDRPLRLPPLRRWFAQPRDTDRSSTIHDRSVSCSVGGDD/DLPWDFPCVPPQQAPDPLQLCLCDSAANRSVPDPDGDHPCPPDDSVVVCVVVVNDTGDDWDKDKWFFPDWDDQDDQKIKTKIADDLVQLVVQLAQQWWKWKFAPVDPDLQLTDIWHFLHADNVRRITITMDGRDDDSSVRRSVHRIMIITDTFRLQKFQSVLLQPDAQFEEEEEEAAPLLSSVLSSVVSCVVRVYHYAYEYEPPHDDRVVSVVSCVVVVHDYHYDHLVPPLVVVLVVLLPDHQEYEYGYDLVRLLSVQVSNVVRPNPRQYMYGDPFDDRPLRLPPLRRWFAQPNDTDRSSTIHDRSVSCSVGGDD